Protein AF-A0A6S7I7L1-F1 (afdb_monomer)

Mean predicted aligned error: 8.96 Å

Foldseek 3Di:
DDDDDDDDDDDDPPPPPPPPVPPFPPWWKWAWQALQKGDIWTWDQDPPRWIKIWDDIPDFPDFKFKWWFFAAWQDDFHCVGTVDCVRQLPHAAPPCLCVDPPLLVQQACVRVVSHGLGRVCSNPNTDGNDRDIDTHRRADCAFFSHSERHKMFIHDPHPHGRIMGGTHTPAKWKKKQFDQALPVQKGDMWIWMDHPPDQFGWIKIKDQIAGLAPDPWKDWQKWKFWAQDAAALQPDSKDFDPSLPGDTDGTPDRTDIHGHFFQFGDSPMHITIDGRADCDDPSHQQRIKIFMDHPNHTGMMGGIFIAAKWKWKFADDAPQKGWIWIWIARDSSFFIKIWTKMAQCQLFWKFKWWFFAAQDPVNVVVNPDQQPRPDCQHQNGGAAPPVADQDAACSHGLSNDGLTGVCSNPNIPGRDRIDTDIDTGSSADCAAWSHSARIKMWTATPVRRTGHIGHTHTDQFQAKFWKWFWWDDDFKTDIKIKIKGWRDDNSHTWMKIKIKDAMATPVDLQDKFAFKFKWWADAADDPQQHPDQVSRPVRSPGGAAPSNRHPDDCLLRRPASNHPRSDGPTRVCRHWHGDMHSPGMDMTMGTDDAPWGDSHSFRTKMFIADGPHHDTTRGMGHMDTDDPQKDKDKFKALDDDDQLVLLVVLCVVLVHRSRQKAQRDDFDDPPQQSMIMGMIIGGHTPPDDVVVSVVVCLVPPDPSCPVVNGDDSVVSNPPDDPPPPVPPVPPVPPPPDDDD

Organism: Paramuricea clavata (NCBI:txid317549)

Radius of gyration: 30.56 Å; Cα contacts (8 Å, |Δi|>4): 1861; chains: 1; bounding box: 62×95×130 Å

Sequence (740 aa):
MHFVQECTAIVFLVFTITYVPAVSSAYLRAVFDMSDIRGEIRFTEGANGHTRISPNLEGITSNLSWKIHKYPVVYRGNHMHTCQDFYTGGMFDPTGKSSGENYTTRCNDGMKNMCAIGDLSGKHGHLNSSNVSLLDPNLPLNGSNSIFGRSVVLYLDGSTPWACALIDYDDVITAVTTFRGANSGVTGTVRLRQPRGSTTLDTSVEIDLFYSNDATKGSYNWTLEIADNSLPEDGRPSFEGNHCKIATTRVISNHVNIPLAREGPFSERLHFSVNDLPLTGSMSVVGKTLVLKHNGNPTICGSIYEVVPIEAEALFNVDGVSGSFHFKQDSELAPTVVTADIEGLGSKANTYHVHVYRVLDDAMQRRQNAHGMCSNSHVAGHWKPYGTTSASPGTGTVDKYEVGDLSGKYGIIGAKDTLSLVQKDYNLPLFGGNSILFRSMVLHYNNGSRWVCSNINPKNAEFRFKVKAEFIGPDFNGDIIMEQASFVKTHAASHITTFFLNLNYMNNSNVETLSHKWHVHDQDIVKDQMSPMDERCNSAKGHYNPYKVSLEANYSSTCGPKNLLRCELGDTSSKVGKYNIGGGKNRFTESENYFAGLNTILGRSIVVHAKDSGGHRVGCANMKLISKSFVRKELIFKKTTPAHELSQLLATALKINHWRVNHNTAAITDYKMKCQKTSFLLIDSTSSNLGNDFEELKKDWPDNLEKFKPVSEDECSHGFNLQATSLVLAVGLLLTRLMV

Solvent-accessible surface area (backbone atoms only — not comparable to full-atom values): 38663 Å² total; per-residue (Å²): 135,91,80,89,79,86,82,80,82,82,80,82,80,77,80,76,77,76,79,70,77,73,77,72,68,95,39,39,31,24,59,35,56,28,77,52,27,36,45,36,35,37,43,38,88,36,76,94,80,16,26,28,38,39,48,46,64,45,66,58,87,54,70,25,30,38,30,30,24,41,30,47,43,54,67,46,59,41,33,88,67,26,40,39,48,72,58,19,55,36,71,27,42,97,79,56,33,72,78,40,87,65,33,81,76,48,21,25,68,94,32,47,84,53,32,27,60,17,39,46,25,43,31,72,45,58,49,51,72,69,67,62,74,42,80,35,84,66,48,45,79,58,61,52,75,25,49,58,54,11,17,42,38,32,16,45,89,71,72,44,57,44,28,53,20,40,23,33,56,93,50,64,43,44,30,41,25,41,42,58,31,51,84,80,16,45,26,37,40,39,39,39,36,32,49,55,88,42,54,72,61,51,18,28,41,38,40,42,48,22,36,29,37,83,68,90,65,55,52,70,59,22,34,38,27,34,21,79,60,63,70,81,61,42,56,63,57,36,44,53,55,77,80,32,73,59,75,65,79,44,80,77,40,74,79,40,56,33,40,58,65,43,52,37,67,55,85,70,50,44,64,36,31,38,68,80,54,17,72,34,74,96,77,31,48,54,42,19,20,41,37,36,18,53,80,86,40,58,52,38,23,22,44,25,23,29,45,46,58,50,36,32,35,23,64,44,79,55,94,69,27,36,42,37,40,38,36,39,25,56,44,72,69,46,47,21,39,40,38,34,45,36,38,54,38,75,45,41,34,26,43,39,33,30,24,58,30,34,61,52,70,70,56,65,70,59,72,79,51,62,60,62,49,47,28,61,94,47,17,49,57,68,28,46,96,79,71,51,71,62,55,66,62,50,73,51,24,51,34,40,26,26,53,16,34,46,18,40,49,76,36,60,55,43,80,36,42,53,45,77,52,76,46,78,34,62,42,45,45,72,51,51,57,74,31,53,63,66,10,16,41,35,38,16,28,72,88,68,48,61,42,49,62,26,44,22,40,68,68,66,45,43,32,60,48,35,36,38,26,57,34,85,23,78,59,37,30,42,39,40,37,40,39,32,43,32,28,65,54,92,48,21,46,38,42,41,28,36,40,40,37,39,40,34,32,72,90,45,65,85,49,64,46,49,43,16,34,40,32,33,24,56,25,44,61,75,85,27,39,73,43,61,67,96,55,21,42,60,59,16,62,58,69,26,45,88,46,54,45,37,82,56,94,60,29,85,64,15,28,18,72,59,21,56,81,47,34,42,78,15,46,44,21,56,37,60,49,59,44,39,43,28,68,49,75,49,78,39,36,34,50,63,73,49,84,48,22,82,78,33,57,64,53,16,15,41,38,31,25,28,53,77,60,37,84,54,47,64,34,37,20,48,59,40,82,73,32,85,30,58,37,79,47,77,48,30,26,76,54,91,70,63,64,70,62,52,28,44,53,50,17,56,74,70,74,46,59,28,24,40,39,39,75,47,51,82,64,51,68,45,82,89,34,69,29,29,42,40,48,35,31,39,56,31,42,85,88,58,60,55,68,55,56,49,57,55,44,63,78,60,67,53,76,95,46,52,97,68,59,66,54,58,75,65,74,40,65,65,81,67,74,94,78,73,71,78,68,68,75,68,68,78,79,73,82,88,73,91,75,135

Nearest PDB structures (foldseek):
  3kbf-assembly1_A-2  TM=7.296E-01  e=3.130E-06  Caenorhabditis elegans
  5in2-assembly1_A-2  TM=7.193E-01  e=3.666E-06  Onchocerca volvulus
  3kbe-assembly1_A-2  TM=7.744E-01  e=6.209E-06  Caenorhabditis elegans
  3gtv-assembly6_K  TM=7.166E-01  e=7.273E-06  Homo sapiens
  5k02-assembly10_Q  TM=6.759E-01  e=3.181E-05  Homo sapiens

Structure (mmCIF, N/CA/C/O backbone):
data_AF-A0A6S7I7L1-F1
#
_entry.id   AF-A0A6S7I7L1-F1
#
loop_
_atom_site.group_PDB
_atom_site.id
_atom_site.type_symbol
_atom_site.label_atom_id
_atom_site.label_alt_id
_atom_site.label_comp_id
_atom_site.label_asym_id
_atom_site.label_entity_id
_atom_site.label_seq_id
_atom_site.pdbx_PDB_ins_code
_atom_site.Cartn_x
_atom_site.Cartn_y
_atom_site.Cartn_z
_atom_site.occupancy
_atom_site.B_iso_or_equiv
_atom_site.auth_seq_id
_atom_site.auth_comp_id
_atom_site.auth_asym_id
_atom_site.auth_atom_id
_atom_site.pdbx_PDB_model_num
ATOM 1 N N . MET A 1 1 ? -29.142 -46.949 -48.163 1.00 35.00 1 MET A N 1
ATOM 2 C CA . MET A 1 1 ? -27.707 -46.700 -47.921 1.00 35.00 1 MET A CA 1
ATOM 3 C C . MET A 1 1 ? -27.633 -45.880 -46.643 1.00 35.00 1 MET A C 1
ATOM 5 O O . MET A 1 1 ? -28.068 -44.739 -46.642 1.00 35.00 1 MET A O 1
ATOM 9 N N . HIS A 1 2 ? -27.292 -46.535 -45.534 1.00 26.84 2 HIS A N 1
ATOM 10 C CA . HIS A 1 2 ? -27.272 -45.950 -44.194 1.00 26.84 2 HIS A CA 1
ATOM 11 C C . HIS A 1 2 ? -26.106 -44.969 -44.061 1.00 26.84 2 HIS A C 1
ATOM 13 O O . HIS A 1 2 ? -24.975 -45.343 -44.354 1.00 26.84 2 HIS A O 1
ATOM 19 N N . PHE A 1 3 ? -26.373 -43.764 -43.562 1.00 25.27 3 PHE A N 1
ATOM 20 C CA . PHE A 1 3 ? -25.372 -42.963 -42.868 1.00 25.27 3 PHE A CA 1
ATOM 21 C C . PHE A 1 3 ? -25.959 -42.533 -41.527 1.00 25.27 3 PHE A C 1
ATOM 23 O O . PHE A 1 3 ? -27.030 -41.935 -41.450 1.00 25.27 3 PHE A O 1
ATOM 30 N N . VAL A 1 4 ? -25.265 -42.965 -40.482 1.00 28.16 4 VAL A N 1
ATOM 31 C CA . VAL A 1 4 ? -25.518 -42.717 -39.068 1.00 28.16 4 VAL A CA 1
ATOM 32 C C . VAL A 1 4 ? -24.977 -41.326 -38.743 1.00 28.16 4 VAL A C 1
ATOM 34 O O . VAL A 1 4 ? -23.831 -41.031 -39.074 1.00 28.16 4 VAL A O 1
ATOM 37 N N . GLN A 1 5 ? -25.782 -40.484 -38.099 1.00 26.17 5 GLN A N 1
ATOM 38 C CA . GLN A 1 5 ? -25.319 -39.248 -37.473 1.00 26.17 5 GLN A CA 1
ATOM 39 C C . GLN A 1 5 ? -25.674 -39.335 -35.988 1.00 26.17 5 GLN A C 1
ATOM 41 O O . GLN A 1 5 ? -26.837 -39.229 -35.605 1.00 26.17 5 GLN A O 1
ATOM 46 N N . GLU A 1 6 ? -24.664 -39.621 -35.168 1.00 29.23 6 GLU A N 1
ATOM 47 C CA . GLU A 1 6 ? -24.762 -39.615 -33.712 1.00 29.23 6 GLU A CA 1
ATOM 48 C C . GLU A 1 6 ? -24.910 -38.171 -33.212 1.00 29.23 6 GLU A C 1
ATOM 50 O O . GLU A 1 6 ? -24.068 -37.311 -33.475 1.00 29.23 6 GLU A O 1
ATOM 55 N N . CYS A 1 7 ? -25.991 -37.904 -32.480 1.00 25.31 7 CYS A N 1
ATOM 56 C CA . CYS A 1 7 ? -26.158 -36.691 -31.689 1.00 25.31 7 CYS A CA 1
ATOM 57 C C . CYS A 1 7 ? -25.416 -36.852 -30.356 1.00 25.31 7 CYS A C 1
ATOM 59 O O . CYS A 1 7 ? -25.877 -37.568 -29.469 1.00 25.31 7 CYS A O 1
ATOM 61 N N . THR A 1 8 ? -24.295 -36.155 -30.182 1.00 28.47 8 THR A N 1
ATOM 62 C CA . THR A 1 8 ? -23.660 -35.969 -28.871 1.00 28.47 8 THR A CA 1
ATOM 63 C C . THR A 1 8 ? -24.400 -34.858 -28.119 1.00 28.47 8 THR A C 1
ATOM 65 O O . THR A 1 8 ? -24.368 -33.692 -28.510 1.00 28.47 8 THR A O 1
ATOM 68 N N . ALA A 1 9 ? -25.106 -35.221 -27.049 1.00 24.91 9 ALA A N 1
ATOM 69 C CA . ALA A 1 9 ? -25.750 -34.276 -26.144 1.00 24.91 9 ALA A CA 1
ATOM 70 C C . ALA A 1 9 ? -24.689 -33.552 -25.295 1.00 24.91 9 ALA A C 1
ATOM 72 O O . ALA A 1 9 ? -24.006 -34.168 -24.479 1.00 24.91 9 ALA A O 1
ATOM 73 N N . ILE A 1 10 ? -24.556 -32.238 -25.485 1.00 27.53 10 ILE A N 1
ATOM 74 C CA . ILE A 1 10 ? -23.754 -31.358 -24.628 1.00 27.53 10 ILE A CA 1
ATOM 75 C C . ILE A 1 10 ? -24.592 -31.039 -23.386 1.00 27.53 10 ILE A C 1
ATOM 77 O O . ILE A 1 10 ? -25.554 -30.274 -23.449 1.00 27.53 10 ILE A O 1
ATOM 81 N N . VAL A 1 11 ? -24.237 -31.641 -22.251 1.00 25.17 11 VAL A N 1
ATOM 82 C CA . VAL A 1 11 ? -24.794 -31.289 -20.940 1.00 25.17 11 VAL A CA 1
ATOM 83 C C . VAL A 1 11 ? -24.127 -29.992 -20.478 1.00 25.17 11 VAL A C 1
ATOM 85 O O . VAL A 1 11 ? -22.992 -29.996 -20.009 1.00 25.17 11 VAL A O 1
ATOM 88 N N . PHE A 1 12 ? -24.829 -28.867 -20.620 1.00 25.89 12 PHE A N 1
ATOM 89 C CA . PHE A 1 12 ? -24.476 -27.622 -19.940 1.00 25.89 12 PHE A CA 1
ATOM 90 C C . PHE A 1 12 ? -24.789 -27.772 -18.448 1.00 25.89 12 PHE A C 1
ATOM 92 O O . PHE A 1 12 ? -25.934 -27.630 -18.019 1.00 25.89 12 PHE A O 1
ATOM 99 N N . LEU A 1 13 ? -23.765 -28.065 -17.648 1.00 26.25 13 LEU A N 1
ATOM 100 C CA . LEU A 1 13 ? -23.832 -27.961 -16.193 1.00 26.25 13 LEU A CA 1
ATOM 101 C C . LEU A 1 13 ? -23.783 -26.471 -15.829 1.00 26.25 13 LEU A C 1
ATOM 103 O O . LEU A 1 13 ? -22.723 -25.861 -15.707 1.00 26.25 13 LEU A O 1
ATOM 107 N N . VAL A 1 14 ? -24.964 -25.863 -15.726 1.00 27.06 14 VAL A N 1
ATOM 108 C CA . VAL A 1 14 ? -25.140 -24.526 -15.157 1.00 27.06 14 VAL A CA 1
ATOM 109 C C . VAL A 1 14 ? -24.816 -24.634 -13.668 1.00 27.06 14 VAL A C 1
ATOM 111 O O . VAL A 1 14 ? -25.632 -25.113 -12.884 1.00 27.06 14 VAL A O 1
ATOM 114 N N . PHE A 1 15 ? -23.618 -24.204 -13.272 1.00 30.17 15 PHE A N 1
ATOM 115 C CA . PHE A 1 15 ? -23.320 -23.922 -11.871 1.00 30.17 15 PHE A CA 1
ATOM 116 C C . PHE A 1 15 ? -24.184 -22.735 -11.442 1.00 30.17 15 PHE A C 1
ATOM 118 O O . PHE A 1 15 ? -23.833 -21.572 -11.639 1.00 30.17 15 PHE A O 1
ATOM 125 N N . THR A 1 16 ? -25.347 -23.021 -10.864 1.00 27.31 16 THR A N 1
ATOM 126 C CA . THR A 1 16 ? -26.067 -22.049 -10.051 1.00 27.31 16 THR A CA 1
ATOM 127 C C . THR A 1 16 ? -25.206 -21.768 -8.829 1.00 27.31 16 THR A C 1
ATOM 129 O O . THR A 1 16 ? -25.219 -22.528 -7.862 1.00 27.31 16 THR A O 1
ATOM 132 N N . ILE A 1 17 ? -24.434 -20.682 -8.880 1.00 34.06 17 ILE A N 1
ATOM 133 C CA . ILE A 1 17 ? -23.879 -20.050 -7.687 1.00 34.06 17 ILE A CA 1
ATOM 134 C C . ILE A 1 17 ? -25.092 -19.595 -6.877 1.00 34.06 17 ILE A C 1
ATOM 136 O O . ILE A 1 17 ? -25.661 -18.531 -7.118 1.00 34.06 17 ILE A O 1
ATOM 140 N N . THR A 1 18 ? -25.545 -20.430 -5.946 1.00 28.56 18 THR A N 1
ATOM 141 C CA . THR A 1 18 ? -26.434 -19.982 -4.884 1.00 28.56 18 THR A CA 1
ATOM 142 C C . THR A 1 18 ? -25.625 -19.004 -4.052 1.00 28.56 18 THR A C 1
ATOM 144 O O . THR A 1 18 ? -24.833 -19.401 -3.199 1.00 28.56 18 THR A O 1
ATOM 147 N N . TYR A 1 19 ? -25.784 -17.717 -4.353 1.00 34.56 19 TYR A N 1
ATOM 148 C CA . TYR A 1 19 ? -25.413 -16.636 -3.460 1.00 34.56 19 TYR A CA 1
ATOM 149 C C . TYR A 1 19 ? -26.253 -16.831 -2.201 1.00 34.56 19 TYR A C 1
ATOM 151 O O . TYR A 1 19 ? -27.406 -16.415 -2.136 1.00 34.56 19 TYR A O 1
ATOM 159 N N . VAL A 1 20 ? -25.711 -17.564 -1.232 1.00 28.06 20 VAL A N 1
ATOM 160 C CA . VAL A 1 20 ? -26.200 -17.501 0.136 1.00 28.06 20 VAL A CA 1
ATOM 161 C C . VAL A 1 20 ? -25.724 -16.135 0.612 1.00 28.06 20 VAL A C 1
ATOM 163 O O . VAL A 1 20 ? -24.510 -15.966 0.758 1.00 28.06 20 VAL A O 1
ATOM 166 N N . PRO A 1 21 ? -26.598 -15.132 0.814 1.00 33.28 21 PRO A N 1
ATOM 167 C CA . PRO A 1 21 ? -26.182 -13.994 1.601 1.00 33.28 21 PRO A CA 1
ATOM 168 C C . PRO A 1 21 ? -25.871 -14.582 2.973 1.00 33.28 21 PRO A C 1
ATOM 170 O O . PRO A 1 21 ? -26.774 -14.974 3.714 1.00 33.28 21 PRO A O 1
ATOM 173 N N . ALA A 1 22 ? -24.586 -14.736 3.289 1.00 34.75 22 ALA A N 1
ATOM 174 C CA . ALA A 1 22 ? -24.188 -14.885 4.668 1.00 34.75 22 ALA A CA 1
ATOM 175 C C . ALA A 1 22 ? -24.756 -13.644 5.349 1.00 34.75 22 ALA A C 1
ATOM 177 O O . ALA A 1 22 ? -24.332 -12.524 5.064 1.00 34.75 22 ALA A O 1
ATOM 178 N N . VAL A 1 23 ? -25.801 -13.832 6.152 1.00 35.47 23 VAL A N 1
ATOM 179 C CA . VAL A 1 23 ? -26.278 -12.801 7.058 1.00 35.47 23 VAL A CA 1
ATOM 180 C C . VAL A 1 23 ? -25.076 -12.515 7.944 1.00 35.47 23 VAL A C 1
ATOM 182 O O . VAL A 1 23 ? -24.756 -13.311 8.825 1.00 35.47 23 VAL A O 1
ATOM 185 N N . SER A 1 24 ? -24.340 -11.453 7.608 1.00 44.44 24 SER A N 1
ATOM 186 C CA . SER A 1 24 ? -23.210 -10.967 8.385 1.00 44.44 24 SER A CA 1
ATOM 187 C C . SER A 1 24 ? -23.740 -10.759 9.789 1.00 44.44 24 SER A C 1
ATOM 189 O O . SER A 1 24 ? -24.611 -9.919 10.030 1.00 44.44 24 SER A O 1
ATOM 191 N N . SER A 1 25 ? -23.305 -11.607 10.708 1.00 48.41 25 SER A N 1
ATOM 192 C CA . SER A 1 25 ? -23.608 -11.415 12.106 1.00 48.41 25 SER A CA 1
ATOM 193 C C . SER A 1 25 ? -22.963 -10.092 12.509 1.00 48.41 25 SER A C 1
ATOM 195 O O . SER A 1 25 ? -21.739 -9.984 12.505 1.00 48.41 25 SER A O 1
ATOM 197 N N . ALA A 1 26 ? -23.779 -9.076 12.793 1.00 68.94 26 ALA A N 1
ATOM 198 C CA . ALA A 1 26 ? -23.335 -7.723 13.120 1.00 68.94 26 ALA A CA 1
ATOM 199 C C . ALA A 1 26 ? -22.729 -7.662 14.533 1.00 68.94 26 ALA A C 1
ATOM 201 O O . ALA A 1 26 ? -23.242 -6.986 15.420 1.00 68.94 26 ALA A O 1
ATOM 202 N N . TYR A 1 27 ? -21.652 -8.408 14.764 1.00 86.44 27 TYR A N 1
ATOM 203 C CA . TYR A 1 27 ? -20.860 -8.346 15.981 1.00 86.44 27 TYR A CA 1
ATOM 204 C C . TYR A 1 27 ? -19.395 -8.101 15.649 1.00 86.44 27 TYR A C 1
ATOM 206 O O . TYR A 1 27 ? -18.917 -8.433 14.566 1.00 86.44 27 TYR A O 1
ATOM 214 N N . LEU A 1 28 ? -18.681 -7.528 16.612 1.00 95.19 28 LEU A N 1
ATOM 215 C CA . LEU A 1 28 ? -17.247 -7.319 16.507 1.00 95.19 28 LEU A CA 1
ATOM 216 C C . LEU A 1 28 ? -16.516 -8.593 16.922 1.00 95.19 28 LEU A C 1
ATOM 218 O O . LEU A 1 28 ? -16.884 -9.248 17.901 1.00 95.19 28 LEU A O 1
ATOM 222 N N . ARG A 1 29 ? -15.442 -8.930 16.217 1.00 96.06 29 ARG A N 1
ATOM 223 C CA . ARG A 1 29 ? -14.555 -10.029 16.590 1.00 96.06 29 ARG A CA 1
ATOM 224 C C . ARG A 1 29 ? -13.094 -9.674 16.386 1.00 96.06 29 ARG A C 1
ATOM 226 O O . ARG A 1 29 ? -12.754 -8.894 15.505 1.00 96.06 29 ARG A O 1
ATOM 233 N N . ALA A 1 30 ? -12.243 -10.290 17.192 1.00 97.44 30 ALA A N 1
ATOM 234 C CA . ALA A 1 30 ? -10.799 -10.274 17.031 1.00 97.44 30 ALA A CA 1
ATOM 235 C C . ALA A 1 30 ? -10.318 -11.695 16.744 1.00 97.44 30 ALA A C 1
ATOM 237 O O . ALA A 1 30 ? -10.395 -12.549 17.625 1.00 97.44 30 ALA A O 1
ATOM 238 N N . VAL A 1 31 ? -9.869 -11.949 15.512 1.00 96.50 31 VAL A N 1
ATOM 239 C CA . VAL A 1 31 ? -9.415 -13.273 15.058 1.00 96.50 31 VAL A CA 1
ATOM 240 C C . VAL A 1 31 ? -7.904 -13.380 15.222 1.00 96.50 31 VAL A C 1
ATOM 242 O O . VAL A 1 31 ? -7.161 -12.565 14.678 1.00 96.50 31 VAL A O 1
ATOM 245 N N . PHE A 1 32 ? -7.465 -14.388 15.967 1.00 96.19 32 PHE A N 1
ATOM 246 C CA . PHE A 1 32 ? -6.064 -14.679 16.226 1.00 96.19 32 PHE A CA 1
ATOM 247 C C . PHE A 1 32 ? -5.589 -15.828 15.343 1.00 96.19 32 PHE A C 1
ATOM 249 O O . PHE A 1 32 ? -6.233 -16.871 15.248 1.00 96.19 32 PHE A O 1
ATOM 256 N N . ASP A 1 33 ? -4.433 -15.614 14.730 1.00 94.69 33 ASP A N 1
ATOM 257 C CA . ASP A 1 33 ? -3.627 -16.624 14.053 1.00 94.69 33 ASP A CA 1
ATOM 258 C C . ASP A 1 33 ? -2.172 -16.145 14.125 1.00 94.69 33 ASP A C 1
ATOM 260 O O . ASP A 1 33 ? -1.604 -15.619 13.165 1.00 94.69 33 ASP A O 1
ATOM 264 N N . MET A 1 34 ? -1.624 -16.144 15.341 1.00 94.88 34 MET A N 1
ATOM 265 C CA . MET A 1 34 ? -0.286 -15.623 15.624 1.00 94.88 34 MET A CA 1
ATOM 266 C C . MET A 1 34 ? 0.310 -16.273 16.870 1.00 94.88 34 MET A C 1
ATOM 268 O O . MET A 1 34 ? -0.401 -16.476 17.854 1.00 94.88 34 MET A O 1
ATOM 272 N N . SER A 1 35 ? 1.622 -16.526 16.863 1.00 93.50 35 SER A N 1
ATOM 273 C CA . SER A 1 35 ? 2.365 -17.039 18.022 1.00 93.50 35 SER A CA 1
ATOM 274 C C . SER A 1 35 ? 1.731 -18.287 18.652 1.00 93.50 35 SER A C 1
ATOM 276 O O . SER A 1 35 ? 1.630 -18.390 19.874 1.00 93.50 35 SER A O 1
ATOM 278 N N . ASP A 1 36 ? 1.298 -19.222 17.803 1.00 93.62 36 ASP A N 1
ATOM 279 C CA . ASP A 1 36 ? 0.651 -20.490 18.170 1.00 93.62 36 ASP A CA 1
ATOM 280 C C . ASP A 1 36 ? -0.738 -20.346 18.832 1.00 93.62 36 ASP A C 1
ATOM 282 O O . ASP A 1 36 ? -1.331 -21.342 19.240 1.00 93.62 36 ASP A O 1
ATOM 286 N N . ILE A 1 37 ? -1.299 -19.129 18.872 1.00 94.31 37 ILE A N 1
ATOM 287 C CA . ILE A 1 37 ? -2.663 -18.850 19.337 1.00 94.31 37 ILE A CA 1
ATOM 288 C C . ILE A 1 37 ? -3.607 -18.757 18.138 1.00 94.31 37 ILE A C 1
ATOM 290 O O . ILE A 1 37 ? -3.382 -17.964 17.216 1.00 94.31 37 ILE A O 1
ATOM 294 N N . ARG A 1 38 ? -4.695 -19.533 18.184 1.00 94.81 38 ARG A N 1
ATOM 295 C CA . ARG A 1 38 ? -5.754 -19.544 17.164 1.00 94.81 38 ARG A CA 1
ATOM 296 C C . ARG A 1 38 ? -7.129 -19.324 17.770 1.00 94.81 38 ARG A C 1
ATOM 298 O O . ARG A 1 38 ? -7.348 -19.607 18.942 1.00 94.81 38 ARG A O 1
ATOM 305 N N . GLY A 1 39 ? -8.065 -18.869 16.947 1.00 94.69 39 GLY A N 1
ATOM 306 C CA . GLY A 1 39 ? -9.468 -18.708 17.318 1.00 94.69 39 GLY A CA 1
ATOM 307 C C . GLY A 1 39 ? -9.880 -17.245 17.317 1.00 94.69 39 GLY A C 1
ATOM 308 O O . GLY A 1 39 ? -9.314 -16.429 16.592 1.00 94.69 39 GLY A O 1
ATOM 309 N N . GLU A 1 40 ? -10.888 -16.893 18.105 1.00 95.50 40 GLU A N 1
ATOM 310 C CA . GLU A 1 40 ? -11.389 -15.523 18.130 1.00 95.50 40 GLU A CA 1
ATOM 311 C C . GLU A 1 40 ? -11.935 -15.103 19.491 1.00 95.50 40 GLU A C 1
ATOM 313 O O . GLU A 1 40 ? -12.371 -15.918 20.301 1.00 95.50 40 GLU A O 1
ATOM 318 N N . ILE A 1 41 ? -11.960 -13.794 19.719 1.00 96.38 41 ILE A N 1
ATOM 319 C CA . ILE A 1 41 ? -12.714 -13.176 20.807 1.00 96.38 41 ILE A CA 1
ATOM 320 C C . ILE A 1 41 ? -13.883 -12.423 20.183 1.00 96.38 41 ILE A C 1
ATOM 322 O O . ILE A 1 41 ? -13.670 -11.506 19.389 1.00 96.38 41 ILE A O 1
ATOM 326 N N . ARG A 1 42 ? -15.114 -12.798 20.540 1.00 96.06 42 ARG A N 1
ATOM 327 C CA . ARG A 1 42 ? -16.331 -12.105 20.089 1.00 96.06 42 ARG A CA 1
ATOM 328 C C . ARG A 1 42 ? -16.779 -11.061 21.101 1.00 96.06 42 ARG A C 1
ATOM 330 O O . ARG A 1 42 ? -16.767 -11.323 22.304 1.00 96.06 42 ARG A O 1
ATOM 337 N N . PHE A 1 43 ? -17.252 -9.927 20.599 1.00 96.25 43 PHE A N 1
ATOM 338 C CA . PHE A 1 43 ? -17.829 -8.833 21.370 1.00 96.25 43 PHE A CA 1
ATOM 339 C C . PHE A 1 43 ? -19.249 -8.572 20.869 1.00 96.25 43 PHE A C 1
ATOM 341 O O . PHE A 1 43 ? -19.462 -8.200 19.716 1.00 96.25 43 PHE A O 1
ATOM 348 N N . THR A 1 44 ? -20.226 -8.799 21.740 1.00 94.19 44 THR A N 1
ATOM 349 C CA . THR A 1 44 ? -21.660 -8.719 21.418 1.00 94.19 44 THR A CA 1
ATOM 350 C C . THR A 1 44 ? -22.387 -7.897 22.465 1.00 94.19 44 THR A C 1
ATOM 352 O O . THR A 1 44 ? -21.926 -7.792 23.602 1.00 94.19 44 THR A O 1
ATOM 355 N N . GLU A 1 45 ? -23.534 -7.333 22.101 1.00 90.25 45 GLU A N 1
ATOM 356 C CA . GLU A 1 45 ? -24.415 -6.710 23.082 1.00 90.25 45 GLU A CA 1
ATOM 357 C C . GLU A 1 45 ? -24.975 -7.786 24.029 1.00 90.25 45 GLU A C 1
ATOM 359 O O . GLU A 1 45 ? -25.512 -8.814 23.613 1.00 90.25 45 GLU A O 1
ATOM 364 N N . GLY A 1 46 ? -24.760 -7.585 25.323 1.00 81.38 46 GLY A N 1
ATOM 365 C CA . GLY A 1 46 ? -25.237 -8.424 26.412 1.00 81.38 46 GLY A CA 1
ATOM 366 C C . GLY A 1 46 ? -26.467 -7.831 27.103 1.00 81.38 46 GLY A C 1
ATOM 367 O O . GLY A 1 46 ? -27.036 -6.826 26.684 1.00 81.38 46 GLY A O 1
ATOM 368 N N . ALA A 1 47 ? -26.891 -8.460 28.201 1.00 75.75 47 ALA A N 1
ATOM 369 C CA . ALA A 1 47 ? -28.018 -7.965 28.989 1.00 75.75 47 ALA A CA 1
ATOM 370 C C . ALA A 1 47 ? -27.714 -6.582 29.597 1.00 75.75 47 ALA A C 1
ATOM 372 O O . ALA A 1 47 ? -26.575 -6.293 29.970 1.00 75.75 47 ALA A O 1
ATOM 373 N N . ASN A 1 48 ? -28.745 -5.745 29.744 1.00 80.25 48 ASN A N 1
ATOM 374 C CA . ASN A 1 48 ? -28.656 -4.419 30.370 1.00 80.25 48 ASN A CA 1
ATOM 375 C C . ASN A 1 48 ? -27.597 -3.495 29.729 1.00 80.25 48 ASN A C 1
ATOM 377 O O . ASN A 1 48 ? -26.928 -2.751 30.444 1.00 80.25 48 ASN A O 1
ATOM 381 N N . GLY A 1 49 ? -27.381 -3.593 28.411 1.00 80.31 49 GLY A N 1
ATOM 382 C CA . GLY A 1 49 ? -26.418 -2.762 27.671 1.00 80.31 49 GLY A CA 1
ATOM 383 C C . GLY A 1 49 ? -24.941 -3.046 27.973 1.00 80.31 49 GLY A C 1
ATOM 384 O O . GLY A 1 49 ? -24.077 -2.282 27.552 1.00 80.31 49 GLY A O 1
ATOM 385 N N . HIS A 1 50 ? -24.632 -4.119 28.710 1.00 91.94 50 HIS A N 1
ATOM 386 C CA . HIS A 1 50 ? -23.252 -4.556 28.934 1.00 91.94 50 HIS A CA 1
ATOM 387 C C . HIS A 1 50 ? -22.709 -5.224 27.678 1.00 91.94 50 HIS A C 1
ATOM 389 O O . HIS A 1 50 ? -23.457 -5.858 26.940 1.00 91.94 50 HIS A O 1
ATOM 395 N N . THR A 1 51 ? -21.399 -5.198 27.480 1.00 95.12 51 THR A N 1
ATOM 396 C CA . THR A 1 51 ? -20.772 -5.975 26.412 1.00 95.12 51 THR A CA 1
ATOM 397 C C . THR A 1 51 ? -20.466 -7.378 26.898 1.00 95.12 51 THR A C 1
ATOM 399 O O . THR A 1 51 ? -19.777 -7.576 27.899 1.00 95.12 51 THR A O 1
ATOM 402 N N . ARG A 1 52 ? -20.950 -8.374 26.159 1.00 95.38 52 ARG A N 1
ATOM 403 C CA . ARG A 1 52 ? -20.560 -9.768 26.334 1.00 95.38 52 ARG A CA 1
ATOM 404 C C . ARG A 1 52 ? -19.292 -10.047 25.533 1.00 95.38 52 ARG A C 1
ATOM 406 O O . ARG A 1 52 ? -19.299 -9.945 24.305 1.00 95.38 52 ARG A O 1
ATOM 413 N N . ILE A 1 53 ? -18.240 -10.460 26.233 1.00 95.56 53 ILE A N 1
ATOM 414 C CA . ILE A 1 53 ? -16.960 -10.894 25.668 1.00 95.56 53 ILE A CA 1
ATOM 415 C C . ILE A 1 53 ? -16.930 -12.420 25.702 1.00 95.56 53 ILE A C 1
ATOM 417 O O . ILE A 1 53 ? -17.128 -13.021 26.755 1.00 95.56 53 ILE A O 1
ATOM 421 N N . SER A 1 54 ? -16.705 -13.062 24.561 1.00 94.81 54 SER A N 1
ATOM 422 C CA . SER A 1 54 ? -16.667 -14.526 24.460 1.00 94.81 54 SER A CA 1
ATOM 423 C C . SER A 1 54 ? -15.367 -14.964 23.786 1.00 94.81 54 SER A C 1
ATOM 425 O O . SER A 1 54 ? -15.327 -15.048 22.556 1.00 94.81 54 SER A O 1
ATOM 427 N N . PRO A 1 55 ? -14.293 -15.180 24.567 1.00 94.81 55 PRO A N 1
ATOM 428 C CA . PRO A 1 55 ? -13.058 -15.769 24.070 1.00 94.81 55 PRO A CA 1
ATOM 429 C C . PRO A 1 55 ? -13.287 -17.232 23.685 1.00 94.81 55 PRO A C 1
ATOM 431 O O . PRO A 1 55 ? -13.875 -17.996 24.449 1.00 94.81 55 PRO A O 1
ATOM 434 N N . ASN A 1 56 ? -12.812 -17.610 22.506 1.00 94.25 56 ASN A N 1
ATOM 435 C CA . ASN A 1 56 ? -12.675 -18.989 22.067 1.00 94.25 56 ASN A CA 1
ATOM 436 C C . ASN A 1 56 ? -11.296 -19.129 21.428 1.00 94.25 56 ASN A C 1
ATOM 438 O O . ASN A 1 56 ? -11.151 -18.965 20.214 1.00 94.25 56 ASN A O 1
ATOM 442 N N . LEU A 1 57 ? -10.287 -19.323 22.276 1.00 94.12 57 LEU A N 1
ATOM 443 C CA . LEU A 1 57 ? -8.888 -19.355 21.868 1.00 94.12 57 LEU A CA 1
ATOM 444 C C . LEU A 1 57 ? -8.257 -20.708 22.196 1.00 94.12 57 LEU A C 1
ATOM 446 O O . LEU A 1 57 ? -8.446 -21.259 23.278 1.00 94.12 57 LEU A O 1
ATOM 450 N N . GLU A 1 58 ? -7.463 -21.206 21.261 1.00 93.69 58 GLU A N 1
ATOM 451 C CA . GLU A 1 58 ? -6.619 -22.388 21.398 1.00 93.69 58 GLU A CA 1
ATOM 452 C C . GLU A 1 58 ? -5.146 -21.966 21.490 1.00 93.69 58 GLU A C 1
ATOM 454 O O . GLU A 1 58 ? -4.772 -20.876 21.055 1.00 93.69 58 GLU A O 1
ATOM 459 N N . GLY A 1 59 ? -4.299 -22.828 22.060 1.00 92.06 59 GLY A N 1
ATOM 460 C CA . GLY A 1 59 ? -2.854 -22.579 22.162 1.00 92.06 59 GLY A CA 1
ATOM 461 C C . GLY A 1 59 ? -2.419 -21.704 23.344 1.00 92.06 59 GLY A C 1
ATOM 462 O O . GLY A 1 59 ? -1.241 -21.386 23.473 1.00 92.06 59 GLY A O 1
ATOM 463 N N . ILE A 1 60 ? -3.335 -21.340 24.250 1.00 91.56 60 ILE A N 1
ATOM 464 C CA . ILE A 1 60 ? -2.991 -20.630 25.491 1.00 91.56 60 ILE A CA 1
ATOM 465 C C . ILE A 1 60 ? -2.354 -21.612 26.485 1.00 91.56 60 ILE A C 1
ATOM 467 O O . ILE A 1 60 ? -3.045 -22.413 27.114 1.00 91.56 60 ILE A O 1
ATOM 471 N N . THR A 1 61 ? -1.030 -21.542 26.640 1.00 88.56 61 THR A N 1
ATOM 472 C CA . THR A 1 61 ? -0.250 -22.422 27.533 1.00 88.56 61 THR A CA 1
ATOM 473 C C . THR A 1 61 ? 0.083 -21.802 28.892 1.00 88.56 61 THR A C 1
ATOM 475 O O . THR A 1 61 ? 0.607 -22.484 29.769 1.00 88.56 61 THR A O 1
ATOM 478 N N . SER A 1 62 ? -0.189 -20.513 29.079 1.00 88.75 62 SER A N 1
ATOM 479 C CA . SER A 1 62 ? 0.083 -19.761 30.308 1.00 88.75 62 SER A CA 1
ATOM 480 C C . SER A 1 62 ? -0.970 -18.675 30.514 1.00 88.75 62 SER A C 1
ATOM 482 O O . SER A 1 62 ? -1.740 -18.368 29.607 1.00 88.75 62 SER A O 1
ATOM 484 N N . ASN A 1 63 ? -0.994 -18.060 31.698 1.00 91.19 63 ASN A N 1
ATOM 485 C CA . ASN A 1 63 ? -1.828 -16.883 31.928 1.00 91.19 63 ASN A CA 1
ATOM 486 C C . ASN A 1 63 ? -1.334 -15.724 31.056 1.00 91.19 63 ASN A C 1
ATOM 488 O O . ASN A 1 63 ? -0.180 -15.312 31.170 1.00 91.19 63 ASN A O 1
ATOM 492 N N . LEU A 1 64 ? -2.212 -15.192 30.211 1.00 94.31 64 LEU A N 1
ATOM 493 C CA . LEU A 1 64 ? -1.917 -14.049 29.353 1.00 94.31 64 LEU A CA 1
ATOM 494 C C . LEU A 1 64 ? -2.661 -12.824 29.864 1.00 94.31 64 LEU A C 1
ATOM 496 O O . LEU A 1 64 ? -3.875 -12.857 30.089 1.00 94.31 64 LEU A O 1
ATOM 500 N N . SER A 1 65 ? -1.942 -11.717 30.024 1.00 95.00 65 SER A N 1
ATOM 501 C CA . SER A 1 65 ? -2.614 -10.428 30.144 1.00 95.00 65 SER A CA 1
ATOM 502 C C . SER A 1 65 ? -3.099 -10.021 28.753 1.00 95.00 65 SER A C 1
ATOM 504 O O . SER A 1 65 ? -2.519 -10.370 27.734 1.00 95.00 65 SER A O 1
ATOM 506 N N . TRP A 1 66 ? -4.189 -9.290 28.692 1.00 96.19 66 TRP A N 1
ATOM 507 C CA . TRP A 1 66 ? -4.877 -8.897 27.481 1.00 96.19 66 TRP A CA 1
ATOM 508 C C . TRP A 1 66 ? -5.438 -7.493 27.641 1.00 96.19 66 TRP A C 1
ATOM 510 O O . TRP A 1 66 ? -5.971 -7.128 28.697 1.00 96.19 66 TRP A O 1
ATOM 520 N N . LYS A 1 67 ? -5.245 -6.686 26.598 1.00 97.50 67 LYS A N 1
ATOM 521 C CA . LYS A 1 67 ? -5.621 -5.275 26.562 1.00 97.50 67 LYS A CA 1
ATOM 522 C C . LYS A 1 67 ? -6.173 -4.919 25.191 1.00 97.50 67 LYS A C 1
ATOM 524 O O . LYS A 1 67 ? -5.735 -5.464 24.182 1.00 97.50 67 LYS A O 1
ATOM 529 N N . ILE A 1 68 ? -7.094 -3.965 25.142 1.00 98.44 68 ILE A N 1
ATOM 530 C CA . ILE A 1 68 ? -7.474 -3.304 23.891 1.00 98.44 68 ILE A CA 1
ATOM 531 C C . ILE A 1 68 ? -6.577 -2.097 23.705 1.00 98.44 68 ILE A C 1
ATOM 533 O O . ILE A 1 68 ? -6.381 -1.299 24.622 1.00 98.44 68 ILE A O 1
ATOM 537 N N . HIS A 1 69 ? -6.029 -1.986 22.509 1.00 97.44 69 HIS A N 1
ATOM 538 C CA . HIS A 1 69 ? -5.106 -0.950 22.100 1.00 97.44 69 HIS A CA 1
ATOM 539 C C . HIS A 1 69 ? -5.784 0.105 21.237 1.00 97.44 69 HIS A C 1
ATOM 541 O O . HIS A 1 69 ? -6.905 -0.081 20.774 1.00 97.44 69 HIS A O 1
ATOM 547 N N . LYS A 1 70 ? -5.141 1.258 21.062 1.00 95.69 70 LYS A N 1
ATOM 548 C CA . LYS A 1 70 ? -5.783 2.418 20.430 1.00 95.69 70 LYS A CA 1
ATOM 549 C C . LYS A 1 70 ? -6.029 2.245 18.934 1.00 95.69 70 LYS A C 1
ATOM 551 O O . LYS A 1 70 ? -7.050 2.739 18.464 1.00 95.69 70 LYS A O 1
ATOM 556 N N . TYR A 1 71 ? -5.124 1.596 18.209 1.00 95.00 71 TYR A N 1
ATOM 557 C CA . TYR A 1 71 ? -5.077 1.629 16.747 1.00 95.00 71 TYR A CA 1
ATOM 558 C C . TYR A 1 71 ? -5.348 0.259 16.114 1.00 95.00 71 TYR A C 1
ATOM 560 O O . TYR A 1 71 ? -5.112 -0.767 16.758 1.00 95.00 71 TYR A O 1
ATOM 568 N N . PRO A 1 72 ? -5.820 0.224 14.855 1.00 94.50 72 PRO A N 1
ATOM 569 C CA . PRO A 1 72 ? -5.927 -1.016 14.101 1.00 94.50 72 PRO A CA 1
ATOM 570 C C . PRO A 1 72 ? -4.546 -1.629 13.847 1.00 94.50 72 PRO A C 1
ATOM 572 O O . PRO A 1 72 ? -3.531 -0.929 13.770 1.00 94.50 72 PRO A O 1
ATOM 575 N N . VAL A 1 73 ? -4.517 -2.949 13.665 1.00 91.56 73 VAL A N 1
ATOM 576 C CA . VAL A 1 73 ? -3.297 -3.690 13.344 1.00 91.56 73 VAL A CA 1
ATOM 577 C C . VAL A 1 73 ? -3.255 -4.055 11.860 1.00 91.56 73 VAL A C 1
ATOM 579 O O . VAL A 1 73 ? -4.156 -4.709 11.343 1.00 91.56 73 VAL A O 1
ATOM 582 N N . VAL A 1 74 ? -2.182 -3.646 11.179 1.00 90.25 74 VAL A N 1
ATOM 583 C CA . VAL A 1 74 ? -1.794 -4.183 9.867 1.00 90.25 74 VAL A CA 1
ATOM 584 C C . VAL A 1 74 ? -0.835 -5.335 10.130 1.00 90.25 74 VAL A C 1
ATOM 586 O O . VAL A 1 74 ? 0.216 -5.126 10.737 1.00 90.25 74 VAL A O 1
ATOM 589 N N . TYR A 1 75 ? -1.183 -6.537 9.684 1.00 90.56 75 TYR A N 1
ATOM 590 C CA . TYR A 1 75 ? -0.384 -7.730 9.945 1.00 90.56 75 TYR A CA 1
ATOM 591 C C . TYR A 1 75 ? 0.947 -7.682 9.175 1.00 90.56 75 TYR A C 1
ATOM 593 O O . TYR A 1 75 ? 0.975 -7.425 7.969 1.00 90.56 75 TYR A O 1
ATOM 601 N N . ARG A 1 76 ? 2.073 -7.887 9.870 1.00 87.44 76 ARG A N 1
ATOM 602 C CA . ARG A 1 76 ? 3.428 -7.737 9.316 1.00 87.44 76 ARG A CA 1
ATOM 603 C C . ARG A 1 76 ? 4.338 -8.887 9.746 1.00 87.44 76 ARG A C 1
ATOM 605 O O . ARG A 1 76 ? 5.359 -8.657 10.382 1.00 87.44 76 ARG A O 1
ATOM 612 N N . GLY A 1 77 ? 4.013 -10.124 9.389 1.00 89.75 77 GLY A N 1
ATOM 613 C CA . GLY A 1 77 ? 4.770 -11.279 9.871 1.00 89.75 77 GLY A CA 1
ATOM 614 C C . GLY A 1 77 ? 4.459 -11.557 11.340 1.00 89.75 77 GLY A C 1
ATOM 615 O O . GLY A 1 77 ? 3.300 -11.587 11.728 1.00 89.75 77 GLY A O 1
ATOM 616 N N . ASN A 1 78 ? 5.477 -11.760 12.170 1.00 91.94 78 ASN A N 1
ATOM 617 C CA . ASN A 1 78 ? 5.283 -12.145 13.571 1.00 91.94 78 ASN A CA 1
ATOM 618 C C . ASN A 1 78 ? 4.927 -10.969 14.504 1.00 91.94 78 ASN A C 1
ATOM 620 O O . ASN A 1 78 ? 4.869 -9.797 14.107 1.00 91.94 78 ASN A O 1
ATOM 624 N N . HIS A 1 79 ? 4.713 -11.290 15.781 1.00 92.56 79 HIS A N 1
ATOM 625 C CA . HIS A 1 79 ? 4.339 -10.329 16.821 1.00 92.56 79 HIS A CA 1
ATOM 626 C C . HIS A 1 79 ? 5.350 -9.186 17.012 1.00 92.56 79 HIS A C 1
ATOM 628 O O . HIS A 1 79 ? 4.943 -8.060 17.310 1.00 92.56 79 HIS A O 1
ATOM 634 N N . MET A 1 80 ? 6.649 -9.414 16.774 1.00 90.56 80 MET A N 1
ATOM 635 C CA . MET A 1 80 ? 7.693 -8.384 16.908 1.00 90.56 80 MET A CA 1
ATOM 636 C C . MET A 1 80 ? 7.534 -7.251 15.893 1.00 90.56 80 MET A C 1
ATOM 638 O O . MET A 1 80 ? 7.906 -6.109 16.157 1.00 90.56 80 MET A O 1
ATOM 642 N N . HIS A 1 81 ? 6.947 -7.550 14.740 1.00 88.69 81 HIS A N 1
ATOM 643 C CA . HIS A 1 81 ? 6.726 -6.589 13.665 1.00 88.69 81 HIS A CA 1
ATOM 644 C C . HIS A 1 81 ? 5.286 -6.062 13.606 1.00 88.69 81 HIS A C 1
ATOM 646 O O . HIS A 1 81 ? 5.028 -5.113 12.865 1.00 88.69 81 HIS A O 1
ATOM 652 N N . THR A 1 82 ? 4.378 -6.648 14.393 1.00 92.94 82 THR A N 1
ATOM 653 C CA . THR A 1 82 ? 2.930 -6.425 14.274 1.00 92.94 82 THR A CA 1
ATOM 654 C C . THR A 1 82 ? 2.299 -5.864 15.553 1.00 92.94 82 THR A C 1
ATOM 656 O O . THR A 1 82 ? 1.532 -4.908 15.487 1.00 92.94 82 THR A O 1
ATOM 659 N N . CYS A 1 83 ? 2.633 -6.409 16.728 1.00 95.38 83 CYS A N 1
ATOM 660 C CA . CYS A 1 83 ? 1.866 -6.177 17.962 1.00 95.38 83 CYS A CA 1
ATOM 661 C C . CYS A 1 83 ? 2.439 -5.113 18.895 1.00 95.38 83 CYS A C 1
ATOM 663 O O . CYS A 1 83 ? 1.782 -4.732 19.862 1.00 95.38 83 CYS A O 1
ATOM 665 N N . GLN A 1 84 ? 3.650 -4.633 18.613 1.00 92.38 84 GLN A N 1
ATOM 666 C CA . GLN A 1 84 ? 4.332 -3.645 19.446 1.00 92.38 84 GLN A CA 1
ATOM 667 C C . GLN A 1 84 ? 3.484 -2.382 19.630 1.00 92.38 84 GLN A C 1
ATOM 669 O O . GLN A 1 84 ? 2.817 -1.937 18.694 1.00 92.38 84 GLN A O 1
ATOM 674 N N . ASP A 1 85 ? 3.576 -1.758 20.806 1.00 90.25 85 ASP A N 1
ATOM 675 C CA . ASP A 1 85 ? 2.854 -0.524 21.151 1.00 90.25 85 ASP A CA 1
ATOM 676 C C . ASP A 1 85 ? 3.095 0.601 20.139 1.00 90.25 85 ASP A C 1
ATOM 678 O O . ASP A 1 85 ? 2.208 1.411 19.880 1.00 90.25 85 ASP A O 1
ATOM 682 N N . PHE A 1 86 ? 4.268 0.611 19.506 1.00 86.81 86 PHE A N 1
ATOM 683 C CA . PHE A 1 86 ? 4.582 1.499 18.391 1.00 86.81 86 PHE A CA 1
ATOM 684 C C . PHE A 1 86 ? 3.560 1.408 17.238 1.00 86.81 86 PHE A C 1
ATOM 686 O O . PHE A 1 86 ? 3.190 2.425 16.656 1.00 86.81 86 PHE A O 1
ATOM 693 N N . TYR A 1 87 ? 3.064 0.207 16.928 1.00 89.56 87 TYR A N 1
ATOM 694 C CA . TYR A 1 87 ? 2.080 -0.041 15.870 1.00 89.56 87 TYR A CA 1
ATOM 695 C C . TYR A 1 87 ? 0.633 -0.000 16.365 1.00 89.56 87 TYR A C 1
ATOM 697 O O . TYR A 1 87 ? -0.255 0.355 15.596 1.00 89.56 87 TYR A O 1
ATOM 705 N N . THR A 1 88 ? 0.380 -0.338 17.626 1.00 93.25 88 THR A N 1
ATOM 706 C CA . THR A 1 88 ? -0.983 -0.510 18.162 1.00 93.25 88 THR A CA 1
ATOM 707 C C . THR A 1 88 ? -1.433 0.649 19.065 1.00 93.25 88 THR A C 1
ATOM 709 O O . THR A 1 88 ? -2.620 0.803 19.333 1.00 93.25 88 THR A O 1
ATOM 712 N N . GLY A 1 89 ? -0.526 1.531 19.492 1.00 91.88 89 GLY A N 1
ATOM 713 C CA . GLY A 1 89 ? -0.835 2.756 20.246 1.00 91.88 89 GLY A CA 1
ATOM 714 C C . GLY A 1 89 ? -0.942 2.594 21.760 1.00 91.88 89 GLY A C 1
ATOM 715 O O . GLY A 1 89 ? -1.417 3.513 22.436 1.00 91.88 89 GLY A O 1
ATOM 716 N N . GLY A 1 90 ? -0.516 1.444 22.287 1.00 92.81 90 GLY A N 1
ATOM 717 C CA . GLY A 1 90 ? -0.658 1.089 23.699 1.00 92.81 90 GLY A CA 1
ATOM 718 C C . GLY A 1 90 ? -2.121 0.969 24.136 1.00 92.81 90 GLY A C 1
ATOM 719 O O . GLY A 1 90 ? -3.044 1.049 23.322 1.00 92.81 90 GLY A O 1
ATOM 720 N N . MET A 1 91 ? -2.336 0.802 25.442 1.00 95.69 91 MET A N 1
ATOM 721 C CA . MET A 1 91 ? -3.664 0.584 26.023 1.00 95.69 91 MET A CA 1
ATOM 722 C C . MET A 1 91 ? -4.641 1.732 25.724 1.00 95.69 91 MET A C 1
ATOM 724 O O . MET A 1 91 ? -4.332 2.918 25.874 1.00 95.69 91 MET A O 1
ATOM 728 N N . PHE A 1 92 ? -5.857 1.366 25.330 1.00 97.06 92 PHE A N 1
ATOM 729 C CA . PHE A 1 92 ? -6.941 2.298 25.079 1.00 97.06 92 PHE A CA 1
ATOM 730 C C . PHE A 1 92 ? -7.539 2.814 26.395 1.00 97.06 92 PHE A C 1
ATOM 732 O O . PHE A 1 92 ? -8.256 2.105 27.103 1.00 97.06 92 PHE A O 1
ATOM 739 N N . ASP A 1 93 ? -7.251 4.076 26.708 1.00 95.94 93 ASP A N 1
ATOM 740 C CA . ASP A 1 93 ? -7.746 4.765 27.899 1.00 95.94 93 ASP A CA 1
ATOM 741 C C . ASP A 1 93 ? -8.186 6.200 27.564 1.00 95.94 93 ASP A C 1
ATOM 743 O O . ASP A 1 93 ? -7.470 7.161 27.850 1.00 95.94 93 ASP A O 1
ATOM 747 N N . PRO A 1 94 ? -9.358 6.377 26.931 1.00 94.00 94 PRO A N 1
ATOM 748 C CA . PRO A 1 94 ? -9.846 7.706 26.560 1.00 94.00 94 PRO A CA 1
ATOM 749 C C . PRO A 1 94 ? -10.245 8.555 27.777 1.00 94.00 94 PRO A C 1
ATOM 751 O O . PRO A 1 94 ? -10.434 9.759 27.648 1.00 94.00 94 PRO A O 1
ATOM 754 N N . THR A 1 95 ? -10.387 7.942 28.957 1.00 91.88 95 THR A N 1
ATOM 755 C CA . THR A 1 95 ? -10.790 8.612 30.203 1.00 91.88 95 THR A CA 1
ATOM 756 C C . THR A 1 95 ? -9.623 8.927 31.140 1.00 91.88 95 THR A C 1
ATOM 758 O O . THR A 1 95 ? -9.855 9.480 32.211 1.00 91.88 95 THR A O 1
ATOM 761 N N . GLY A 1 96 ? -8.390 8.548 30.782 1.00 93.12 96 GLY A N 1
ATOM 762 C CA . GLY A 1 96 ? -7.199 8.772 31.609 1.00 93.12 96 GLY A CA 1
ATOM 763 C C . GLY A 1 96 ? -7.252 8.097 32.986 1.00 93.12 96 GLY A C 1
ATOM 764 O O . GLY A 1 96 ? -6.668 8.599 33.948 1.00 93.12 96 GLY A O 1
ATOM 765 N N . LYS A 1 97 ? -7.972 6.978 33.125 1.00 92.25 97 LYS A N 1
ATOM 766 C CA . LYS A 1 97 ? -8.109 6.280 34.415 1.00 92.25 97 LYS A CA 1
ATOM 767 C C . LYS A 1 97 ? -6.810 5.622 34.860 1.00 92.25 97 LYS A C 1
ATOM 769 O O . LYS A 1 97 ? -6.517 5.618 36.052 1.00 92.25 97 LYS A O 1
ATOM 774 N N . SER A 1 98 ? -6.023 5.116 33.913 1.00 91.81 98 SER A N 1
ATOM 775 C CA . SER A 1 98 ? -4.740 4.450 34.169 1.00 91.81 98 SER A CA 1
ATOM 776 C C . SER A 1 98 ? -3.676 5.377 34.763 1.00 91.81 98 SER A C 1
ATOM 778 O O . SER A 1 98 ? -2.766 4.902 35.434 1.00 91.81 98 SER A O 1
ATOM 780 N N . SER A 1 99 ? -3.819 6.694 34.585 1.00 90.69 99 SER A N 1
ATOM 781 C CA . SER A 1 99 ? -2.966 7.709 35.217 1.00 90.69 99 SER A CA 1
ATOM 782 C C . SER A 1 99 ? -3.373 8.083 36.649 1.00 90.69 99 SER A C 1
ATOM 784 O O . SER A 1 99 ? -2.688 8.882 37.283 1.00 90.69 99 SER A O 1
ATOM 786 N N . GLY A 1 100 ? -4.482 7.551 37.170 1.00 86.38 100 GLY A N 1
ATOM 787 C CA . GLY A 1 100 ? -4.939 7.838 38.530 1.00 86.38 100 GLY A CA 1
ATOM 788 C C . GLY A 1 100 ? -4.077 7.176 39.609 1.00 86.38 100 GLY A C 1
ATOM 789 O O . GLY A 1 100 ? -3.577 6.064 39.436 1.00 86.38 100 GLY A O 1
ATOM 790 N N . GLU A 1 101 ? -3.953 7.826 40.770 1.00 85.44 101 GLU A N 1
ATOM 791 C CA . GLU A 1 101 ? -3.303 7.220 41.936 1.00 85.44 101 GLU A CA 1
ATOM 792 C C . GLU A 1 101 ? -3.975 5.898 42.325 1.00 85.44 101 GLU A C 1
ATOM 794 O O . GLU A 1 101 ? -5.206 5.778 42.327 1.00 85.44 101 GLU A O 1
ATOM 799 N N . ASN A 1 102 ? -3.157 4.912 42.707 1.00 87.31 102 ASN A N 1
ATOM 800 C CA . ASN A 1 102 ? -3.612 3.585 43.122 1.00 87.31 102 ASN A CA 1
ATOM 801 C C . ASN A 1 102 ? -4.456 2.858 42.054 1.00 87.31 102 ASN A C 1
ATOM 803 O O . ASN A 1 102 ? -5.316 2.041 42.386 1.00 87.31 102 ASN A O 1
ATOM 807 N N . TYR A 1 103 ? -4.223 3.134 40.764 1.00 91.69 103 TYR A N 1
ATOM 808 C CA . TYR A 1 103 ? -4.944 2.488 39.664 1.00 91.69 103 TYR A CA 1
ATOM 809 C C . TYR A 1 103 ? -4.949 0.958 39.778 1.00 91.69 103 TYR A C 1
ATOM 811 O O . TYR A 1 103 ? -6.004 0.343 39.672 1.00 91.69 103 TYR A O 1
ATOM 819 N N . THR A 1 104 ? -3.802 0.346 40.079 1.00 85.19 104 THR A N 1
ATOM 820 C CA . THR A 1 104 ? -3.656 -1.116 40.176 1.00 85.19 104 THR A CA 1
ATOM 821 C C . THR A 1 104 ? -4.455 -1.751 41.314 1.00 85.19 104 THR A C 1
ATOM 823 O O . THR A 1 104 ? -4.728 -2.945 41.258 1.00 85.19 104 THR A O 1
ATOM 826 N N . THR A 1 105 ? -4.852 -0.989 42.338 1.00 87.44 105 THR A N 1
ATOM 827 C CA . THR A 1 105 ? -5.719 -1.497 43.416 1.00 87.44 105 THR A CA 1
ATOM 828 C C . THR A 1 105 ? -7.191 -1.185 43.162 1.00 87.44 105 THR A C 1
ATOM 830 O O . THR A 1 105 ? -8.065 -1.948 43.574 1.00 87.44 105 THR A O 1
ATOM 833 N N . ARG A 1 106 ? -7.487 -0.088 42.453 1.00 90.00 106 ARG A N 1
ATOM 834 C CA . ARG A 1 106 ? -8.856 0.330 42.112 1.00 90.00 106 ARG A CA 1
ATOM 835 C C . ARG A 1 106 ? -9.418 -0.380 40.888 1.00 90.00 106 ARG A C 1
ATOM 837 O O . ARG A 1 106 ? -10.616 -0.628 40.844 1.00 90.00 106 ARG A O 1
ATOM 844 N N . CYS A 1 107 ? -8.584 -0.683 39.903 1.00 93.12 107 CYS A N 1
ATOM 845 C CA . CYS A 1 107 ? -8.977 -1.469 38.749 1.00 93.12 107 CYS A CA 1
ATOM 846 C C . CYS A 1 107 ? -8.903 -2.959 39.098 1.00 93.12 107 CYS A C 1
ATOM 848 O O . CYS A 1 107 ? -7.823 -3.539 39.172 1.00 93.12 107 CYS A O 1
ATOM 850 N N . ASN A 1 108 ? -10.065 -3.555 39.359 1.00 91.56 108 ASN A N 1
ATOM 851 C CA . ASN A 1 108 ? -10.229 -4.978 39.646 1.00 91.56 108 ASN A CA 1
ATOM 852 C C . ASN A 1 108 ? -11.641 -5.453 39.247 1.00 91.56 108 ASN A C 1
ATOM 854 O O . ASN A 1 108 ? -12.502 -4.636 38.907 1.00 91.56 108 ASN A O 1
ATOM 858 N N . ASP A 1 109 ? -11.899 -6.760 39.344 1.00 87.75 109 ASP A N 1
ATOM 859 C CA . ASP A 1 109 ? -13.174 -7.396 38.961 1.00 87.75 109 ASP A CA 1
ATOM 860 C C . ASP A 1 109 ? -14.400 -6.865 39.726 1.00 87.75 109 ASP A C 1
ATOM 862 O O . ASP A 1 109 ? -15.478 -6.725 39.149 1.00 87.75 109 ASP A O 1
ATOM 866 N N . GLY A 1 110 ? -14.237 -6.446 40.984 1.00 89.94 110 GLY A N 1
ATOM 867 C CA . GLY A 1 110 ? -15.310 -5.806 41.754 1.00 89.94 110 GLY A CA 1
ATOM 868 C C . GLY A 1 110 ? -15.567 -4.342 41.370 1.00 89.94 110 GLY A C 1
ATOM 869 O O . GLY A 1 110 ? -16.626 -3.798 41.676 1.00 89.94 110 GLY A O 1
ATOM 870 N N . MET A 1 111 ? -14.615 -3.690 40.695 1.00 90.69 111 MET A N 1
ATOM 871 C CA . MET A 1 111 ? -14.625 -2.255 40.385 1.00 90.69 111 MET A CA 1
ATOM 872 C C . MET A 1 111 ? -14.270 -1.970 38.916 1.00 90.69 111 MET A C 1
ATOM 874 O O . MET A 1 111 ? -13.540 -1.029 38.609 1.00 90.69 111 MET A O 1
ATOM 878 N N . LYS A 1 112 ? -14.840 -2.732 37.973 1.00 92.31 112 LYS A N 1
ATOM 879 C CA . LYS A 1 112 ? -14.582 -2.609 36.516 1.00 92.31 112 LYS A CA 1
ATOM 880 C C . LYS A 1 112 ? -14.735 -1.188 35.970 1.00 92.31 112 LYS A C 1
ATOM 882 O O . LYS A 1 112 ? -13.987 -0.766 35.088 1.00 92.31 112 LYS A O 1
ATOM 887 N N . ASN A 1 113 ? -15.656 -0.409 36.537 1.00 89.81 113 ASN A N 1
ATOM 888 C CA . ASN A 1 113 ? -15.880 0.989 36.167 1.00 89.81 113 ASN A CA 1
ATOM 889 C C . ASN A 1 113 ? -14.696 1.913 36.492 1.00 89.81 113 ASN A C 1
ATOM 891 O O . ASN A 1 113 ? -14.609 2.987 35.903 1.00 89.81 113 ASN A O 1
ATOM 895 N N . MET A 1 114 ? -13.776 1.511 37.369 1.00 91.00 114 MET A N 1
ATOM 896 C CA . MET A 1 114 ? -12.550 2.251 37.694 1.00 91.00 114 MET A CA 1
ATOM 897 C C . MET A 1 114 ? -11.385 1.924 36.752 1.00 91.00 114 MET A C 1
ATOM 899 O O . MET A 1 114 ? -10.399 2.657 36.728 1.00 91.00 114 MET A O 1
ATOM 903 N N . CYS A 1 115 ? -11.501 0.866 35.951 1.00 94.69 115 CYS A N 1
ATOM 904 C CA . CYS A 1 115 ? -10.499 0.486 34.964 1.00 94.69 115 CYS A CA 1
ATOM 905 C C . CYS A 1 115 ? -10.552 1.371 33.716 1.00 94.69 115 CYS A C 1
ATOM 907 O O . CYS A 1 115 ? -11.622 1.853 33.318 1.00 94.69 115 CYS A O 1
ATOM 909 N N . ALA A 1 116 ? -9.401 1.528 33.058 1.00 95.75 116 ALA A N 1
ATOM 910 C CA . ALA A 1 116 ? -9.352 2.007 31.683 1.00 95.75 116 ALA A CA 1
ATOM 911 C C . ALA A 1 116 ? -10.190 1.088 30.779 1.00 95.75 116 ALA A C 1
ATOM 913 O O . ALA A 1 116 ? -10.284 -0.117 31.024 1.00 95.75 116 ALA A O 1
ATOM 914 N N . ILE A 1 117 ? -10.796 1.640 29.720 1.00 96.50 117 ILE A N 1
ATOM 915 C CA . ILE A 1 117 ? -11.694 0.872 28.839 1.00 96.50 117 ILE A CA 1
ATOM 916 C C . ILE A 1 117 ? -10.992 -0.375 28.291 1.00 96.50 117 ILE A C 1
ATOM 918 O O . ILE A 1 117 ? -11.572 -1.460 28.317 1.00 96.50 117 ILE A O 1
ATOM 922 N N . GLY A 1 118 ? -9.744 -0.223 27.847 1.00 97.19 118 GLY A N 1
ATOM 923 C CA . GLY A 1 118 ? -8.956 -1.301 27.271 1.00 97.19 118 GLY A CA 1
ATOM 924 C C . GLY A 1 118 ? -8.264 -2.230 28.266 1.00 97.19 118 GLY A C 1
ATOM 925 O O . GLY A 1 118 ? -7.623 -3.171 27.812 1.00 97.19 118 GLY A O 1
ATOM 926 N N . ASP A 1 119 ? -8.369 -2.025 29.581 1.00 96.62 119 ASP A N 1
ATOM 927 C CA . ASP A 1 119 ? -7.712 -2.895 30.570 1.00 96.62 119 ASP A CA 1
ATOM 928 C C . ASP A 1 119 ? -8.554 -4.138 30.891 1.00 96.62 119 ASP A C 1
ATOM 930 O O . ASP A 1 119 ? -9.180 -4.248 31.946 1.00 96.62 119 ASP A O 1
ATOM 934 N N . LEU A 1 120 ? -8.609 -5.082 29.950 1.00 95.75 120 LEU A N 1
ATOM 935 C CA . LEU A 1 120 ? -9.403 -6.302 30.122 1.00 95.75 120 LEU A CA 1
ATOM 936 C C . LEU A 1 120 ? -8.842 -7.210 31.223 1.00 95.75 120 LEU A C 1
ATOM 938 O O . LEU A 1 120 ? -9.615 -7.894 31.888 1.00 95.75 120 LEU A O 1
ATOM 942 N N . SER A 1 121 ? -7.528 -7.174 31.463 1.00 94.38 121 SER A N 1
ATOM 943 C CA . SER A 1 121 ? -6.890 -7.969 32.522 1.00 94.38 121 SER A CA 1
ATOM 944 C C . SER A 1 121 ? -7.225 -7.463 33.911 1.00 94.38 121 SER A C 1
ATOM 946 O O . SER A 1 121 ? -7.552 -8.256 34.788 1.00 94.38 121 SER A O 1
ATOM 948 N N . GLY A 1 122 ? -7.160 -6.147 34.117 1.00 93.38 122 GLY A N 1
ATOM 949 C CA . GLY A 1 122 ? -7.561 -5.548 35.382 1.00 93.38 122 GLY A CA 1
ATOM 950 C C . GLY A 1 122 ? -9.044 -5.783 35.666 1.00 93.38 122 GLY A C 1
ATOM 951 O O . GLY A 1 122 ? -9.418 -6.075 36.797 1.00 93.38 122 GLY A O 1
ATOM 952 N N . LYS A 1 123 ? -9.892 -5.747 34.631 1.00 94.06 123 LYS A N 1
ATOM 953 C CA . LYS A 1 123 ? -11.331 -5.993 34.777 1.00 94.06 123 LYS A CA 1
ATOM 954 C C . LYS A 1 123 ? -11.689 -7.457 35.001 1.00 94.06 123 LYS A C 1
ATOM 956 O O . LYS A 1 123 ? -12.514 -7.730 35.854 1.00 94.06 123 LYS A O 1
ATOM 961 N N . HIS A 1 124 ? -11.148 -8.387 34.219 1.00 93.06 124 HIS A N 1
ATOM 962 C CA . HIS A 1 124 ? -11.657 -9.768 34.158 1.00 93.06 124 HIS A CA 1
ATOM 963 C C . HIS A 1 124 ? -10.609 -10.824 34.516 1.00 93.06 124 HIS A C 1
ATOM 965 O O . HIS A 1 124 ? -10.868 -12.018 34.395 1.00 93.06 124 HIS A O 1
ATOM 971 N N . GLY A 1 125 ? -9.423 -10.401 34.952 1.00 91.88 125 GLY A N 1
ATOM 972 C CA . GLY A 1 125 ? -8.292 -11.288 35.178 1.00 91.88 125 GLY A CA 1
ATOM 973 C C . GLY A 1 125 ? -7.596 -11.709 33.881 1.00 91.88 125 GLY A C 1
ATOM 974 O O . GLY A 1 125 ? -7.878 -11.218 32.786 1.00 91.88 125 GLY A O 1
ATOM 975 N N . HIS A 1 126 ? -6.637 -12.618 34.020 1.00 92.12 126 HIS A N 1
ATOM 976 C CA . HIS A 1 126 ? -5.843 -13.122 32.901 1.00 92.12 126 HIS A CA 1
ATOM 977 C C . HIS A 1 126 ? -6.653 -14.093 32.043 1.00 92.12 126 HIS A C 1
ATOM 979 O O . HIS A 1 126 ? -7.433 -14.892 32.568 1.00 92.12 126 HIS A O 1
ATOM 985 N N . LEU A 1 127 ? -6.400 -14.082 30.733 1.00 90.44 127 LEU A N 1
ATOM 986 C CA . LEU A 1 127 ? -6.850 -15.160 29.863 1.00 90.44 127 LEU A CA 1
ATOM 987 C C . LEU A 1 127 ? -6.079 -16.434 30.203 1.00 90.44 127 LEU A C 1
ATOM 989 O O . LEU A 1 127 ? -4.853 -16.428 30.312 1.00 90.44 127 LEU A O 1
ATOM 993 N N . ASN A 1 128 ? -6.821 -17.521 30.355 1.00 84.44 128 ASN A N 1
ATOM 994 C CA . ASN A 1 128 ? -6.313 -18.875 30.528 1.00 84.44 128 ASN A CA 1
ATOM 995 C C . ASN A 1 128 ? -7.058 -19.806 29.552 1.00 84.44 128 ASN A C 1
ATOM 997 O O . ASN A 1 128 ? -7.843 -19.335 28.733 1.00 84.44 128 ASN A O 1
ATOM 1001 N N . SER A 1 129 ? -6.829 -21.117 29.625 1.00 75.06 129 SER A N 1
ATOM 1002 C CA . SER A 1 129 ? -7.462 -22.100 28.730 1.00 75.06 129 SER A CA 1
ATOM 1003 C C . SER A 1 129 ? -8.987 -22.239 28.893 1.00 75.06 129 SER A C 1
ATOM 1005 O O . SER A 1 129 ? -9.620 -22.966 28.129 1.00 75.06 129 SER A O 1
ATOM 1007 N N . SER A 1 130 ? -9.601 -21.562 29.868 1.00 72.75 130 SER A N 1
ATOM 1008 C CA . SER A 1 130 ? -11.048 -21.581 30.086 1.00 72.75 130 SER A CA 1
ATOM 1009 C C . SER A 1 130 ? -11.748 -20.536 29.214 1.00 72.75 130 SER A C 1
ATOM 1011 O O . SER A 1 130 ? -11.635 -19.333 29.448 1.00 72.75 130 SER A O 1
ATOM 1013 N N . ASN A 1 131 ? -12.554 -20.997 28.257 1.00 67.88 131 ASN A N 1
ATOM 1014 C CA . ASN A 1 131 ? -13.397 -20.153 27.404 1.00 67.88 131 ASN A CA 1
ATOM 1015 C C . ASN A 1 131 ? -14.672 -19.704 28.145 1.00 67.88 131 ASN A C 1
ATOM 1017 O O . ASN A 1 131 ? -15.781 -20.152 27.850 1.00 67.88 131 ASN A O 1
ATOM 1021 N N . VAL A 1 132 ? -14.518 -18.848 29.159 1.00 81.94 132 VAL A N 1
ATOM 1022 C CA . VAL A 1 132 ? -15.646 -18.317 29.940 1.00 81.94 132 VAL A CA 1
ATOM 1023 C C . VAL A 1 132 ? -16.153 -17.021 29.310 1.00 81.94 132 VAL A C 1
ATOM 1025 O O . VAL A 1 132 ? -15.384 -16.098 29.053 1.00 81.94 132 VAL A O 1
ATOM 1028 N N . SER A 1 133 ? -17.466 -16.937 29.078 1.00 86.75 133 SER A N 1
ATOM 1029 C CA . SER A 1 133 ? -18.113 -15.699 28.631 1.00 86.75 133 SER A CA 1
ATOM 1030 C C . SER A 1 133 ? -18.143 -14.678 29.771 1.00 86.75 133 SER A C 1
ATOM 1032 O O . SER A 1 133 ? -18.600 -14.982 30.872 1.00 86.75 133 SER A O 1
ATOM 1034 N N . LEU A 1 134 ? -17.681 -13.462 29.495 1.00 92.25 134 LEU A N 1
ATOM 1035 C CA . LEU A 1 134 ? -17.551 -12.368 30.454 1.00 92.25 134 LEU A CA 1
ATOM 1036 C C . LEU A 1 134 ? -18.550 -11.258 30.121 1.00 92.25 134 LEU A C 1
ATOM 1038 O O . LEU A 1 134 ? -18.886 -11.042 28.955 1.00 92.25 134 LEU A O 1
ATOM 1042 N N . LEU A 1 135 ? -19.004 -10.530 31.142 1.00 92.88 135 LEU A N 1
ATOM 1043 C CA . LEU A 1 135 ? -19.829 -9.330 30.983 1.00 92.88 135 LEU A CA 1
ATOM 1044 C C . LEU A 1 135 ? -19.047 -8.103 31.449 1.00 92.88 135 LEU A C 1
ATOM 1046 O O . LEU A 1 135 ? -18.568 -8.054 32.585 1.00 92.88 135 LEU A O 1
ATOM 1050 N N . ASP A 1 136 ? -18.930 -7.115 30.567 1.00 94.19 136 ASP A N 1
ATOM 1051 C CA . ASP A 1 136 ? -18.210 -5.868 30.800 1.00 94.19 136 ASP A CA 1
ATOM 1052 C C . ASP A 1 136 ? -19.177 -4.666 30.765 1.00 94.19 136 ASP A C 1
ATOM 1054 O O . ASP A 1 136 ? -19.818 -4.428 29.737 1.00 94.19 136 ASP A O 1
ATOM 1058 N N . PRO A 1 137 ? -19.311 -3.907 31.871 1.00 92.25 137 PRO A N 1
ATOM 1059 C CA . PRO A 1 137 ? -20.223 -2.763 31.960 1.00 92.25 137 PRO A CA 1
ATOM 1060 C C . PRO A 1 137 ? -19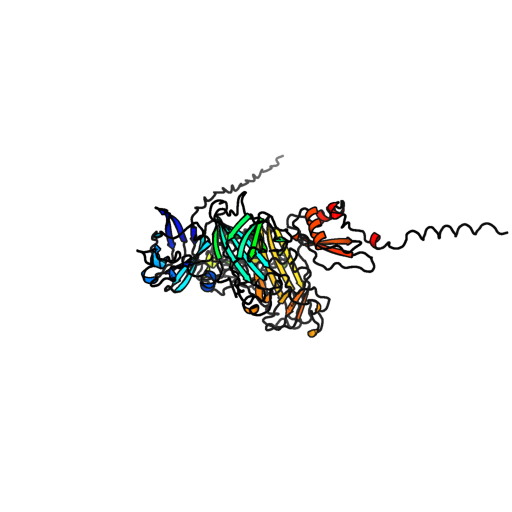.740 -1.508 31.223 1.00 92.25 137 PRO A C 1
ATOM 1062 O O . PRO A 1 137 ? -20.528 -0.591 31.012 1.00 92.25 137 PRO A O 1
ATOM 1065 N N . ASN A 1 138 ? -18.454 -1.411 30.880 1.00 92.06 138 ASN A N 1
ATOM 1066 C CA . ASN A 1 138 ? -17.835 -0.185 30.377 1.00 92.06 138 ASN A CA 1
ATOM 1067 C C . ASN A 1 138 ? -16.939 -0.430 29.156 1.00 92.06 138 ASN A C 1
ATOM 1069 O O . ASN A 1 138 ? -15.920 0.246 28.976 1.00 92.06 138 ASN A O 1
ATOM 1073 N N . LEU A 1 139 ? -17.332 -1.384 28.311 1.00 95.38 139 LEU A N 1
ATOM 1074 C CA . LEU A 1 139 ? -16.684 -1.689 27.043 1.00 95.38 139 LEU A CA 1
ATOM 1075 C C . LEU A 1 139 ? -17.625 -1.355 25.875 1.00 95.38 139 LEU A C 1
ATOM 1077 O O . LEU A 1 139 ? -18.463 -2.176 25.522 1.00 95.38 139 LEU A O 1
ATOM 1081 N N . PRO A 1 140 ? -17.537 -0.160 25.278 1.00 94.81 140 PRO A N 1
ATOM 1082 C CA . PRO A 1 140 ? -18.494 0.289 24.268 1.00 94.81 140 PRO A CA 1
ATOM 1083 C C . PRO A 1 140 ? -18.258 -0.360 22.893 1.00 94.81 140 PRO A C 1
ATOM 1085 O O . PRO A 1 140 ? -17.133 -0.381 22.391 1.00 94.81 140 PRO A O 1
ATOM 1088 N N . LEU A 1 141 ? -19.333 -0.831 22.250 1.00 94.19 141 LEU A N 1
ATOM 1089 C CA . LEU A 1 141 ? -19.321 -1.312 20.854 1.00 94.19 141 LEU A CA 1
ATOM 1090 C C . LEU A 1 141 ? -19.686 -0.212 19.841 1.00 94.19 141 LEU A C 1
ATOM 1092 O O . LEU A 1 141 ? -19.454 -0.366 18.644 1.00 94.19 141 LEU A O 1
ATOM 1096 N N . ASN A 1 142 ? -20.219 0.910 20.322 1.00 91.81 142 ASN A N 1
ATOM 1097 C CA . ASN A 1 142 ? -20.640 2.076 19.548 1.00 91.81 142 ASN A CA 1
ATOM 1098 C C . ASN A 1 142 ? -20.246 3.381 20.273 1.00 91.81 142 ASN A C 1
ATOM 1100 O O . ASN A 1 142 ? -19.682 3.361 21.371 1.00 91.81 142 ASN A O 1
ATOM 1104 N N . GLY A 1 143 ? -20.491 4.518 19.632 1.00 92.81 143 GLY A N 1
ATOM 1105 C CA . GLY A 1 143 ? -20.091 5.843 20.081 1.00 92.81 143 GLY A CA 1
ATOM 1106 C C . GLY A 1 143 ? -18.604 6.136 19.863 1.00 92.81 143 GLY A C 1
ATOM 1107 O O . GLY A 1 143 ? -17.815 5.290 19.445 1.00 92.81 143 GLY A O 1
ATOM 1108 N N . SER A 1 144 ? -18.188 7.360 20.194 1.00 92.56 144 SER A N 1
ATOM 1109 C CA . SER A 1 144 ? -16.825 7.859 19.936 1.00 92.56 144 SER A CA 1
ATOM 1110 C C . SER A 1 144 ? -15.708 7.013 20.550 1.00 92.56 144 SER A C 1
ATOM 1112 O O . SER A 1 144 ? -14.613 6.933 19.989 1.00 92.56 144 SER A O 1
ATOM 1114 N N . ASN A 1 145 ? -16.004 6.336 21.660 1.00 94.75 145 ASN A N 1
ATOM 1115 C CA . ASN A 1 145 ? -15.083 5.455 22.368 1.00 94.75 145 ASN A CA 1
ATOM 1116 C C . ASN A 1 145 ? -15.201 3.978 21.967 1.00 94.75 145 ASN A C 1
ATOM 1118 O O . ASN A 1 145 ? -14.573 3.151 22.623 1.00 94.75 145 ASN A O 1
ATOM 1122 N N . SER A 1 146 ? -15.966 3.645 20.921 1.00 95.50 146 SER A N 1
ATOM 1123 C CA . SER A 1 146 ? -16.122 2.271 20.431 1.00 95.50 146 SER A CA 1
ATOM 1124 C C . SER A 1 146 ? -14.777 1.562 20.239 1.00 95.50 146 SER A C 1
ATOM 1126 O O . SER A 1 146 ? -13.760 2.173 19.881 1.00 95.50 146 SER A O 1
ATOM 1128 N N . ILE A 1 147 ? -14.785 0.249 20.472 1.00 97.19 147 ILE A N 1
ATOM 1129 C CA . ILE A 1 147 ? -13.655 -0.646 20.202 1.00 97.19 147 ILE A CA 1
ATOM 1130 C C . ILE A 1 147 ? -13.558 -1.093 18.736 1.00 97.19 147 ILE A C 1
ATOM 1132 O O . ILE A 1 147 ? -12.591 -1.756 18.371 1.00 97.19 147 ILE A O 1
ATOM 1136 N N . PHE A 1 148 ? -14.520 -0.728 17.886 1.00 96.38 148 PHE A N 1
ATOM 1137 C CA . PHE A 1 148 ? -14.463 -0.983 16.447 1.00 96.38 148 PHE A CA 1
ATOM 1138 C C . PHE A 1 148 ? -13.215 -0.344 15.813 1.00 96.38 148 PHE A C 1
ATOM 1140 O O . PHE A 1 148 ? -12.894 0.826 16.046 1.00 96.38 148 PHE A O 1
ATOM 1147 N N . GLY A 1 149 ? -12.484 -1.131 15.018 1.00 95.69 149 GLY A N 1
ATOM 1148 C CA . GLY A 1 149 ? -11.264 -0.696 14.342 1.00 95.69 149 GLY A CA 1
ATOM 1149 C C . GLY A 1 149 ? -10.053 -0.555 15.268 1.00 95.69 149 GLY A C 1
ATOM 1150 O O . GLY A 1 149 ? -9.049 0.017 14.861 1.00 95.69 149 GLY A O 1
ATOM 1151 N N . ARG A 1 150 ? -10.130 -1.054 16.505 1.00 97.38 150 ARG A N 1
ATOM 1152 C CA . ARG A 1 150 ? -9.002 -1.146 17.447 1.00 97.38 150 ARG A CA 1
ATOM 1153 C C . ARG A 1 150 ? -8.382 -2.541 17.409 1.00 97.38 150 ARG A C 1
ATOM 1155 O O . ARG A 1 150 ? -8.818 -3.378 16.629 1.00 97.38 150 ARG A O 1
ATOM 1162 N N . SER A 1 151 ? -7.395 -2.835 18.249 1.00 97.88 151 SER A N 1
ATOM 1163 C CA . SER A 1 151 ? -6.810 -4.182 18.337 1.00 97.88 151 SER A CA 1
ATOM 1164 C C . SER A 1 151 ? -6.847 -4.747 19.752 1.00 97.88 151 SER A C 1
ATOM 1166 O O . SER A 1 151 ? -6.657 -4.006 20.712 1.00 97.88 151 SER A O 1
ATOM 1168 N N . VAL A 1 152 ? -7.008 -6.061 19.895 1.00 98.38 152 VAL A N 1
ATOM 1169 C CA . VAL A 1 152 ? -6.668 -6.770 21.138 1.00 98.38 152 VAL A CA 1
ATOM 1170 C C . VAL A 1 152 ? -5.197 -7.162 21.070 1.00 98.38 152 VAL A C 1
ATOM 1172 O O . VAL A 1 152 ? -4.756 -7.688 20.051 1.00 98.38 152 VAL A O 1
ATOM 1175 N N . VAL A 1 153 ? -4.449 -6.928 22.146 1.00 98.19 153 VAL A N 1
ATOM 1176 C CA . VAL A 1 153 ? -3.067 -7.386 22.317 1.00 98.19 153 VAL A CA 1
ATOM 1177 C C . VAL A 1 153 ? -2.997 -8.294 23.538 1.00 98.19 153 VAL A C 1
ATOM 1179 O O . VAL A 1 153 ? -3.452 -7.930 24.624 1.00 98.19 153 VAL A O 1
ATOM 1182 N N . LEU A 1 154 ? -2.441 -9.483 23.336 1.00 97.25 154 LEU A N 1
ATOM 1183 C CA . LEU A 1 154 ? -2.133 -10.472 24.359 1.00 97.25 154 LEU A CA 1
ATOM 1184 C C . LEU A 1 154 ? -0.667 -10.327 24.756 1.00 97.25 154 LEU A C 1
ATOM 1186 O O . LEU A 1 154 ? 0.196 -10.159 23.897 1.00 97.25 154 LEU A O 1
ATOM 1190 N N . TYR A 1 155 ? -0.393 -10.413 26.048 1.00 96.44 155 TYR A N 1
ATOM 1191 C CA . TYR A 1 155 ? 0.901 -10.171 26.656 1.00 96.44 155 TYR A CA 1
ATOM 1192 C C . TYR A 1 155 ? 1.361 -11.384 27.454 1.00 96.44 155 TYR A C 1
ATOM 1194 O O . TYR A 1 155 ? 0.648 -11.858 28.344 1.00 96.44 155 TYR A O 1
ATOM 1202 N N . LEU A 1 156 ? 2.588 -11.820 27.177 1.00 92.00 156 LEU A N 1
ATOM 1203 C CA . LEU A 1 156 ? 3.326 -12.749 28.021 1.00 92.00 156 LEU A CA 1
ATOM 1204 C C . LEU A 1 156 ? 3.958 -11.976 29.187 1.00 92.00 156 LEU A C 1
ATOM 1206 O O . LEU A 1 156 ? 4.443 -10.852 29.004 1.00 92.00 156 LEU A O 1
ATOM 1210 N N . ASP A 1 157 ? 3.895 -12.550 30.390 1.00 86.75 157 ASP A N 1
ATOM 1211 C CA . ASP A 1 157 ? 4.431 -11.970 31.633 1.00 86.75 157 ASP A CA 1
ATOM 1212 C C . ASP A 1 157 ? 3.960 -10.523 31.903 1.00 86.75 157 ASP A C 1
ATOM 1214 O O . ASP A 1 157 ? 4.651 -9.715 32.525 1.00 86.75 157 ASP A O 1
ATOM 1218 N N . GLY A 1 158 ? 2.789 -10.157 31.368 1.00 83.62 158 GLY A N 1
ATOM 1219 C CA . GLY A 1 158 ? 2.173 -8.834 31.500 1.00 83.62 158 GLY A CA 1
ATOM 1220 C C . GLY A 1 158 ? 2.838 -7.686 30.728 1.00 83.62 158 GLY A C 1
ATOM 1221 O O . GLY A 1 158 ? 2.313 -6.569 30.758 1.00 83.62 158 GLY A O 1
ATOM 1222 N N . SER A 1 159 ? 3.950 -7.927 30.025 1.00 88.00 159 SER A N 1
ATOM 1223 C CA . SER A 1 159 ? 4.776 -6.863 29.426 1.00 88.00 159 SER A CA 1
ATOM 1224 C C . SER A 1 159 ? 5.210 -7.106 27.981 1.00 88.00 159 SER A C 1
ATOM 1226 O O . SER A 1 159 ? 5.375 -6.138 27.243 1.00 88.00 159 SER A O 1
ATOM 1228 N N . THR A 1 160 ? 5.327 -8.360 27.536 1.00 92.56 160 THR A N 1
ATOM 1229 C CA . THR A 1 160 ? 5.788 -8.682 26.176 1.00 92.56 160 THR A CA 1
ATOM 1230 C C . THR A 1 160 ? 4.598 -8.927 25.247 1.00 92.56 160 THR A C 1
ATOM 1232 O O . THR A 1 160 ? 3.898 -9.919 25.458 1.00 92.56 160 THR A O 1
ATOM 1235 N N . PRO A 1 161 ? 4.343 -8.087 24.219 1.00 95.25 161 PRO A N 1
ATOM 1236 C CA . PRO A 1 161 ? 3.289 -8.347 23.239 1.00 95.25 161 PRO A CA 1
ATOM 1237 C C . PRO A 1 161 ? 3.542 -9.678 22.527 1.00 95.25 161 PRO A C 1
ATOM 1239 O O . PRO A 1 161 ? 4.541 -9.829 21.828 1.00 95.25 161 PRO A O 1
ATOM 1242 N N . TRP A 1 162 ? 2.640 -10.637 22.709 1.00 95.19 162 TRP A N 1
ATOM 1243 C CA . TRP A 1 162 ? 2.791 -12.010 22.237 1.00 95.19 162 TRP A CA 1
ATOM 1244 C C . TRP A 1 162 ? 1.942 -12.308 21.005 1.00 95.19 162 TRP A C 1
ATOM 1246 O O . TRP A 1 162 ? 2.415 -12.940 20.068 1.00 95.19 162 TRP A O 1
ATOM 1256 N N . ALA A 1 163 ? 0.703 -11.825 20.976 1.00 96.38 163 ALA A N 1
ATOM 1257 C CA . ALA A 1 163 ? -0.191 -11.949 19.831 1.00 96.38 163 ALA A CA 1
ATOM 1258 C C . ALA A 1 163 ? -1.154 -10.765 19.796 1.00 96.38 163 ALA A C 1
ATOM 1260 O O . ALA A 1 163 ? -1.442 -10.155 20.826 1.00 96.38 163 ALA A O 1
ATOM 1261 N N . CYS A 1 164 ? -1.673 -10.430 18.623 1.00 97.62 164 CYS A N 1
ATOM 1262 C CA . CYS A 1 164 ? -2.639 -9.355 18.484 1.00 97.62 164 CYS A CA 1
ATOM 1263 C C . CYS A 1 164 ? -3.576 -9.593 17.308 1.00 97.62 164 CYS A C 1
ATOM 1265 O O . CYS A 1 164 ? -3.240 -10.302 16.362 1.00 97.62 164 CYS A O 1
ATOM 1267 N N . ALA A 1 165 ? -4.752 -8.981 17.383 1.00 97.69 165 ALA A N 1
ATOM 1268 C CA . ALA A 1 165 ? -5.800 -9.126 16.389 1.00 97.69 165 ALA A CA 1
ATOM 1269 C C . ALA A 1 165 ? -6.616 -7.837 16.264 1.00 97.69 165 ALA A C 1
ATOM 1271 O O . ALA A 1 165 ? -6.859 -7.146 17.257 1.00 97.69 165 ALA A O 1
ATOM 1272 N N . LEU A 1 166 ? -7.047 -7.522 15.043 1.00 97.50 166 LEU A N 1
ATOM 1273 C CA . LEU A 1 166 ? -7.937 -6.400 14.749 1.00 97.50 166 LEU A CA 1
ATOM 1274 C C . LEU A 1 166 ? -9.352 -6.719 15.247 1.00 97.50 166 LEU A C 1
ATOM 1276 O O . LEU A 1 166 ? -9.863 -7.796 14.964 1.00 97.50 166 LEU A O 1
ATOM 1280 N N . ILE A 1 167 ? -9.972 -5.787 15.967 1.00 97.81 167 ILE A N 1
ATOM 1281 C CA . ILE A 1 167 ? -11.372 -5.843 16.392 1.00 97.81 167 ILE A CA 1
ATOM 1282 C C . ILE A 1 167 ? -12.218 -5.261 15.269 1.00 97.81 167 ILE A C 1
ATOM 1284 O O . ILE A 1 167 ? -12.212 -4.048 15.034 1.00 97.81 167 ILE A O 1
ATOM 1288 N N . ASP A 1 168 ? -12.946 -6.130 14.581 1.00 94.75 168 ASP A N 1
ATOM 1289 C CA . ASP A 1 168 ? -13.640 -5.750 13.364 1.00 94.75 168 ASP A CA 1
ATOM 1290 C C . ASP A 1 168 ? -14.932 -6.516 13.113 1.00 94.75 168 ASP A C 1
ATOM 1292 O O . ASP A 1 168 ? -15.200 -7.535 13.751 1.00 94.75 168 ASP A O 1
ATOM 1296 N N . TYR A 1 169 ? -15.707 -6.024 12.151 1.00 94.06 169 TYR A N 1
ATOM 1297 C CA . TYR A 1 169 ? -16.791 -6.784 11.537 1.00 94.06 169 TYR A CA 1
ATOM 1298 C C . TYR A 1 169 ? -16.262 -7.662 10.394 1.00 94.06 169 TYR A C 1
ATOM 1300 O O . TYR A 1 169 ? -15.161 -7.465 9.881 1.00 94.06 169 TYR A O 1
ATOM 1308 N N . ASP A 1 170 ? -17.069 -8.636 9.978 1.00 88.44 170 ASP A N 1
ATOM 1309 C CA . ASP A 1 170 ? -16.700 -9.616 8.951 1.00 88.44 170 ASP A CA 1
ATOM 1310 C C . ASP A 1 170 ? -16.491 -9.012 7.563 1.00 88.44 170 ASP A C 1
ATOM 1312 O O . ASP A 1 170 ? -15.607 -9.456 6.832 1.00 88.44 170 ASP A O 1
ATOM 1316 N N . ASP A 1 171 ? -17.315 -8.025 7.213 1.00 91.31 171 ASP A N 1
ATOM 1317 C CA . ASP A 1 171 ? -17.286 -7.329 5.932 1.00 91.31 171 ASP A CA 1
ATOM 1318 C C . ASP A 1 171 ? -17.321 -5.823 6.175 1.00 91.31 171 ASP A C 1
ATOM 1320 O O . ASP A 1 171 ? -18.261 -5.278 6.762 1.00 91.31 171 ASP A O 1
ATOM 1324 N N . VAL A 1 172 ? -16.254 -5.154 5.751 1.00 94.81 172 VAL A N 1
ATOM 1325 C CA . VAL A 1 172 ? -15.970 -3.761 6.075 1.00 94.81 172 VAL A CA 1
ATOM 1326 C C . VAL A 1 172 ? -15.568 -3.045 4.802 1.00 94.81 172 VAL A C 1
ATOM 1328 O O . VAL A 1 172 ? -14.642 -3.451 4.096 1.00 94.81 172 VAL A O 1
ATOM 1331 N N . ILE A 1 173 ? -16.244 -1.938 4.523 1.00 95.81 173 ILE A N 1
ATOM 1332 C CA . ILE A 1 173 ? -15.798 -0.980 3.521 1.00 95.81 173 ILE A CA 1
ATOM 1333 C C . ILE A 1 173 ? -14.755 -0.058 4.158 1.00 95.81 173 ILE A C 1
ATOM 1335 O O . ILE A 1 173 ? -14.920 0.406 5.287 1.00 95.81 173 ILE A O 1
ATOM 1339 N N . THR A 1 174 ? -13.662 0.189 3.439 1.00 98.12 174 THR A N 1
ATOM 1340 C CA . THR A 1 174 ? -12.605 1.119 3.848 1.00 98.12 174 THR A CA 1
ATOM 1341 C C . THR A 1 174 ? -12.521 2.237 2.823 1.00 98.12 174 THR A C 1
ATOM 1343 O O . THR A 1 174 ? -12.451 1.967 1.628 1.00 98.12 174 THR A O 1
ATOM 1346 N N . ALA A 1 175 ? -12.503 3.483 3.280 1.00 98.12 175 ALA A N 1
ATOM 1347 C CA . ALA A 1 175 ? -12.237 4.650 2.455 1.00 98.12 175 ALA A CA 1
ATOM 1348 C C . ALA A 1 175 ? -11.046 5.434 3.013 1.00 98.12 175 ALA A C 1
ATOM 1350 O O . ALA A 1 175 ? -10.818 5.450 4.221 1.00 98.12 175 ALA A O 1
ATOM 1351 N N . VAL A 1 176 ? -10.264 6.063 2.143 1.00 97.75 176 VAL A N 1
ATOM 1352 C CA . VAL A 1 176 ? -9.053 6.798 2.505 1.00 97.75 176 VAL A CA 1
ATOM 1353 C C . VAL A 1 176 ? -9.019 8.136 1.776 1.00 97.75 176 VAL A C 1
ATOM 1355 O O . VAL A 1 176 ? -9.308 8.227 0.584 1.00 97.75 176 VAL A O 1
ATOM 1358 N N . THR A 1 177 ? -8.605 9.171 2.497 1.00 97.75 177 THR A N 1
ATOM 1359 C CA . THR A 1 177 ? -8.129 10.430 1.922 1.00 97.75 177 THR A CA 1
ATOM 1360 C C . THR A 1 177 ? -6.645 10.567 2.214 1.00 97.75 177 THR A C 1
ATOM 1362 O O . THR A 1 177 ? -6.216 10.428 3.360 1.00 97.75 177 THR A O 1
ATOM 1365 N N . THR A 1 178 ? -5.854 10.856 1.183 1.00 95.94 178 THR A N 1
ATOM 1366 C CA . THR A 1 178 ? -4.413 11.093 1.308 1.00 95.94 178 THR A CA 1
ATOM 1367 C C . THR A 1 178 ? -4.118 12.580 1.192 1.00 95.94 178 THR A C 1
ATOM 1369 O O . THR A 1 178 ? -4.485 13.219 0.214 1.00 95.94 178 THR A O 1
ATOM 1372 N N . PHE A 1 179 ? -3.401 13.122 2.168 1.00 96.19 179 PHE A N 1
ATOM 1373 C CA . PHE A 1 179 ? -2.924 14.498 2.170 1.00 96.19 179 PHE A CA 1
ATOM 1374 C C . PHE A 1 179 ? -1.441 14.534 1.796 1.00 96.19 179 PHE A C 1
ATOM 1376 O O . PHE A 1 179 ? -0.647 13.759 2.332 1.00 96.19 179 PHE A O 1
ATOM 1383 N N . ARG A 1 180 ? -1.071 15.423 0.868 1.00 93.88 180 ARG A N 1
ATOM 1384 C CA . ARG A 1 180 ? 0.312 15.765 0.501 1.00 93.88 180 ARG A CA 1
ATOM 1385 C C . ARG A 1 180 ? 0.426 17.262 0.211 1.00 93.88 180 ARG A C 1
ATOM 1387 O O . ARG A 1 180 ? 0.319 17.700 -0.937 1.00 93.88 180 ARG A O 1
ATOM 1394 N N . GLY A 1 181 ? 0.596 18.047 1.268 1.00 93.44 181 GLY A N 1
ATOM 1395 C CA . GLY A 1 181 ? 0.674 19.503 1.205 1.00 93.44 181 GLY A CA 1
ATOM 1396 C C . GLY A 1 181 ? 2.073 19.996 0.864 1.00 93.44 181 GLY A C 1
ATOM 1397 O O . GLY A 1 181 ? 2.981 19.881 1.682 1.00 93.44 181 GLY A O 1
ATOM 1398 N N . ALA A 1 182 ? 2.242 20.599 -0.314 1.00 91.44 182 ALA A N 1
ATOM 1399 C CA . ALA A 1 182 ? 3.524 21.174 -0.719 1.00 91.44 182 ALA A CA 1
ATOM 1400 C C . ALA A 1 182 ? 3.813 22.524 -0.046 1.00 91.44 182 ALA A C 1
ATOM 1402 O O . ALA A 1 182 ? 4.976 22.892 0.102 1.00 91.44 182 ALA A O 1
ATOM 1403 N N . ASN A 1 183 ? 2.773 23.275 0.336 1.00 91.69 183 ASN A N 1
ATOM 1404 C CA . ASN A 1 183 ? 2.923 24.567 1.008 1.00 91.69 183 ASN A CA 1
ATOM 1405 C C . ASN A 1 183 ? 2.684 24.453 2.519 1.00 91.69 183 ASN A C 1
ATOM 1407 O O . ASN A 1 183 ? 3.437 25.016 3.305 1.00 91.69 183 ASN A O 1
ATOM 1411 N N . SER A 1 184 ? 1.653 23.715 2.937 1.00 91.94 184 SER A N 1
ATOM 1412 C CA . SER A 1 184 ? 1.355 23.488 4.357 1.00 91.94 184 SER A CA 1
ATOM 1413 C C . SER A 1 184 ? 2.306 22.494 5.018 1.00 91.94 184 SER A C 1
ATOM 1415 O O . SER A 1 184 ? 2.442 22.507 6.239 1.00 91.94 184 SER A O 1
ATOM 1417 N N . GLY A 1 185 ? 2.933 21.611 4.234 1.00 92.31 185 GLY A N 1
ATOM 1418 C CA . GLY A 1 185 ? 3.725 20.492 4.738 1.00 92.31 185 GLY A CA 1
ATOM 1419 C C . GLY A 1 185 ? 2.896 19.388 5.398 1.00 92.31 185 GLY A C 1
ATOM 1420 O O . GLY A 1 185 ? 3.486 18.436 5.899 1.00 92.31 185 GLY A O 1
ATOM 1421 N N . VAL A 1 186 ? 1.562 19.493 5.434 1.00 94.31 186 VAL A N 1
ATOM 1422 C CA . VAL A 1 186 ? 0.695 18.478 6.043 1.00 94.31 186 VAL A CA 1
ATOM 1423 C C . VAL A 1 186 ? 0.588 17.276 5.116 1.00 94.31 186 VAL A C 1
ATOM 1425 O O . VAL A 1 186 ? 0.102 17.383 3.988 1.00 94.31 186 VAL A O 1
ATOM 1428 N N . THR A 1 187 ? 1.001 16.122 5.622 1.00 94.50 187 THR A N 1
ATOM 1429 C CA . THR A 1 187 ? 1.059 14.873 4.872 1.00 94.50 187 THR A CA 1
ATOM 1430 C C . THR A 1 187 ? 0.502 13.728 5.710 1.00 94.50 187 THR A C 1
ATOM 1432 O O . THR A 1 187 ? 0.560 13.768 6.935 1.00 94.50 187 THR A O 1
ATOM 1435 N N . GLY A 1 188 ? -0.070 12.712 5.067 1.00 94.75 188 GLY A N 1
ATOM 1436 C CA . GLY A 1 188 ? -0.569 11.522 5.751 1.00 94.75 188 GLY A CA 1
ATOM 1437 C C . GLY A 1 188 ? -1.899 11.030 5.200 1.00 94.75 188 GLY A C 1
ATOM 1438 O O . GLY A 1 188 ? -2.263 11.332 4.062 1.00 94.75 188 GLY A O 1
ATOM 1439 N N . THR A 1 189 ? -2.633 10.270 6.007 1.00 95.50 189 THR A N 1
ATOM 1440 C CA . THR A 1 189 ? -3.931 9.712 5.611 1.00 95.50 189 THR A CA 1
ATOM 1441 C C . THR A 1 189 ? -5.000 9.878 6.678 1.00 95.50 189 THR A C 1
ATOM 1443 O O . THR A 1 189 ? -4.715 9.835 7.872 1.00 95.50 189 THR A O 1
ATOM 1446 N N . VAL A 1 190 ? -6.246 10.005 6.228 1.00 97.62 190 VAL A N 1
ATOM 1447 C CA . VAL A 1 190 ? -7.440 9.772 7.043 1.00 97.62 190 VAL A CA 1
ATOM 1448 C C . VAL A 1 190 ? -8.139 8.538 6.493 1.00 97.62 190 VAL A C 1
ATOM 1450 O O . VAL A 1 190 ? -8.474 8.508 5.309 1.00 97.62 190 VAL A O 1
ATOM 1453 N N . ARG A 1 191 ? -8.345 7.526 7.335 1.00 97.62 191 ARG A N 1
ATOM 1454 C CA . ARG A 1 191 ? -8.994 6.259 6.988 1.00 97.62 191 ARG A CA 1
ATOM 1455 C C . ARG A 1 191 ? -10.345 6.173 7.683 1.00 97.62 191 ARG A C 1
ATOM 1457 O O . ARG A 1 191 ? -10.441 6.334 8.895 1.00 97.62 191 ARG A O 1
ATOM 1464 N N . LEU A 1 192 ? -11.379 5.908 6.901 1.00 98.25 192 LEU A N 1
ATOM 1465 C CA . LEU A 1 192 ? -12.750 5.700 7.344 1.00 98.25 192 LEU A CA 1
ATOM 1466 C C . LEU A 1 192 ? -13.107 4.233 7.134 1.00 98.25 192 LEU A C 1
ATOM 1468 O O . LEU A 1 192 ? -12.803 3.676 6.078 1.00 98.25 192 LEU A O 1
ATOM 1472 N N . ARG A 1 193 ? -13.750 3.596 8.111 1.00 97.62 193 ARG A N 1
ATOM 1473 C CA . ARG A 1 193 ? -14.201 2.203 7.980 1.00 97.62 193 ARG A CA 1
ATOM 1474 C C . ARG A 1 193 ? -15.584 2.029 8.570 1.00 97.62 193 ARG A C 1
ATOM 1476 O O . ARG A 1 193 ? -15.871 2.595 9.618 1.00 97.62 193 ARG A O 1
ATOM 1483 N N . GLN A 1 194 ? -16.419 1.242 7.908 1.00 95.88 194 GLN A N 1
ATOM 1484 C CA . GLN A 1 194 ? -17.788 0.955 8.331 1.00 95.88 194 GLN A CA 1
ATOM 1485 C C . GLN A 1 194 ? -18.169 -0.452 7.852 1.00 95.88 194 GLN A C 1
ATOM 1487 O O . GLN A 1 194 ? -17.668 -0.880 6.808 1.00 95.88 194 GLN A O 1
ATOM 1492 N N . PRO A 1 195 ? -19.045 -1.187 8.556 1.00 93.38 195 PRO A N 1
ATOM 1493 C CA . PRO A 1 195 ? -19.597 -2.436 8.037 1.00 93.38 195 PRO A CA 1
ATOM 1494 C C . PRO A 1 195 ? -20.212 -2.237 6.656 1.00 93.38 195 PRO A C 1
ATOM 1496 O O . PRO A 1 195 ? -21.015 -1.322 6.452 1.00 93.38 195 PRO A O 1
ATOM 1499 N N . ARG A 1 196 ? -19.821 -3.073 5.692 1.00 91.56 196 ARG A N 1
ATOM 1500 C CA . ARG A 1 196 ? -20.275 -2.923 4.309 1.00 91.56 196 ARG A CA 1
ATOM 1501 C C . ARG A 1 196 ? -21.798 -3.044 4.241 1.00 91.56 196 ARG A C 1
ATOM 1503 O O . ARG A 1 196 ? -22.395 -3.930 4.845 1.00 91.56 196 ARG A O 1
ATOM 1510 N N . GLY A 1 197 ? -22.427 -2.125 3.511 1.00 87.75 197 GLY A N 1
ATOM 1511 C CA . GLY A 1 197 ? -23.882 -2.077 3.345 1.00 87.75 197 GLY A CA 1
ATOM 1512 C C . GLY A 1 197 ? -24.651 -1.506 4.540 1.00 87.75 197 GLY A C 1
ATOM 1513 O O . GLY A 1 197 ? -25.863 -1.332 4.435 1.00 87.75 197 GLY A O 1
ATOM 1514 N N . SER A 1 198 ? -23.984 -1.177 5.651 1.00 88.94 198 SER A N 1
ATOM 1515 C CA . SER A 1 198 ? -24.609 -0.435 6.745 1.00 88.94 198 SER A CA 1
ATOM 1516 C C . SER A 1 198 ? -24.539 1.067 6.489 1.00 88.94 198 SER A C 1
ATOM 1518 O O . SER A 1 198 ? -23.508 1.588 6.069 1.00 88.94 198 SER A O 1
ATOM 1520 N N . THR A 1 199 ? -25.632 1.772 6.777 1.00 89.75 199 THR A N 1
ATOM 1521 C CA . THR A 1 199 ? -25.687 3.242 6.745 1.00 89.75 199 THR A CA 1
ATOM 1522 C C . THR A 1 199 ? -25.891 3.860 8.127 1.00 89.75 199 THR A C 1
ATOM 1524 O O . THR A 1 199 ? -25.854 5.080 8.249 1.00 89.75 199 THR A O 1
ATOM 1527 N N . THR A 1 200 ? -26.138 3.040 9.153 1.00 87.88 200 THR A N 1
ATOM 1528 C CA . THR A 1 200 ? -26.527 3.486 10.502 1.00 87.88 200 THR A CA 1
ATOM 1529 C C . THR A 1 200 ? -25.493 3.159 11.571 1.00 87.88 200 THR A C 1
ATOM 1531 O O . THR A 1 200 ? -25.474 3.818 12.605 1.00 87.88 200 THR A O 1
ATOM 1534 N N . LEU A 1 201 ? -24.648 2.146 11.348 1.00 90.81 201 LEU A N 1
ATOM 1535 C CA . LEU A 1 201 ? -23.566 1.825 12.275 1.00 90.81 201 LEU A CA 1
ATOM 1536 C C . LEU A 1 201 ? -22.488 2.903 12.217 1.00 90.81 201 LEU A C 1
ATOM 1538 O O . LEU A 1 201 ? -22.285 3.534 11.180 1.00 90.81 201 LEU A O 1
ATOM 1542 N N . ASP A 1 202 ? -21.781 3.090 13.325 1.00 93.62 202 ASP A N 1
ATOM 1543 C CA . ASP A 1 202 ? -20.729 4.095 13.383 1.00 93.62 202 ASP A CA 1
ATOM 1544 C C . ASP A 1 202 ? -19.609 3.801 12.381 1.00 93.62 202 ASP A C 1
ATOM 1546 O O . ASP A 1 202 ? -19.235 2.652 12.129 1.00 93.62 202 ASP A O 1
ATOM 1550 N N . THR A 1 203 ? -19.030 4.874 11.859 1.00 96.69 203 THR A N 1
ATOM 1551 C CA . THR A 1 203 ? -17.837 4.828 11.022 1.00 96.69 203 THR A CA 1
ATOM 1552 C C . THR A 1 203 ? -16.625 5.104 11.896 1.00 96.69 203 THR A C 1
ATOM 1554 O O . THR A 1 203 ? -16.534 6.164 12.519 1.00 96.69 203 THR A O 1
ATOM 1557 N N . SER A 1 204 ? -15.675 4.171 11.946 1.00 97.19 204 SER A N 1
ATOM 1558 C CA . SER A 1 204 ? -14.388 4.412 12.598 1.00 97.19 204 SER A CA 1
ATOM 1559 C C . SER A 1 204 ? -13.559 5.368 11.744 1.00 97.19 204 SER A C 1
ATOM 1561 O O . SER A 1 204 ? -13.476 5.185 10.528 1.00 97.19 204 SER A O 1
ATOM 1563 N N . VAL A 1 205 ? -12.932 6.348 12.383 1.00 97.69 205 VAL A N 1
ATOM 1564 C CA . VAL A 1 205 ? -12.071 7.366 11.786 1.00 97.69 205 VAL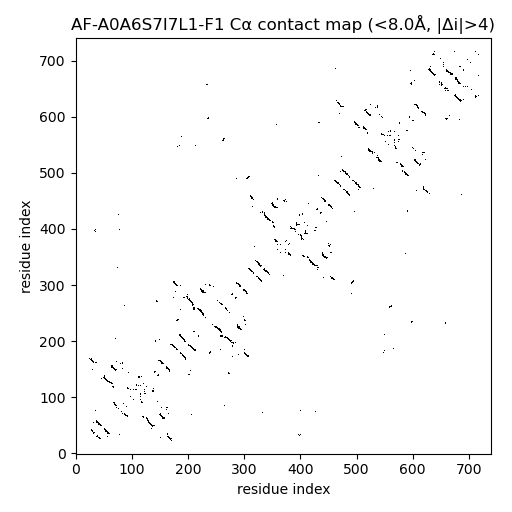 A CA 1
ATOM 1565 C C . VAL A 1 205 ? -10.685 7.242 12.406 1.00 97.69 205 VAL A C 1
ATOM 1567 O O . VAL A 1 205 ? -10.521 7.451 13.608 1.00 97.69 205 VAL A O 1
ATOM 1570 N N . GLU A 1 206 ? -9.689 6.940 11.579 1.00 95.94 206 GLU A N 1
ATOM 1571 C CA . GLU A 1 206 ? -8.273 6.952 11.940 1.00 95.94 206 GLU A CA 1
ATOM 1572 C C . GLU A 1 206 ? -7.573 8.100 11.205 1.00 95.94 206 GLU A C 1
ATOM 1574 O O . GLU A 1 206 ? -7.637 8.197 9.979 1.00 95.94 206 GLU A O 1
ATOM 1579 N N . ILE A 1 207 ? -6.896 8.972 11.947 1.00 95.31 207 ILE A N 1
ATOM 1580 C CA . ILE A 1 207 ? -6.136 10.107 11.419 1.00 95.31 207 ILE A CA 1
ATOM 1581 C C . ILE A 1 207 ? -4.654 9.862 11.699 1.00 95.31 207 ILE A C 1
ATOM 1583 O O . ILE A 1 207 ? -4.241 9.812 12.857 1.00 95.31 207 ILE A O 1
ATOM 1587 N N . ASP A 1 208 ? -3.868 9.739 10.631 1.00 93.69 208 ASP A N 1
ATOM 1588 C CA . ASP A 1 208 ? -2.421 9.510 10.636 1.00 93.69 208 ASP A CA 1
ATOM 1589 C C . ASP A 1 208 ? -1.757 10.613 9.802 1.00 93.69 208 ASP A C 1
ATOM 1591 O O . ASP A 1 208 ? -1.424 10.421 8.632 1.00 93.69 208 ASP A O 1
ATOM 1595 N N . LEU A 1 209 ? -1.670 11.814 10.385 1.00 94.50 209 LEU A N 1
ATOM 1596 C CA . LEU A 1 209 ? -1.129 13.023 9.753 1.00 94.50 209 LEU A CA 1
ATOM 1597 C C . LEU A 1 209 ? 0.152 13.482 10.448 1.00 94.50 209 LEU A C 1
ATOM 1599 O O . LEU A 1 209 ? 0.341 13.243 11.636 1.00 94.50 209 LEU A O 1
ATOM 1603 N N . PHE A 1 210 ? 1.015 14.167 9.704 1.00 93.31 210 PHE A N 1
ATOM 1604 C CA . PHE A 1 210 ? 2.300 14.674 10.172 1.00 93.31 210 PHE A CA 1
ATOM 1605 C C . PHE A 1 210 ? 2.830 15.790 9.263 1.00 93.31 210 PHE A C 1
ATOM 1607 O O . PHE A 1 210 ? 2.383 15.957 8.127 1.00 93.31 210 PHE A O 1
ATOM 1614 N N . TYR A 1 211 ? 3.828 16.526 9.745 1.00 92.62 211 TYR A N 1
ATOM 1615 C CA . TYR A 1 211 ? 4.577 17.479 8.929 1.00 92.62 211 TYR A CA 1
ATOM 1616 C C . TYR A 1 211 ? 5.719 16.811 8.156 1.00 92.62 211 TYR A C 1
ATOM 1618 O O . TYR A 1 211 ? 6.586 16.163 8.744 1.00 92.62 211 TYR A O 1
ATOM 1626 N N . SER A 1 212 ? 5.741 17.011 6.837 1.00 91.56 212 SER A N 1
ATOM 1627 C CA . SER A 1 212 ? 6.813 16.589 5.923 1.00 91.56 212 SER A CA 1
ATOM 1628 C C . SER A 1 212 ? 7.743 17.731 5.492 1.00 91.56 212 SER A C 1
ATOM 1630 O O . SER A 1 212 ? 8.608 17.521 4.642 1.00 91.56 212 SER A O 1
ATOM 1632 N N . ASN A 1 213 ? 7.556 18.938 6.027 1.00 85.75 213 ASN A N 1
ATOM 1633 C CA . ASN A 1 213 ? 8.431 20.097 5.827 1.00 85.75 213 ASN A CA 1
ATOM 1634 C C . ASN A 1 213 ? 9.467 20.216 6.966 1.00 85.75 213 ASN A C 1
ATOM 1636 O O . ASN A 1 213 ? 9.670 19.284 7.740 1.00 85.75 213 ASN A O 1
ATOM 1640 N N . ASP A 1 214 ? 10.149 21.354 7.045 1.00 80.44 214 ASP A N 1
ATOM 1641 C CA . ASP A 1 214 ? 11.141 21.718 8.064 1.00 80.44 214 ASP A CA 1
ATOM 1642 C C . ASP A 1 214 ? 10.514 22.153 9.404 1.00 80.44 214 ASP A C 1
ATOM 1644 O O . ASP A 1 214 ? 11.177 22.784 10.231 1.00 80.44 214 ASP A O 1
ATOM 1648 N N . ALA A 1 215 ? 9.242 21.811 9.655 1.00 82.06 215 ALA A N 1
ATOM 1649 C CA . ALA A 1 215 ? 8.604 22.078 10.935 1.00 82.06 215 ALA A CA 1
ATOM 1650 C C . ALA A 1 215 ? 9.437 21.497 12.088 1.00 82.06 215 ALA A C 1
ATOM 1652 O O . ALA A 1 215 ? 9.819 20.328 12.097 1.00 82.06 215 ALA A O 1
ATOM 1653 N N . THR A 1 216 ? 9.686 22.328 13.098 1.00 77.00 216 THR A N 1
ATOM 1654 C CA . THR A 1 216 ? 10.480 21.966 14.283 1.00 77.00 216 THR A CA 1
ATOM 1655 C C . THR A 1 216 ? 9.619 21.587 15.485 1.00 77.00 216 THR A C 1
ATOM 1657 O O . THR A 1 216 ? 10.134 21.102 16.491 1.00 77.00 216 THR A O 1
ATOM 1660 N N . LYS A 1 217 ? 8.297 21.781 15.391 1.00 79.38 217 LYS A N 1
ATOM 1661 C CA . LYS A 1 217 ? 7.306 21.367 16.391 1.00 79.38 217 LYS A CA 1
ATOM 1662 C C . LYS A 1 217 ? 5.969 21.024 15.733 1.00 79.38 217 LYS A C 1
ATOM 1664 O O . LYS A 1 217 ? 5.623 21.605 14.707 1.00 79.38 217 LYS A O 1
ATOM 1669 N N . GLY A 1 218 ? 5.223 20.110 16.352 1.00 79.00 218 GLY A N 1
ATOM 1670 C CA . GLY A 1 218 ? 3.844 19.813 15.960 1.00 79.00 218 GLY A CA 1
ATOM 1671 C C . GLY A 1 218 ? 2.893 20.987 16.213 1.00 79.00 218 GLY A C 1
ATOM 1672 O O . GLY A 1 218 ? 3.225 21.924 16.949 1.00 79.00 218 GLY A O 1
ATOM 1673 N N . SER A 1 219 ? 1.708 20.926 15.604 1.00 82.50 219 SER A N 1
ATOM 1674 C CA . SER A 1 219 ? 0.648 21.926 15.771 1.00 82.50 219 SER A CA 1
ATOM 1675 C C . SER A 1 219 ? -0.665 21.282 16.213 1.00 82.50 219 SER A C 1
ATOM 1677 O O . SER A 1 219 ? -1.035 20.199 15.756 1.00 82.50 219 SER A O 1
ATOM 1679 N N . TYR A 1 220 ? -1.385 22.001 17.070 1.00 79.81 220 TYR A N 1
ATOM 1680 C CA . TYR A 1 220 ? -2.674 21.619 17.642 1.00 79.81 220 TYR A CA 1
ATOM 1681 C C . TYR A 1 220 ? -3.782 22.539 17.097 1.00 79.81 220 TYR A C 1
ATOM 1683 O O . TYR A 1 220 ? -3.497 23.509 16.399 1.00 79.81 220 TYR A O 1
ATOM 1691 N N . ASN A 1 221 ? -5.043 22.267 17.444 1.00 83.50 221 ASN A N 1
ATOM 1692 C CA . ASN A 1 221 ? -6.225 23.045 17.028 1.00 83.50 221 ASN A CA 1
ATOM 1693 C C . ASN A 1 221 ? -6.553 22.956 15.530 1.00 83.50 221 ASN A C 1
ATOM 1695 O O . ASN A 1 221 ? -6.908 23.946 14.881 1.00 83.50 221 ASN A O 1
ATOM 1699 N N . TRP A 1 222 ? -6.460 21.746 14.988 1.00 94.00 222 TRP A N 1
ATOM 1700 C CA . TRP A 1 222 ? -6.965 21.448 13.658 1.00 94.00 222 TRP A CA 1
ATOM 1701 C C . TRP A 1 222 ? -8.385 20.898 13.729 1.00 94.00 222 TRP A C 1
ATOM 1703 O O . TRP A 1 222 ? -8.697 20.062 14.584 1.00 94.00 222 TRP A O 1
ATOM 1713 N N . THR A 1 223 ? -9.230 21.340 12.799 1.00 95.88 223 THR A N 1
ATOM 1714 C CA . THR A 1 223 ? -10.553 20.755 12.576 1.00 95.88 223 THR A CA 1
ATOM 1715 C C . THR A 1 223 ? -10.541 19.935 11.292 1.00 95.88 223 THR A C 1
ATOM 1717 O O . THR A 1 223 ? -9.970 20.344 10.277 1.00 95.88 223 THR A O 1
ATOM 1720 N N . LEU A 1 224 ? -11.154 18.753 11.346 1.00 97.31 224 LEU A N 1
ATOM 1721 C CA . LEU A 1 224 ? -11.433 17.924 10.180 1.00 97.31 224 LEU A CA 1
ATOM 1722 C C . LEU A 1 224 ? -12.918 18.034 9.865 1.00 97.31 224 LEU A C 1
ATOM 1724 O O . LEU A 1 224 ? -13.764 17.740 10.711 1.00 97.31 224 LEU A O 1
ATOM 1728 N N . GLU A 1 225 ? -13.227 18.444 8.645 1.00 97.44 225 GLU A N 1
ATOM 1729 C CA . GLU A 1 225 ? -14.584 18.734 8.201 1.00 97.44 225 GLU A CA 1
ATOM 1730 C C . GLU A 1 225 ? -14.859 18.093 6.839 1.00 97.44 225 GLU A C 1
ATOM 1732 O O . GLU A 1 225 ? -13.933 17.785 6.092 1.00 97.44 225 GLU A O 1
ATOM 1737 N N . ILE A 1 226 ? -16.135 17.905 6.509 1.00 96.75 226 ILE A N 1
ATOM 1738 C CA . ILE A 1 226 ? -16.588 17.421 5.202 1.00 96.75 226 ILE A CA 1
ATOM 1739 C C . ILE A 1 226 ? -17.251 18.551 4.433 1.00 96.75 226 ILE A C 1
ATOM 1741 O O . ILE A 1 226 ? -17.982 19.358 5.005 1.00 96.75 226 ILE A O 1
ATOM 1745 N N . ALA A 1 227 ? -17.011 18.574 3.128 1.00 95.62 227 ALA A N 1
ATOM 1746 C CA . ALA A 1 227 ? -17.742 19.363 2.152 1.00 95.62 227 ALA A CA 1
ATOM 1747 C C . ALA A 1 227 ? -18.358 18.439 1.093 1.00 95.62 227 ALA A C 1
ATOM 1749 O O . ALA A 1 227 ? -17.724 17.476 0.659 1.00 95.62 227 ALA A O 1
ATOM 1750 N N . ASP A 1 228 ? -19.579 18.755 0.662 1.00 90.56 228 ASP A N 1
ATOM 1751 C CA . ASP A 1 228 ? -20.318 17.949 -0.321 1.00 90.56 228 ASP A CA 1
ATOM 1752 C C . ASP A 1 228 ? -19.801 18.126 -1.756 1.00 90.56 228 ASP A C 1
ATOM 1754 O O . ASP A 1 228 ? -20.043 17.278 -2.611 1.00 90.56 228 ASP A O 1
ATOM 1758 N N . ASN A 1 229 ? -19.067 19.207 -2.027 1.00 89.88 229 ASN A N 1
ATOM 1759 C CA . ASN A 1 229 ? -18.440 19.441 -3.322 1.00 89.88 229 ASN A CA 1
ATOM 1760 C C . ASN A 1 229 ? -17.309 18.437 -3.575 1.00 89.88 229 ASN A C 1
ATOM 1762 O O . ASN A 1 229 ? -16.455 18.221 -2.711 1.00 89.88 229 ASN A O 1
ATOM 1766 N N . SER A 1 230 ? -17.261 17.889 -4.786 1.00 87.19 230 SER A N 1
ATOM 1767 C CA . SER A 1 230 ? -16.135 17.092 -5.266 1.00 87.19 230 SER A CA 1
ATOM 1768 C C . SER A 1 230 ? -14.961 17.989 -5.668 1.00 87.19 230 SER A C 1
ATOM 1770 O O . SER A 1 230 ? -15.137 19.110 -6.156 1.00 87.19 230 SER A O 1
ATOM 1772 N N . LEU A 1 231 ? -13.746 17.480 -5.482 1.00 90.56 231 LEU A N 1
ATOM 1773 C CA . LEU A 1 231 ? -12.533 18.113 -5.992 1.00 90.56 231 LEU A CA 1
ATOM 1774 C C . LEU A 1 231 ? -12.302 17.768 -7.473 1.00 90.56 231 LEU A C 1
ATOM 1776 O O . LEU A 1 231 ? -12.868 16.795 -7.974 1.00 90.56 231 LEU A O 1
ATOM 1780 N N . PRO A 1 232 ? -11.456 18.536 -8.184 1.00 86.31 232 PRO A N 1
ATOM 1781 C CA . PRO A 1 232 ? -11.062 18.199 -9.549 1.00 86.31 232 PRO A CA 1
ATOM 1782 C C . PRO A 1 232 ? -10.414 16.807 -9.650 1.00 86.31 232 PRO A C 1
ATOM 1784 O O . PRO A 1 232 ? -9.519 16.473 -8.877 1.00 86.31 232 PRO A O 1
ATOM 1787 N N . GLU A 1 233 ? -10.783 16.015 -10.659 1.00 81.94 233 GLU A N 1
ATOM 1788 C CA . GLU A 1 233 ? -10.219 14.674 -10.889 1.00 81.94 233 GLU A CA 1
ATOM 1789 C C . GLU A 1 233 ? -8.922 14.691 -11.728 1.00 81.94 233 GLU A C 1
ATOM 1791 O O . GLU A 1 233 ? -8.765 13.951 -12.701 1.00 81.94 233 GLU A O 1
ATOM 1796 N N . ASP A 1 234 ? -7.962 15.547 -11.370 1.00 78.06 234 ASP A N 1
ATOM 1797 C CA . ASP A 1 234 ? -6.673 15.675 -12.080 1.00 78.06 234 ASP A CA 1
ATOM 1798 C C . ASP A 1 234 ? -5.564 14.733 -11.570 1.00 78.06 234 ASP A C 1
ATOM 1800 O O . ASP A 1 234 ? -4.412 14.794 -12.014 1.00 78.06 234 ASP A O 1
ATOM 1804 N N . GLY A 1 235 ? -5.928 13.817 -10.669 1.00 79.62 235 GLY A N 1
ATOM 1805 C CA . GLY A 1 235 ? -5.057 12.762 -10.151 1.00 79.62 235 GLY A CA 1
ATOM 1806 C C . GLY A 1 235 ? -4.165 13.197 -8.991 1.00 79.62 235 GLY A C 1
ATOM 1807 O O . GLY A 1 235 ? -3.379 12.387 -8.502 1.00 79.62 235 GLY A O 1
ATOM 1808 N N . ARG A 1 236 ? -4.269 14.447 -8.520 1.00 86.50 236 ARG A N 1
ATOM 1809 C CA . ARG A 1 236 ? -3.617 14.856 -7.272 1.00 86.50 236 ARG A CA 1
ATOM 1810 C C . ARG A 1 236 ? -4.330 14.238 -6.061 1.00 86.50 236 ARG A C 1
ATOM 1812 O O . ARG A 1 236 ? -5.558 14.220 -6.033 1.00 86.50 236 ARG A O 1
ATOM 1819 N N . PRO A 1 237 ? -3.585 13.781 -5.037 1.00 89.31 237 PRO A N 1
ATOM 1820 C CA . PRO A 1 237 ? -4.192 13.221 -3.827 1.00 89.31 237 PRO A CA 1
ATOM 1821 C C . PRO A 1 237 ? -4.885 14.295 -2.971 1.00 89.31 237 PRO A C 1
ATOM 1823 O O . PRO A 1 237 ? -5.877 14.015 -2.305 1.00 89.31 237 PRO A O 1
ATOM 1826 N N . SER A 1 238 ? -4.384 15.533 -3.016 1.00 93.81 238 SER A N 1
ATOM 1827 C CA . SER A 1 238 ? -4.898 16.661 -2.241 1.00 93.81 238 SER A CA 1
ATOM 1828 C C . SER A 1 238 ? -4.626 18.003 -2.917 1.00 93.81 238 SER A C 1
ATOM 1830 O O . SER A 1 238 ? -3.748 18.123 -3.775 1.00 93.81 238 SER A O 1
ATOM 1832 N N . PHE A 1 239 ? -5.340 19.029 -2.466 1.00 94.69 239 PHE A N 1
ATOM 1833 C CA . PHE A 1 239 ? -5.268 20.402 -2.947 1.00 94.69 239 PHE A CA 1
ATOM 1834 C C . PHE A 1 239 ? -5.043 21.363 -1.778 1.00 94.69 239 PHE A C 1
ATOM 1836 O O . PHE A 1 239 ? -5.319 21.034 -0.628 1.00 94.69 239 PHE A O 1
ATOM 1843 N N . GLU A 1 240 ? -4.563 22.566 -2.085 1.00 93.88 240 GLU A N 1
ATOM 1844 C CA . GLU A 1 240 ? -4.352 23.656 -1.129 1.00 93.88 240 GLU A CA 1
ATOM 1845 C C . GLU A 1 240 ? -4.906 24.971 -1.700 1.00 93.88 240 GLU A C 1
ATOM 1847 O O . GLU A 1 240 ? -5.188 25.091 -2.901 1.00 93.88 240 GLU A O 1
ATOM 1852 N N . GLY A 1 241 ? -5.046 25.984 -0.844 1.00 90.00 241 GLY A N 1
ATOM 1853 C CA . GLY A 1 241 ? -5.459 27.325 -1.254 1.00 90.00 241 GLY A CA 1
ATOM 1854 C C . GLY A 1 241 ? -6.921 27.387 -1.705 1.00 90.00 241 GLY A C 1
ATOM 1855 O O . GLY A 1 241 ? -7.814 26.885 -1.026 1.00 90.00 241 GLY A O 1
ATOM 1856 N N . ASN A 1 242 ? -7.185 28.042 -2.841 1.00 88.06 242 ASN A N 1
ATOM 1857 C CA . ASN A 1 242 ? -8.553 28.344 -3.284 1.00 88.06 242 ASN A CA 1
ATOM 1858 C C . ASN A 1 242 ? -9.410 27.098 -3.552 1.00 88.06 242 ASN A C 1
ATOM 1860 O O . ASN A 1 242 ? -10.614 27.160 -3.335 1.00 88.06 242 ASN A O 1
ATOM 1864 N N . HIS A 1 243 ? -8.811 25.967 -3.939 1.00 87.81 243 HIS A N 1
ATOM 1865 C CA . HIS A 1 243 ? -9.550 24.711 -4.121 1.00 87.81 243 HIS A CA 1
ATOM 1866 C C . HIS A 1 243 ? -10.177 24.190 -2.821 1.00 87.81 243 HIS A C 1
ATOM 1868 O O . HIS A 1 243 ? -11.161 23.465 -2.871 1.00 87.81 243 HIS A O 1
ATOM 1874 N N . CYS A 1 244 ? -9.634 24.578 -1.664 1.00 92.81 244 CYS A N 1
ATOM 1875 C CA . CYS A 1 244 ? -10.141 24.160 -0.359 1.00 92.81 244 CYS A CA 1
ATOM 1876 C C . CYS A 1 244 ? -11.065 25.187 0.292 1.00 92.81 244 CYS A C 1
ATOM 1878 O O . CYS A 1 244 ? -11.604 24.923 1.365 1.00 92.81 244 CYS A O 1
ATOM 1880 N N . LYS A 1 245 ? -11.286 26.347 -0.341 1.00 90.50 245 LYS A N 1
ATOM 1881 C CA . LYS A 1 245 ? -12.263 27.353 0.107 1.00 90.50 245 LYS A CA 1
ATOM 1882 C C . LYS A 1 245 ? -13.681 26.950 -0.307 1.00 90.50 245 LYS A C 1
ATOM 1884 O O . LYS A 1 245 ? -14.384 27.698 -0.978 1.00 90.50 245 LYS A O 1
ATOM 1889 N N . ILE A 1 246 ? -14.069 25.743 0.082 1.00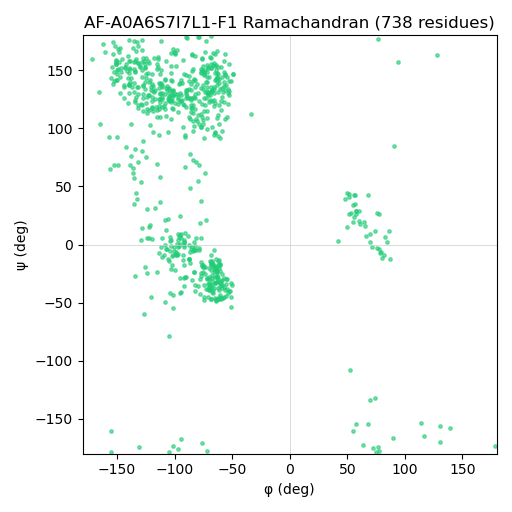 88.38 246 ILE A N 1
ATOM 1890 C CA . ILE A 1 246 ? -15.386 25.158 -0.153 1.00 88.38 246 ILE A CA 1
ATOM 1891 C C . ILE A 1 246 ? -16.203 25.210 1.137 1.00 88.38 246 ILE A C 1
ATOM 1893 O O . ILE A 1 246 ? -15.650 25.142 2.239 1.00 88.38 246 ILE A O 1
ATOM 1897 N N . ALA A 1 247 ? -17.519 25.362 1.002 1.00 90.81 247 ALA A N 1
ATOM 1898 C CA . ALA A 1 247 ? -18.417 25.344 2.146 1.00 90.81 247 ALA A CA 1
ATOM 1899 C C . ALA A 1 247 ? -18.435 23.935 2.751 1.00 90.81 247 ALA A C 1
ATOM 1901 O O . ALA A 1 247 ? -18.720 22.956 2.063 1.00 90.81 247 ALA A O 1
ATOM 1902 N N . THR A 1 248 ? -18.108 23.837 4.036 1.00 93.19 248 THR A N 1
ATOM 1903 C CA . THR A 1 248 ? -18.178 22.580 4.775 1.00 93.19 248 THR A CA 1
ATOM 1904 C C . THR A 1 248 ? -19.571 22.401 5.361 1.00 93.19 248 THR A C 1
ATOM 1906 O O . THR A 1 248 ? -20.201 23.354 5.817 1.00 93.19 248 THR A O 1
ATOM 1909 N N . THR A 1 249 ? -20.065 21.171 5.325 1.00 92.62 249 THR A N 1
ATOM 1910 C CA . THR A 1 249 ? -21.413 20.802 5.767 1.00 92.62 249 THR A CA 1
ATOM 1911 C C . THR A 1 249 ? -21.404 20.125 7.129 1.00 92.62 249 THR A C 1
ATOM 1913 O O . THR A 1 249 ? -22.420 20.129 7.823 1.00 92.62 249 THR A O 1
ATOM 1916 N N . ARG A 1 250 ? -20.260 19.566 7.547 1.00 93.75 250 ARG A N 1
ATOM 1917 C CA . ARG A 1 250 ? -20.146 18.836 8.810 1.00 93.75 250 ARG A CA 1
ATOM 1918 C C . ARG A 1 250 ? -18.741 18.874 9.397 1.00 93.75 250 ARG A C 1
ATOM 1920 O O . ARG A 1 250 ? -17.762 18.674 8.684 1.00 93.75 250 ARG A O 1
ATOM 1927 N N . VAL A 1 251 ? -18.656 19.015 10.718 1.00 95.31 251 VAL A N 1
ATOM 1928 C CA . VAL A 1 251 ? -17.425 18.794 11.488 1.00 95.31 251 VAL A CA 1
ATOM 1929 C C . VAL A 1 251 ? -17.331 17.327 11.909 1.00 95.31 251 VAL A C 1
ATOM 1931 O O . VAL A 1 251 ? -18.271 16.785 12.488 1.00 95.31 251 VAL A O 1
ATOM 1934 N N . ILE A 1 252 ? -16.196 16.691 11.621 1.00 95.69 252 ILE A N 1
ATOM 1935 C CA . ILE A 1 252 ? -15.882 15.307 12.007 1.00 95.69 252 ILE A CA 1
ATOM 1936 C C . ILE A 1 252 ? -15.078 15.279 13.305 1.00 95.69 252 ILE A C 1
ATOM 1938 O O . ILE A 1 252 ? -15.343 14.460 14.179 1.00 95.69 252 ILE A O 1
ATOM 1942 N N . SER A 1 253 ? -14.111 16.188 13.452 1.00 94.94 253 SER A N 1
ATOM 1943 C CA . SER A 1 253 ? -13.340 16.345 14.687 1.00 94.94 253 SER A CA 1
ATOM 1944 C C . SER A 1 253 ? -12.863 17.782 14.861 1.00 94.94 253 SER A C 1
ATOM 1946 O O . SER A 1 253 ? -12.432 18.412 13.898 1.00 94.94 253 SER A O 1
ATOM 1948 N N . ASN A 1 254 ? -12.894 18.269 16.104 1.00 92.69 254 ASN A N 1
ATOM 1949 C CA . ASN A 1 254 ? -12.306 19.550 16.517 1.00 92.69 254 ASN A CA 1
ATOM 1950 C C . ASN A 1 254 ? -10.912 19.400 17.149 1.00 92.69 254 ASN A C 1
ATOM 1952 O O . ASN A 1 254 ? -10.322 20.379 17.602 1.00 92.69 254 ASN A O 1
ATOM 1956 N N . HIS A 1 255 ? -10.410 18.168 17.242 1.00 87.06 255 HIS A N 1
ATOM 1957 C CA . HIS A 1 255 ? -9.231 17.827 18.032 1.00 87.06 255 HIS A CA 1
ATOM 1958 C C . HIS A 1 255 ? -8.232 17.033 17.199 1.00 87.06 255 HIS A C 1
ATOM 1960 O O . HIS A 1 255 ? -7.831 15.935 17.575 1.00 87.06 255 HIS A O 1
ATOM 1966 N N . VAL A 1 256 ? -7.843 17.576 16.047 1.00 92.44 256 VAL A N 1
ATOM 1967 C CA . VAL A 1 256 ? -6.777 16.982 15.242 1.00 92.44 256 VAL A CA 1
ATOM 1968 C C . VAL A 1 256 ? -5.429 17.576 15.654 1.00 92.44 256 VAL A C 1
ATOM 1970 O O . VAL A 1 256 ? -5.279 18.790 15.819 1.00 92.44 256 VAL A O 1
ATOM 1973 N N . ASN A 1 257 ? -4.453 16.693 15.849 1.00 88.62 257 ASN A N 1
ATOM 1974 C CA . ASN A 1 257 ? -3.062 17.026 16.128 1.00 88.62 257 ASN A CA 1
ATOM 1975 C C . ASN A 1 257 ? -2.204 16.590 14.937 1.00 88.62 257 ASN A C 1
ATOM 1977 O O . ASN A 1 257 ? -2.422 15.510 14.385 1.00 88.62 257 ASN A O 1
ATOM 1981 N N . ILE A 1 258 ? -1.247 17.431 14.549 1.00 92.31 258 ILE A N 1
ATOM 1982 C CA . ILE A 1 258 ? -0.294 17.142 13.479 1.00 92.31 258 ILE A CA 1
ATOM 1983 C C . ILE A 1 258 ? 1.123 17.165 14.071 1.00 92.31 258 ILE A C 1
ATOM 1985 O O . ILE A 1 258 ? 1.709 18.245 14.223 1.00 92.31 258 ILE A O 1
ATOM 1989 N N . PRO A 1 259 ? 1.683 15.994 14.428 1.00 91.44 259 PRO A N 1
ATOM 1990 C CA . PRO A 1 259 ? 3.051 15.869 14.919 1.00 91.44 259 PRO A CA 1
ATOM 1991 C C . PRO A 1 259 ? 4.107 16.057 13.821 1.00 91.44 259 PRO A C 1
ATOM 1993 O O . PRO A 1 259 ? 3.820 16.150 12.627 1.00 91.44 259 PRO A O 1
ATOM 1996 N N . LEU A 1 260 ? 5.375 16.047 14.235 1.00 89.25 260 LEU A N 1
ATOM 1997 C CA . LEU A 1 260 ? 6.502 15.855 13.321 1.00 89.25 260 LEU A CA 1
ATOM 1998 C C . LEU A 1 260 ? 6.557 14.412 12.805 1.00 89.25 260 LEU A C 1
ATOM 2000 O O . LEU A 1 260 ? 6.155 13.477 13.503 1.00 89.25 260 LEU A O 1
ATOM 2004 N N . ALA A 1 261 ? 7.129 14.231 11.614 1.00 88.50 261 ALA A N 1
ATOM 2005 C CA . ALA A 1 261 ? 7.395 12.909 11.058 1.00 88.50 261 ALA A CA 1
ATOM 2006 C C . ALA A 1 261 ? 8.251 12.031 11.991 1.00 88.50 261 ALA A C 1
ATOM 2008 O O . ALA A 1 261 ? 9.157 12.517 12.673 1.00 88.50 261 ALA A O 1
ATOM 2009 N N . ARG A 1 262 ? 7.999 10.718 11.966 1.00 84.56 262 ARG A N 1
ATOM 2010 C CA . ARG A 1 262 ? 8.761 9.676 12.675 1.00 84.56 262 ARG A CA 1
ATOM 2011 C C . ARG A 1 262 ? 9.000 8.481 11.736 1.00 84.56 262 ARG A C 1
ATOM 2013 O O . ARG A 1 262 ? 8.406 8.423 10.661 1.00 84.56 262 ARG A O 1
ATOM 2020 N N . GLU A 1 263 ? 9.863 7.540 12.131 1.00 74.25 263 GLU A N 1
ATOM 2021 C CA . GLU A 1 263 ? 10.264 6.364 11.323 1.00 74.25 263 GLU A CA 1
ATOM 2022 C C . GLU A 1 263 ? 9.097 5.416 10.965 1.00 74.25 263 GLU A C 1
ATOM 2024 O O . GLU A 1 263 ? 9.241 4.562 10.102 1.00 74.25 263 GLU A O 1
ATOM 2029 N N . GLY A 1 264 ? 7.922 5.532 11.586 1.00 68.81 264 GLY A N 1
ATOM 2030 C CA . GLY A 1 264 ? 6.762 4.682 11.286 1.00 68.81 264 GLY A CA 1
ATOM 2031 C C . GLY A 1 264 ? 5.437 5.352 11.649 1.00 68.81 264 GLY A C 1
ATOM 2032 O O . GLY A 1 264 ? 5.429 6.580 11.756 1.00 68.81 264 GLY A O 1
ATOM 2033 N N . PRO A 1 265 ? 4.335 4.586 11.814 1.00 62.72 265 PRO A N 1
ATOM 2034 C CA . PRO A 1 265 ? 3.018 5.170 12.064 1.00 62.72 265 PRO A CA 1
ATOM 2035 C C . PRO A 1 265 ? 3.068 6.090 13.284 1.00 62.72 265 PRO A C 1
ATOM 2037 O O . PRO A 1 265 ? 3.724 5.774 14.282 1.00 62.72 265 PRO A O 1
ATOM 2040 N N . PHE A 1 266 ? 2.430 7.258 13.192 1.00 62.28 266 PHE A N 1
ATOM 2041 C CA . PHE A 1 266 ? 2.673 8.318 14.165 1.00 62.28 266 PHE A CA 1
ATOM 2042 C C . PHE A 1 266 ? 2.127 7.894 15.532 1.00 62.28 266 PHE A C 1
ATOM 2044 O O . PHE A 1 266 ? 0.995 7.424 15.664 1.00 62.28 266 PHE A O 1
ATOM 2051 N N . SER A 1 267 ? 2.927 8.063 16.589 1.00 56.59 267 SER A N 1
ATOM 2052 C CA . SER A 1 267 ? 2.507 7.723 17.959 1.00 56.59 267 SER A CA 1
ATOM 2053 C C . SER A 1 267 ? 1.291 8.535 18.426 1.00 56.59 267 SER A C 1
ATOM 2055 O O . SER A 1 267 ? 0.633 8.163 19.393 1.00 56.59 267 SER A O 1
ATOM 2057 N N . GLU A 1 268 ? 0.993 9.630 17.727 1.00 75.44 268 GLU A N 1
ATOM 2058 C CA . GLU A 1 268 ? -0.089 10.577 18.004 1.00 75.44 268 GLU A CA 1
ATOM 2059 C C . GLU A 1 268 ? -1.260 10.441 17.016 1.00 75.44 268 GLU A C 1
ATOM 2061 O O . GLU A 1 268 ? -2.040 11.380 16.859 1.00 75.44 268 GLU A O 1
ATOM 2066 N N . ARG A 1 269 ? -1.400 9.279 16.358 1.00 89.62 269 ARG A N 1
ATOM 2067 C CA . ARG A 1 269 ? -2.616 8.937 15.610 1.00 89.62 269 ARG A CA 1
ATOM 2068 C C . ARG A 1 269 ? -3.868 9.174 16.454 1.00 89.62 269 ARG A C 1
ATOM 2070 O O . ARG A 1 269 ? -3.886 8.962 17.665 1.00 89.62 269 ARG A O 1
ATOM 2077 N N . LEU A 1 270 ? -4.952 9.563 15.798 1.00 91.88 270 LEU A N 1
ATOM 2078 C CA . LEU A 1 270 ? -6.253 9.698 16.446 1.00 91.88 270 LEU A CA 1
ATOM 2079 C C . LEU A 1 270 ? -7.202 8.635 15.899 1.00 91.88 270 LEU A C 1
ATOM 2081 O O . LEU A 1 270 ? -7.396 8.570 14.692 1.00 91.88 270 LEU A O 1
ATOM 2085 N N . HIS A 1 271 ? -7.803 7.828 16.779 1.00 94.75 271 HIS A N 1
ATOM 2086 C CA . HIS A 1 271 ? -8.803 6.817 16.410 1.00 94.75 271 HIS A CA 1
ATOM 2087 C C . HIS A 1 271 ? -10.059 6.932 17.270 1.00 94.75 271 HIS A C 1
ATOM 2089 O O . HIS A 1 271 ? -10.000 6.787 18.499 1.00 94.75 271 HIS A O 1
ATOM 2095 N N . PHE A 1 272 ? -11.194 7.152 16.620 1.00 95.62 272 PHE A N 1
ATOM 2096 C CA . PHE A 1 272 ? -12.512 7.335 17.230 1.00 95.62 272 PHE A CA 1
ATOM 2097 C C . PHE A 1 272 ? -13.599 6.872 16.261 1.00 95.62 272 PHE A C 1
ATOM 2099 O O . PHE A 1 272 ? -13.308 6.580 15.107 1.00 95.62 272 PHE A O 1
ATOM 2106 N N . SER A 1 273 ? -14.847 6.789 16.715 1.00 95.56 273 SER A N 1
ATOM 2107 C CA . SER A 1 273 ? -15.981 6.497 15.827 1.00 95.56 273 SER A CA 1
ATOM 2108 C C . SER A 1 273 ? -16.953 7.668 15.747 1.00 95.56 273 SER A C 1
ATOM 2110 O O . SER A 1 273 ? -17.070 8.466 16.679 1.00 95.56 273 SER A O 1
ATOM 2112 N N . VAL A 1 274 ? -17.625 7.790 14.608 1.00 94.75 274 VAL A N 1
ATOM 2113 C CA . VAL A 1 274 ? -18.566 8.869 14.308 1.00 94.75 274 VAL A CA 1
ATOM 2114 C C . VAL A 1 274 ? -19.848 8.258 13.760 1.00 94.75 274 VAL A C 1
ATOM 2116 O O . VAL A 1 274 ? -19.807 7.457 12.827 1.00 94.75 274 VAL A O 1
ATOM 2119 N N . ASN A 1 275 ? -20.981 8.652 14.331 1.00 91.38 275 ASN A N 1
ATOM 2120 C CA . ASN A 1 275 ? -22.304 8.276 13.840 1.00 91.38 275 ASN A CA 1
ATOM 2121 C C . ASN A 1 275 ? -22.654 9.032 12.548 1.00 91.38 275 ASN A C 1
ATOM 2123 O O . ASN A 1 275 ? -22.018 10.026 12.204 1.00 91.38 275 ASN A O 1
ATOM 2127 N N . ASP A 1 276 ? -23.677 8.599 11.815 1.00 89.44 276 ASP A N 1
ATOM 2128 C CA . ASP A 1 276 ? -24.215 9.312 10.642 1.00 89.44 276 ASP A CA 1
ATOM 2129 C C . ASP A 1 276 ? -23.187 9.627 9.541 1.00 89.44 276 ASP A C 1
ATOM 2131 O O . ASP A 1 276 ? -23.357 10.581 8.782 1.00 89.44 276 ASP A O 1
ATOM 2135 N N . LEU A 1 277 ? -22.081 8.884 9.461 1.00 94.69 277 LEU A N 1
ATOM 2136 C CA . LEU A 1 277 ? -21.021 9.089 8.471 1.00 94.69 277 LEU A CA 1
ATOM 2137 C C . LEU A 1 277 ? -20.950 7.909 7.490 1.00 94.69 277 LEU A C 1
ATOM 2139 O O . LEU A 1 277 ? -19.920 7.234 7.427 1.00 94.69 277 LEU A O 1
ATOM 2143 N N . PRO A 1 278 ? -22.037 7.595 6.763 1.00 95.81 278 PRO A N 1
ATOM 2144 C CA . PRO A 1 278 ? -22.102 6.377 5.975 1.00 95.81 278 PRO A CA 1
ATOM 2145 C C . PRO A 1 278 ? -21.075 6.382 4.839 1.00 95.81 278 PRO A C 1
ATOM 2147 O O . PRO A 1 278 ? -20.842 7.401 4.193 1.00 95.81 278 PRO A O 1
ATOM 2150 N N . LEU A 1 279 ? -20.477 5.222 4.577 1.00 96.62 279 LEU A N 1
ATOM 2151 C CA . LEU A 1 279 ? -19.582 4.977 3.442 1.00 96.62 279 LEU A CA 1
ATOM 2152 C C . LEU A 1 279 ? -20.313 4.326 2.260 1.00 96.62 279 LEU A C 1
ATOM 2154 O O . LEU A 1 279 ? -19.768 4.228 1.163 1.00 96.62 279 LEU A O 1
ATOM 2158 N N . THR A 1 280 ? -21.569 3.921 2.453 1.00 93.81 280 THR A N 1
ATOM 2159 C CA . THR A 1 280 ? -22.434 3.342 1.416 1.00 93.81 280 THR A CA 1
ATOM 2160 C C . THR A 1 280 ? -23.815 4.004 1.409 1.00 93.81 280 THR A C 1
ATOM 2162 O O . THR A 1 280 ? -24.140 4.801 2.287 1.00 93.81 280 THR A O 1
ATOM 2165 N N . GLY A 1 281 ? -24.632 3.703 0.397 1.00 92.88 281 GLY A N 1
ATOM 2166 C CA . GLY A 1 281 ? -25.975 4.272 0.254 1.00 92.88 281 GLY A CA 1
ATOM 2167 C C . GLY A 1 281 ? -25.992 5.707 -0.287 1.00 92.88 281 GLY A C 1
ATOM 2168 O O . GLY A 1 281 ? -24.961 6.286 -0.621 1.00 92.88 281 GLY A O 1
ATOM 2169 N N . SER A 1 282 ? -27.189 6.288 -0.388 1.00 91.62 282 SER A N 1
ATOM 2170 C CA . SER A 1 282 ? -27.421 7.606 -1.008 1.00 91.62 282 SER A CA 1
ATOM 2171 C C . SER A 1 282 ? -26.783 8.778 -0.257 1.00 91.62 282 SER A C 1
ATOM 2173 O O . SER A 1 282 ? -26.507 9.810 -0.860 1.00 91.62 282 SER A O 1
ATOM 2175 N N . MET A 1 283 ? -26.537 8.617 1.045 1.00 92.12 283 MET A N 1
ATOM 2176 C CA . MET A 1 283 ? -25.905 9.625 1.903 1.00 92.12 283 MET A CA 1
ATOM 2177 C C . MET A 1 283 ? -24.393 9.418 2.054 1.00 92.12 283 MET A C 1
ATOM 2179 O O . MET A 1 283 ? -23.780 10.090 2.884 1.00 92.12 283 MET A O 1
ATOM 2183 N N . SER A 1 284 ? -23.801 8.492 1.286 1.00 95.31 284 SER A N 1
ATOM 2184 C CA . SER A 1 284 ? -22.385 8.145 1.400 1.00 95.31 284 SER A CA 1
ATOM 2185 C C . SER A 1 284 ? -21.479 9.373 1.316 1.00 95.31 284 SER A C 1
ATOM 2187 O O . SER A 1 284 ? -21.703 10.284 0.515 1.00 95.31 284 SER A O 1
ATOM 2189 N N . VAL A 1 285 ? -20.430 9.387 2.139 1.00 96.06 285 VAL A N 1
ATOM 2190 C CA . VAL A 1 285 ? -19.368 10.395 2.055 1.00 96.06 285 VAL A CA 1
ATOM 2191 C C . VAL A 1 285 ? -18.261 10.032 1.067 1.00 96.06 285 VAL A C 1
ATOM 2193 O O . VAL A 1 285 ? -17.400 10.863 0.795 1.00 96.06 285 VAL A O 1
ATOM 2196 N N . VAL A 1 286 ? -18.276 8.831 0.485 1.00 96.38 286 VAL A N 1
ATOM 2197 C CA . VAL A 1 286 ? -17.352 8.466 -0.599 1.00 96.38 286 VAL A CA 1
ATOM 2198 C C . VAL A 1 286 ? -17.599 9.374 -1.811 1.00 96.38 286 VAL A C 1
ATOM 2200 O O . VAL A 1 286 ? -18.736 9.584 -2.224 1.00 96.38 286 VAL A O 1
ATOM 2203 N N . GLY A 1 287 ? -16.526 9.946 -2.360 1.00 94.06 287 GLY A N 1
ATOM 2204 C CA . GLY A 1 287 ? -16.564 10.954 -3.425 1.00 94.06 287 GLY A CA 1
ATOM 2205 C C . GLY A 1 287 ? -16.704 12.401 -2.948 1.00 94.06 287 GLY A C 1
ATOM 2206 O O . GLY A 1 287 ? -16.458 13.324 -3.725 1.00 94.06 287 GLY A O 1
ATOM 2207 N N . LYS A 1 288 ? -17.033 12.620 -1.669 1.00 95.75 288 LYS A N 1
ATOM 2208 C CA . LYS A 1 288 ? -17.016 13.952 -1.050 1.00 95.75 288 LYS A CA 1
ATOM 2209 C C . LYS A 1 288 ? -15.593 14.366 -0.671 1.00 95.75 288 LYS A C 1
ATOM 2211 O O . LYS A 1 288 ? -14.634 13.608 -0.841 1.00 95.75 288 LYS A O 1
ATOM 2216 N N . THR A 1 289 ? -15.457 15.571 -0.126 1.00 97.19 289 THR A N 1
ATOM 2217 C CA . THR A 1 289 ? -14.159 16.161 0.211 1.00 97.19 289 THR A CA 1
ATOM 2218 C C . THR A 1 289 ? -13.966 16.273 1.717 1.00 97.19 289 THR A C 1
ATOM 2220 O O . THR A 1 289 ? -14.807 16.848 2.407 1.00 97.19 289 THR A O 1
ATOM 2223 N N . LEU A 1 290 ? -12.825 15.797 2.223 1.00 97.69 290 LEU A N 1
ATOM 2224 C CA . LEU A 1 290 ? -12.328 16.167 3.546 1.00 97.69 290 LEU A CA 1
ATOM 2225 C C . LEU A 1 290 ? -11.529 17.464 3.460 1.00 97.69 290 LEU A C 1
ATOM 2227 O O . LEU A 1 290 ? -10.653 17.614 2.610 1.00 97.69 290 LEU A O 1
ATOM 2231 N N . VAL A 1 291 ? -11.810 18.384 4.376 1.00 97.81 291 VAL A N 1
ATOM 2232 C CA . VAL A 1 291 ? -11.137 19.672 4.518 1.00 97.81 291 VAL A CA 1
ATOM 2233 C C . VAL A 1 291 ? -10.509 19.736 5.898 1.00 97.81 291 VAL A C 1
ATOM 2235 O O . VAL A 1 291 ? -11.193 19.604 6.913 1.00 97.81 291 VAL A O 1
ATOM 2238 N N . LEU A 1 292 ? -9.204 19.973 5.932 1.00 97.12 292 LEU A N 1
ATOM 2239 C CA . LEU A 1 292 ? -8.464 20.204 7.156 1.00 97.12 292 LEU A CA 1
ATOM 2240 C C . LEU A 1 292 ? -8.253 21.711 7.331 1.00 97.12 292 LEU A C 1
ATOM 2242 O O . LEU A 1 292 ? -7.675 22.381 6.461 1.00 97.12 292 LEU A O 1
ATOM 2246 N N . LYS A 1 293 ? -8.742 22.254 8.449 1.00 95.31 293 LYS A N 1
ATOM 2247 C CA . LYS A 1 293 ? -8.635 23.681 8.763 1.00 95.31 293 LYS A CA 1
ATOM 2248 C C . LYS A 1 293 ? -7.738 23.913 9.968 1.00 95.31 293 LYS A C 1
ATOM 2250 O O . LYS A 1 293 ? -7.838 23.212 10.970 1.00 95.31 293 LYS A O 1
ATOM 2255 N N . HIS A 1 294 ? -6.910 24.945 9.881 1.00 92.62 294 HIS A N 1
ATOM 2256 C CA . HIS A 1 294 ? -6.099 25.433 10.989 1.00 92.62 294 HIS A CA 1
ATOM 2257 C C . HIS A 1 294 ? -6.675 26.761 11.467 1.00 92.62 294 HIS A C 1
ATOM 2259 O O . HIS A 1 294 ? -6.794 27.701 10.676 1.00 92.62 294 HIS A O 1
ATOM 2265 N N . ASN A 1 295 ? -7.061 26.843 12.743 1.00 89.38 295 ASN A N 1
ATOM 2266 C CA . ASN A 1 295 ? -7.688 28.040 13.320 1.00 89.38 295 ASN A CA 1
ATOM 2267 C C . ASN A 1 295 ? -8.864 28.563 12.464 1.00 89.38 295 ASN A C 1
ATOM 2269 O O . ASN A 1 295 ? -8.950 29.752 12.161 1.00 89.38 295 ASN A O 1
ATOM 2273 N N . GLY A 1 296 ? -9.723 27.650 11.993 1.00 88.81 296 GLY A N 1
ATOM 2274 C CA . GLY A 1 296 ? -10.892 27.956 11.157 1.00 88.81 296 GLY A CA 1
ATOM 2275 C C . GLY A 1 296 ? -10.609 28.208 9.669 1.00 88.81 296 GLY A C 1
ATOM 2276 O O . GLY A 1 296 ? -11.553 28.294 8.886 1.00 88.81 296 GLY A O 1
ATOM 2277 N N . ASN A 1 297 ? -9.344 28.273 9.242 1.00 91.88 297 ASN A N 1
ATOM 2278 C CA . ASN A 1 297 ? -8.978 28.532 7.847 1.00 91.88 297 ASN A CA 1
ATOM 2279 C C . ASN A 1 297 ? -8.673 27.230 7.087 1.00 91.88 297 ASN A C 1
ATOM 2281 O O . ASN A 1 297 ? -7.787 26.481 7.517 1.00 91.88 297 ASN A O 1
ATOM 2285 N N . PRO A 1 298 ? -9.337 26.956 5.945 1.00 94.81 298 PRO A N 1
ATOM 2286 C CA . PRO A 1 298 ? -9.008 25.811 5.100 1.00 94.81 298 PRO A CA 1
ATOM 2287 C C . PRO A 1 298 ? -7.547 25.842 4.666 1.00 94.81 298 PRO A C 1
ATOM 2289 O O . PRO A 1 298 ? -7.093 26.811 4.059 1.00 94.81 298 PRO A O 1
ATOM 2292 N N . THR A 1 299 ? -6.815 24.779 4.987 1.00 94.44 299 THR A N 1
ATOM 2293 C CA . THR A 1 299 ? -5.383 24.675 4.686 1.00 94.44 299 THR A CA 1
ATOM 2294 C C . THR A 1 299 ? -5.132 23.669 3.572 1.00 94.44 299 THR A C 1
ATOM 2296 O O . THR A 1 299 ? -4.463 23.992 2.592 1.00 94.44 299 THR A O 1
ATOM 2299 N N . ILE A 1 300 ? -5.711 22.474 3.695 1.00 96.75 300 ILE A N 1
ATOM 2300 C CA . ILE A 1 300 ? -5.562 21.389 2.726 1.00 96.75 300 ILE A CA 1
ATOM 2301 C C . ILE A 1 300 ? -6.857 20.574 2.654 1.00 96.75 300 ILE A C 1
ATOM 2303 O O . ILE A 1 300 ? -7.594 20.474 3.636 1.00 96.75 300 ILE A O 1
ATOM 2307 N N . CYS A 1 301 ? -7.159 20.016 1.489 1.00 97.62 301 CYS A N 1
ATOM 2308 C CA . CYS A 1 301 ? -8.360 19.223 1.251 1.00 97.62 301 CYS A CA 1
ATOM 2309 C C . CYS A 1 301 ? -8.072 18.056 0.301 1.00 97.62 301 CYS A C 1
ATOM 2311 O O . CYS A 1 301 ? -7.169 18.142 -0.531 1.00 97.62 301 CYS A O 1
ATOM 2313 N N . GLY A 1 302 ? -8.822 16.965 0.422 1.00 96.81 302 GLY A N 1
ATOM 2314 C CA . GLY A 1 302 ? -8.656 15.769 -0.404 1.00 96.81 302 GLY A CA 1
ATOM 2315 C C . GLY A 1 302 ? -9.951 14.970 -0.510 1.00 96.81 302 GLY A C 1
ATOM 2316 O O . GLY A 1 302 ? -10.803 15.039 0.377 1.00 96.81 302 GLY A O 1
ATOM 2317 N N . SER A 1 303 ? -10.116 14.230 -1.604 1.00 95.69 303 SER A N 1
ATOM 2318 C CA . SER A 1 303 ? -11.323 13.430 -1.829 1.00 95.69 303 SER A CA 1
ATOM 2319 C C . SER A 1 303 ? -11.313 12.158 -0.980 1.00 95.69 303 SER A C 1
ATOM 2321 O O . SER A 1 303 ? -10.256 11.594 -0.682 1.00 95.69 303 SER A O 1
ATOM 2323 N N . ILE A 1 304 ? -12.497 11.689 -0.602 1.00 97.19 304 ILE A N 1
ATOM 2324 C CA . ILE A 1 304 ? -12.697 10.414 0.089 1.00 97.19 304 ILE A CA 1
ATOM 2325 C C . ILE A 1 304 ? -12.844 9.317 -0.968 1.00 97.19 304 ILE A C 1
ATOM 2327 O O . ILE A 1 304 ? -13.858 9.270 -1.662 1.00 97.19 304 ILE A O 1
ATOM 2331 N N . TYR A 1 305 ? -11.849 8.436 -1.089 1.00 95.75 305 TYR A N 1
ATOM 2332 C CA . TYR A 1 305 ? -11.867 7.320 -2.039 1.00 95.75 305 TYR A CA 1
ATOM 2333 C C . TYR A 1 305 ? -12.089 5.989 -1.326 1.00 95.75 305 TYR A C 1
ATOM 2335 O O . TYR A 1 305 ? -11.396 5.700 -0.355 1.00 95.75 305 TYR A O 1
ATOM 2343 N N . GLU A 1 306 ? -12.997 5.142 -1.815 1.00 97.31 306 GLU A N 1
ATOM 2344 C CA . GLU A 1 306 ? -13.045 3.738 -1.390 1.00 97.31 306 GLU A CA 1
ATOM 2345 C C . GLU A 1 306 ? -11.740 3.024 -1.793 1.00 97.31 306 GLU A C 1
ATOM 2347 O O . GLU A 1 306 ? -11.218 3.199 -2.898 1.00 97.31 306 GLU A O 1
ATOM 2352 N N . VAL A 1 307 ? -11.206 2.203 -0.891 1.00 97.88 307 VAL A N 1
ATOM 2353 C CA . VAL A 1 307 ? -10.114 1.274 -1.192 1.00 97.88 307 VAL A CA 1
ATOM 2354 C C . VAL A 1 307 ? -10.696 0.125 -2.007 1.00 97.88 307 VAL A C 1
ATOM 2356 O O . VAL A 1 307 ? -11.535 -0.628 -1.516 1.00 97.88 307 VAL A O 1
ATOM 2359 N N . VAL A 1 308 ? -10.265 -0.006 -3.261 1.00 97.56 308 VAL A N 1
ATOM 2360 C CA . VAL A 1 308 ? -10.725 -1.085 -4.143 1.00 97.56 308 VAL A CA 1
ATOM 2361 C C . VAL A 1 308 ? -10.091 -2.409 -3.695 1.00 97.56 308 VAL A C 1
ATOM 2363 O O . VAL A 1 308 ? -8.861 -2.487 -3.646 1.00 97.56 308 VAL A O 1
ATOM 2366 N N . PRO A 1 309 ? -10.883 -3.467 -3.431 1.00 97.50 309 PRO A N 1
ATOM 2367 C CA . PRO A 1 309 ? -10.349 -4.801 -3.172 1.00 97.50 309 PRO A CA 1
ATOM 2368 C C . PRO A 1 309 ? -9.419 -5.261 -4.293 1.00 97.50 309 PRO A C 1
ATOM 2370 O O . PRO A 1 309 ? -9.762 -5.150 -5.473 1.00 97.50 309 PRO A O 1
ATOM 2373 N N . ILE A 1 310 ? -8.258 -5.808 -3.943 1.00 98.19 310 ILE A N 1
ATOM 2374 C CA . ILE A 1 310 ? -7.332 -6.370 -4.927 1.00 98.19 310 ILE A CA 1
ATOM 2375 C C . ILE A 1 310 ? -7.676 -7.840 -5.129 1.00 98.19 310 ILE A C 1
ATOM 2377 O O . ILE A 1 310 ? -7.690 -8.616 -4.173 1.00 98.19 310 ILE A O 1
ATOM 2381 N N . GLU A 1 311 ? -7.897 -8.220 -6.385 1.00 98.31 311 GLU A N 1
ATOM 2382 C CA . GLU A 1 311 ? -8.006 -9.612 -6.808 1.00 98.31 311 GLU A CA 1
ATOM 2383 C C . GLU A 1 311 ? -6.810 -9.994 -7.677 1.00 98.31 311 GLU A C 1
ATOM 2385 O O . GLU A 1 311 ? -6.377 -9.233 -8.548 1.00 98.31 311 GLU A O 1
ATOM 2390 N N . ALA A 1 312 ? -6.281 -11.195 -7.472 1.00 98.38 312 ALA A N 1
ATOM 2391 C CA . ALA A 1 312 ? -5.171 -11.736 -8.239 1.00 98.38 312 ALA A CA 1
ATOM 2392 C C . ALA A 1 312 ? -5.386 -13.209 -8.577 1.00 98.38 312 ALA A C 1
ATOM 2394 O O . ALA A 1 312 ? -6.135 -13.915 -7.905 1.00 98.38 312 ALA A O 1
ATOM 2395 N N . GLU A 1 313 ? -4.711 -13.674 -9.622 1.00 98.00 313 GLU A N 1
ATOM 2396 C CA . GLU A 1 313 ? -4.834 -15.043 -10.103 1.00 98.00 313 GLU A CA 1
ATOM 2397 C C . GLU A 1 313 ? -3.494 -15.570 -10.622 1.00 98.00 313 GLU A C 1
ATOM 2399 O O . GLU A 1 313 ? -2.763 -14.868 -11.329 1.00 98.00 313 GLU A O 1
ATOM 2404 N N . ALA A 1 314 ? -3.181 -16.817 -10.276 1.00 97.56 314 ALA A N 1
ATOM 2405 C CA . ALA A 1 314 ? -2.152 -17.614 -10.928 1.00 97.56 314 ALA A CA 1
ATOM 2406 C C . ALA A 1 314 ? -2.824 -18.782 -11.655 1.00 97.56 314 ALA A C 1
ATOM 2408 O O . ALA A 1 314 ? -3.330 -19.701 -11.012 1.00 97.56 314 ALA A O 1
ATOM 2409 N N . LEU A 1 315 ? -2.825 -18.725 -12.987 1.00 95.81 315 LEU A N 1
ATOM 2410 C CA . LEU A 1 315 ? -3.473 -19.702 -13.858 1.00 95.81 315 LEU A CA 1
ATOM 2411 C C . LEU A 1 315 ? -2.472 -20.760 -14.331 1.00 95.81 315 LEU A C 1
ATOM 2413 O O . LEU A 1 315 ? -1.470 -20.441 -14.971 1.00 95.81 315 LEU A O 1
ATOM 2417 N N . PHE A 1 316 ? -2.777 -22.025 -14.074 1.00 93.19 316 PHE A N 1
ATOM 2418 C CA . PHE A 1 316 ? -2.002 -23.163 -14.543 1.00 93.19 316 PHE A CA 1
ATOM 2419 C C . PHE A 1 316 ? -2.672 -23.771 -15.776 1.00 93.19 316 PHE A C 1
ATOM 2421 O O . PHE A 1 316 ? -3.871 -24.036 -15.793 1.00 93.19 316 PHE A O 1
ATOM 2428 N N . ASN A 1 317 ? -1.881 -23.959 -16.828 1.00 90.69 317 ASN A N 1
ATOM 2429 C CA . ASN A 1 317 ? -2.243 -24.722 -18.021 1.00 90.69 317 ASN A CA 1
ATOM 2430 C C . ASN A 1 317 ? -0.948 -25.201 -18.690 1.00 90.69 317 ASN A C 1
ATOM 2432 O O . ASN A 1 317 ? -0.527 -24.696 -19.736 1.00 90.69 317 ASN A O 1
ATOM 2436 N N . VAL A 1 318 ? -0.227 -26.070 -17.986 1.00 87.69 318 VAL A N 1
ATOM 2437 C CA . VAL A 1 318 ? 1.120 -26.501 -18.364 1.00 87.69 318 VAL A CA 1
ATOM 2438 C C . VAL A 1 318 ? 1.403 -27.888 -17.799 1.00 87.69 318 VAL A C 1
ATOM 2440 O O . VAL A 1 318 ? 1.062 -28.177 -16.659 1.00 87.69 318 VAL A O 1
ATOM 2443 N N . ASP A 1 319 ? 2.037 -28.737 -18.607 1.00 88.12 319 ASP A N 1
ATOM 2444 C CA . ASP A 1 319 ? 2.499 -30.078 -18.215 1.00 88.12 319 ASP A CA 1
ATOM 2445 C C . ASP A 1 319 ? 1.417 -30.963 -17.556 1.00 88.12 319 ASP A C 1
ATOM 2447 O O . ASP A 1 319 ? 1.657 -31.653 -16.569 1.00 88.12 319 ASP A O 1
ATOM 2451 N N . GLY A 1 320 ? 0.191 -30.904 -18.093 1.00 89.25 320 GLY A N 1
ATOM 2452 C CA . GLY A 1 320 ? -0.968 -31.651 -17.590 1.00 89.25 320 GLY A CA 1
ATOM 2453 C C . GLY A 1 320 ? -1.660 -31.030 -16.373 1.00 89.25 320 GLY A C 1
ATOM 2454 O O . GLY A 1 320 ? -2.785 -31.418 -16.075 1.00 89.25 320 GLY A O 1
ATOM 2455 N N . VAL A 1 321 ? -1.047 -30.035 -15.723 1.00 93.31 321 VAL A N 1
ATOM 2456 C CA . VAL A 1 321 ? -1.652 -29.294 -14.611 1.00 93.31 321 VAL A CA 1
ATOM 2457 C C . VAL A 1 321 ? -2.565 -28.202 -15.148 1.00 93.31 321 VAL A C 1
ATOM 2459 O O . VAL A 1 321 ? -2.152 -27.376 -15.974 1.00 93.31 321 VAL A O 1
ATOM 2462 N N . SER A 1 322 ? -3.791 -28.164 -14.633 1.00 95.69 322 SER A N 1
ATOM 2463 C CA . SER A 1 322 ? -4.775 -27.134 -14.960 1.00 95.69 322 SER A CA 1
ATOM 2464 C C . SER A 1 322 ? -5.469 -26.596 -13.712 1.00 95.69 322 SER A C 1
ATOM 2466 O O . SER A 1 322 ? -5.462 -27.246 -12.669 1.00 95.69 322 SER A O 1
ATOM 2468 N N . GLY A 1 323 ? -6.030 -25.392 -13.807 1.00 97.25 323 GLY A N 1
ATOM 2469 C CA . GLY A 1 323 ? -6.739 -24.740 -12.705 1.00 97.25 323 GLY A CA 1
ATOM 2470 C C . GLY A 1 323 ? -6.068 -23.445 -12.259 1.00 97.25 323 GLY A C 1
ATOM 2471 O O . GLY A 1 323 ? -5.240 -22.882 -12.979 1.00 97.25 323 GLY A O 1
ATOM 2472 N N . SER A 1 324 ? -6.427 -22.930 -11.084 1.00 97.75 324 SER A N 1
ATOM 2473 C CA . SER A 1 324 ? -5.887 -21.653 -10.616 1.00 97.75 324 SER A CA 1
ATOM 2474 C C . SER A 1 324 ? -5.794 -21.522 -9.102 1.00 97.75 324 SER A C 1
ATOM 2476 O O . SER A 1 324 ? -6.517 -22.172 -8.352 1.00 97.75 324 SER A O 1
ATOM 2478 N N . PHE A 1 325 ? -4.913 -20.620 -8.676 1.00 98.62 325 PHE A N 1
ATOM 2479 C CA . PHE A 1 325 ? -5.000 -19.978 -7.370 1.00 98.62 325 PHE A CA 1
ATOM 2480 C C . PHE A 1 325 ? -5.587 -18.582 -7.557 1.00 98.62 325 PHE A C 1
ATOM 2482 O O . PHE A 1 325 ? -5.059 -17.796 -8.345 1.00 98.62 325 PHE A O 1
ATOM 2489 N N . HIS A 1 326 ? -6.625 -18.263 -6.799 1.00 98.69 326 HIS A N 1
ATOM 2490 C CA . HIS A 1 326 ? -7.240 -16.951 -6.700 1.00 98.69 326 HIS A CA 1
ATOM 2491 C C . HIS A 1 326 ? -6.967 -16.338 -5.323 1.00 98.69 326 HIS A C 1
ATOM 2493 O O . HIS A 1 326 ? -7.061 -17.008 -4.294 1.00 98.69 326 HIS A O 1
ATOM 2499 N N . PHE A 1 327 ? -6.646 -15.049 -5.311 1.00 98.75 327 PHE A N 1
ATOM 2500 C CA . PHE A 1 327 ? -6.365 -14.276 -4.106 1.00 98.75 327 PHE A CA 1
ATOM 2501 C C . PHE A 1 327 ? -7.256 -13.047 -4.090 1.00 98.75 327 PHE A C 1
ATOM 2503 O O . PHE A 1 327 ? -7.307 -12.326 -5.086 1.00 98.75 327 PHE A O 1
ATOM 2510 N N . LYS A 1 328 ? -7.886 -12.766 -2.952 1.00 98.56 328 LYS A N 1
ATOM 2511 C CA . LYS A 1 328 ? -8.664 -11.546 -2.748 1.00 98.56 328 LYS A CA 1
ATOM 2512 C C . LYS A 1 328 ? -8.347 -10.928 -1.395 1.00 98.56 328 LYS A C 1
ATOM 2514 O O . LYS A 1 328 ? -8.401 -11.616 -0.382 1.00 98.56 328 LYS A O 1
ATOM 2519 N N . GLN A 1 329 ? -8.070 -9.630 -1.369 1.00 98.00 329 GLN A N 1
ATOM 2520 C CA . GLN A 1 329 ? -7.891 -8.867 -0.135 1.00 98.00 329 GLN A CA 1
ATOM 2521 C C . GLN A 1 329 ? -8.676 -7.555 -0.240 1.00 98.00 329 GLN A C 1
ATOM 2523 O O . GLN A 1 329 ? -8.473 -6.791 -1.182 1.00 98.00 329 GLN A O 1
ATOM 2528 N N . ASP A 1 330 ? -9.572 -7.290 0.715 1.00 96.75 330 ASP A N 1
ATOM 2529 C CA . ASP A 1 330 ? -10.476 -6.129 0.647 1.00 96.75 330 ASP A CA 1
ATOM 2530 C C . ASP A 1 330 ? -9.795 -4.802 1.022 1.00 96.75 330 ASP A C 1
ATOM 2532 O O . ASP A 1 330 ? -10.170 -3.745 0.524 1.00 96.75 330 ASP A O 1
ATOM 2536 N N . SER A 1 331 ? -8.788 -4.844 1.895 1.00 96.56 331 SER A N 1
ATOM 2537 C CA . SER A 1 331 ? -7.931 -3.708 2.260 1.00 96.56 331 SER A CA 1
ATOM 2538 C C . SER A 1 331 ? -6.652 -4.216 2.930 1.00 96.56 331 SER A C 1
ATOM 2540 O O . SER A 1 331 ? -6.562 -5.391 3.276 1.00 96.56 331 SER A O 1
ATOM 2542 N N . GLU A 1 332 ? -5.685 -3.339 3.200 1.00 94.56 332 GLU A N 1
ATOM 2543 C CA . GLU A 1 332 ? -4.455 -3.697 3.930 1.00 94.56 332 GLU A CA 1
ATOM 2544 C C . GLU A 1 332 ? -4.683 -4.235 5.360 1.00 94.56 332 GLU A C 1
ATOM 2546 O O . GLU A 1 332 ? -3.787 -4.855 5.927 1.00 94.56 332 GLU A O 1
ATOM 2551 N N . LEU A 1 333 ? -5.866 -3.998 5.941 1.00 95.06 333 LEU A N 1
ATOM 2552 C CA . LEU A 1 333 ? -6.265 -4.484 7.267 1.00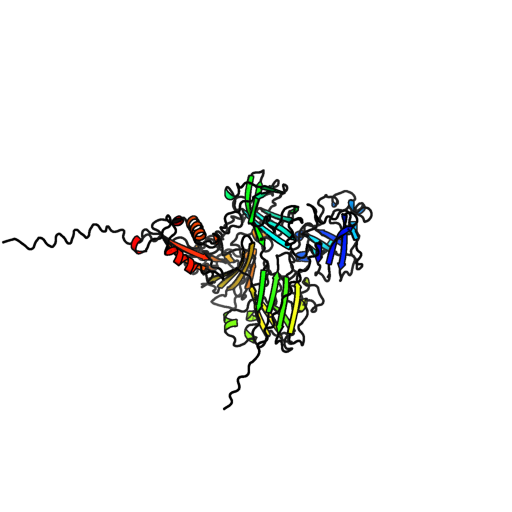 95.06 333 LEU A CA 1
ATOM 2553 C C . LEU A 1 333 ? -7.002 -5.831 7.215 1.00 95.06 333 LEU A C 1
ATOM 2555 O O . LEU A 1 333 ? -7.135 -6.501 8.237 1.00 95.06 333 LEU A O 1
ATOM 2559 N N . ALA A 1 334 ? -7.504 -6.220 6.042 1.00 96.12 334 ALA A N 1
ATOM 2560 C CA . ALA A 1 334 ? -8.233 -7.468 5.859 1.00 96.12 334 ALA A CA 1
ATOM 2561 C C . ALA A 1 334 ? -7.260 -8.636 5.612 1.00 96.12 334 ALA A C 1
ATOM 2563 O O . ALA A 1 334 ? -6.208 -8.428 5.001 1.00 96.12 334 ALA A O 1
ATOM 2564 N N . PRO A 1 335 ? -7.596 -9.873 6.018 1.00 96.25 335 PRO A N 1
ATOM 2565 C CA . PRO A 1 335 ? -6.855 -11.048 5.577 1.00 96.25 335 PRO A CA 1
ATOM 2566 C C . PRO A 1 335 ? -7.025 -11.262 4.070 1.00 96.25 335 PRO A C 1
ATOM 2568 O O . PRO A 1 335 ? -8.036 -10.875 3.479 1.00 96.25 335 PRO A O 1
ATOM 2571 N N . THR A 1 336 ? -6.066 -11.948 3.459 1.00 98.25 336 THR A N 1
ATOM 2572 C CA . THR A 1 336 ? -6.208 -12.431 2.086 1.00 98.25 336 THR A CA 1
ATOM 2573 C C . THR A 1 336 ? -6.988 -13.737 2.092 1.00 98.25 336 THR A C 1
ATOM 2575 O O . THR A 1 336 ? -6.615 -14.690 2.772 1.00 98.25 336 THR A O 1
ATOM 2578 N N . VAL A 1 337 ? -8.066 -13.797 1.317 1.00 98.38 337 VAL A N 1
ATOM 2579 C CA . VAL A 1 337 ? -8.772 -15.038 1.006 1.00 98.38 337 VAL A CA 1
ATOM 2580 C C . VAL A 1 337 ? -8.057 -15.709 -0.161 1.00 98.38 337 VAL A C 1
ATOM 2582 O O . VAL A 1 337 ? -7.945 -15.128 -1.241 1.00 98.38 337 VAL A O 1
ATOM 2585 N N . VAL A 1 338 ? -7.574 -16.925 0.062 1.00 98.62 338 VAL A N 1
ATOM 2586 C CA . VAL A 1 338 ? -6.942 -17.785 -0.938 1.00 98.62 338 VAL A CA 1
ATOM 2587 C C . VAL A 1 338 ? -7.932 -18.868 -1.322 1.00 98.62 338 VAL A C 1
ATOM 2589 O O . VAL A 1 338 ? -8.419 -19.587 -0.457 1.00 98.62 338 VAL A O 1
ATOM 2592 N N . THR A 1 339 ? -8.234 -18.994 -2.607 1.00 98.56 339 THR A N 1
ATOM 2593 C CA . THR A 1 339 ? -8.982 -20.125 -3.168 1.00 98.56 339 THR A CA 1
ATOM 2594 C C . THR A 1 339 ? -8.085 -20.819 -4.174 1.00 98.56 339 THR A C 1
ATOM 2596 O O . THR A 1 339 ? -7.457 -20.145 -4.986 1.00 98.56 339 THR A O 1
ATOM 2599 N N . ALA A 1 340 ? -7.977 -22.137 -4.122 1.00 98.06 340 ALA A N 1
ATOM 2600 C CA . ALA A 1 340 ? -7.235 -22.887 -5.124 1.00 98.06 340 ALA A CA 1
ATOM 2601 C C . ALA A 1 340 ? -8.078 -24.057 -5.589 1.00 98.06 340 ALA A C 1
ATOM 2603 O O . ALA A 1 340 ? -8.629 -24.747 -4.742 1.00 98.06 340 ALA A O 1
ATOM 2604 N N . ASP A 1 341 ? -8.116 -24.270 -6.898 1.00 97.62 341 ASP A N 1
ATOM 2605 C CA . ASP A 1 341 ? -8.692 -25.445 -7.541 1.00 97.62 341 ASP A CA 1
ATOM 2606 C C . ASP A 1 341 ? -7.728 -25.849 -8.655 1.00 97.62 341 ASP A C 1
ATOM 2608 O O . ASP A 1 341 ? -7.617 -25.165 -9.676 1.00 97.62 341 ASP A O 1
ATOM 2612 N N . ILE A 1 342 ? -6.955 -26.905 -8.405 1.00 97.69 342 ILE A N 1
ATOM 2613 C CA . ILE A 1 342 ? -5.912 -27.420 -9.295 1.00 97.69 342 ILE A CA 1
ATOM 2614 C C . ILE A 1 342 ? -6.145 -28.910 -9.524 1.00 97.69 342 ILE A C 1
ATOM 2616 O O . ILE A 1 342 ? -6.386 -29.654 -8.572 1.00 97.69 342 ILE A O 1
ATOM 2620 N N . GLU A 1 343 ? -6.000 -29.346 -10.769 1.00 97.00 343 GLU A N 1
ATOM 2621 C CA . GLU A 1 343 ? -6.157 -30.731 -11.212 1.00 97.00 343 GLU A CA 1
ATOM 2622 C C . GLU A 1 343 ? -4.946 -31.198 -12.030 1.00 97.00 343 GLU A C 1
ATOM 2624 O O . GLU A 1 343 ? -4.119 -30.390 -12.469 1.00 97.00 343 GLU A O 1
ATOM 2629 N N . GLY A 1 344 ? -4.851 -32.511 -12.259 1.00 95.00 344 GLY A N 1
ATOM 2630 C CA . GLY A 1 344 ? -3.789 -33.116 -13.063 1.00 95.00 344 GLY A CA 1
ATOM 2631 C C . GLY A 1 344 ? -2.446 -33.196 -12.336 1.00 95.00 344 GLY A C 1
ATOM 2632 O O . GLY A 1 344 ? -1.391 -33.178 -12.973 1.00 95.00 344 GLY A O 1
ATOM 2633 N N . LEU A 1 345 ? -2.457 -33.265 -10.999 1.00 94.31 345 LEU A N 1
ATOM 2634 C CA . LEU A 1 345 ? -1.241 -33.321 -10.182 1.00 94.31 345 LEU A CA 1
ATOM 2635 C C . LEU A 1 345 ? -0.557 -34.696 -10.233 1.00 94.31 345 LEU A C 1
ATOM 2637 O O . LEU A 1 345 ? 0.629 -34.809 -9.916 1.00 94.31 345 LEU A O 1
ATOM 2641 N N . GLY A 1 346 ? -1.280 -35.744 -10.630 1.00 88.38 346 GLY A N 1
ATOM 2642 C CA . GLY A 1 346 ? -0.791 -37.095 -10.898 1.00 88.38 346 GLY A CA 1
ATOM 2643 C C . GLY A 1 346 ? -0.079 -37.758 -9.721 1.00 88.38 346 GLY A C 1
ATOM 2644 O O . GLY A 1 346 ? 0.833 -38.553 -9.945 1.00 88.38 346 GLY A O 1
ATOM 2645 N N . SER A 1 347 ? -0.401 -37.359 -8.483 1.00 87.94 347 SER A N 1
ATOM 2646 C CA . SER A 1 347 ? 0.338 -37.718 -7.259 1.00 87.94 347 SER A CA 1
ATOM 2647 C C . SER A 1 347 ? 1.835 -37.364 -7.309 1.00 87.94 347 SER A C 1
ATOM 2649 O O . SER A 1 347 ? 2.638 -37.925 -6.560 1.00 87.94 347 SER A O 1
ATOM 2651 N N . LYS A 1 348 ? 2.235 -36.451 -8.204 1.00 90.31 348 LYS A N 1
ATOM 2652 C CA . LYS A 1 348 ? 3.617 -35.986 -8.378 1.00 90.31 348 LYS A CA 1
ATOM 2653 C C . LYS A 1 348 ? 3.918 -34.764 -7.521 1.00 90.31 348 LYS A C 1
ATOM 2655 O O . LYS A 1 348 ? 5.087 -34.560 -7.197 1.00 90.31 348 LYS A O 1
ATOM 2660 N N . ALA A 1 349 ? 2.901 -33.956 -7.212 1.00 92.25 349 ALA A N 1
ATOM 2661 C CA . ALA A 1 349 ? 3.038 -32.707 -6.475 1.00 92.25 349 ALA A CA 1
ATOM 2662 C C . ALA A 1 349 ? 2.965 -32.902 -4.957 1.00 92.25 349 ALA A C 1
ATOM 2664 O O . ALA A 1 349 ? 2.169 -33.695 -4.467 1.00 92.25 349 ALA A O 1
ATOM 2665 N N . ASN A 1 350 ? 3.738 -32.109 -4.216 1.00 91.62 350 ASN A N 1
ATOM 2666 C CA . ASN A 1 350 ? 3.753 -32.147 -2.754 1.00 91.62 350 ASN A CA 1
ATOM 2667 C C . ASN A 1 350 ? 3.506 -30.771 -2.131 1.00 91.62 350 ASN A C 1
ATOM 2669 O O . ASN A 1 350 ? 2.537 -30.582 -1.397 1.00 91.62 350 ASN A O 1
ATOM 2673 N N . THR A 1 351 ? 4.365 -29.802 -2.440 1.00 94.38 351 THR A N 1
ATOM 2674 C CA . THR A 1 351 ? 4.351 -28.467 -1.828 1.00 94.38 351 THR A CA 1
ATOM 2675 C C . THR A 1 351 ? 4.091 -27.375 -2.857 1.00 94.38 351 THR A C 1
ATOM 2677 O O . THR A 1 351 ? 4.230 -27.587 -4.066 1.00 94.38 351 THR A O 1
ATOM 2680 N N . TYR A 1 352 ? 3.665 -26.208 -2.381 1.00 96.69 352 TYR A N 1
ATOM 2681 C CA . TYR A 1 352 ? 3.297 -25.080 -3.225 1.00 96.69 352 TYR A CA 1
ATOM 2682 C C . TYR A 1 352 ? 3.620 -23.764 -2.526 1.00 96.69 352 TYR A C 1
ATOM 2684 O O . TYR A 1 352 ? 3.273 -23.559 -1.360 1.00 96.69 352 TYR A O 1
ATOM 2692 N N . HIS A 1 353 ? 4.310 -22.877 -3.245 1.00 97.00 353 HIS A N 1
ATOM 2693 C CA . HIS A 1 353 ? 4.883 -21.670 -2.661 1.00 97.00 353 HIS A CA 1
ATOM 2694 C C . HIS A 1 353 ? 4.801 -20.469 -3.601 1.00 97.00 353 HIS A C 1
ATOM 2696 O O . HIS A 1 353 ? 4.868 -20.593 -4.826 1.00 97.00 353 HIS A O 1
ATOM 2702 N N . VAL A 1 354 ? 4.760 -19.278 -3.012 1.00 97.94 354 VAL A N 1
ATOM 2703 C CA . VAL A 1 354 ? 5.034 -18.022 -3.706 1.00 97.94 354 VAL A CA 1
ATOM 2704 C C . VAL A 1 354 ? 6.538 -17.758 -3.692 1.00 97.94 354 VAL A C 1
ATOM 2706 O O . VAL A 1 354 ? 7.167 -17.686 -2.635 1.00 97.94 354 VAL A O 1
ATOM 2709 N N . HIS A 1 355 ? 7.116 -17.567 -4.872 1.00 96.00 355 HIS A N 1
ATOM 2710 C CA . HIS A 1 355 ? 8.538 -17.292 -5.064 1.00 96.00 355 HIS A CA 1
ATOM 2711 C C . HIS A 1 355 ? 8.826 -15.803 -5.279 1.00 96.00 355 HIS A C 1
ATOM 2713 O O . HIS A 1 355 ? 7.930 -15.003 -5.537 1.00 96.00 355 HIS A O 1
ATOM 2719 N N . VAL A 1 356 ? 10.091 -15.396 -5.153 1.00 93.81 356 VAL A N 1
ATOM 2720 C CA . VAL A 1 356 ? 10.467 -13.973 -5.174 1.00 93.81 356 VAL A CA 1
ATOM 2721 C C . VAL A 1 356 ? 10.170 -13.311 -6.523 1.00 93.81 356 VAL A C 1
ATOM 2723 O O . VAL A 1 356 ? 9.572 -12.231 -6.538 1.00 93.81 356 VAL A O 1
ATOM 2726 N N . TYR A 1 357 ? 10.573 -13.926 -7.640 1.00 91.81 357 TYR A N 1
ATOM 2727 C CA . TYR A 1 357 ? 10.416 -13.339 -8.974 1.00 91.81 357 TYR A CA 1
ATOM 2728 C C . TYR A 1 357 ? 9.256 -13.955 -9.752 1.00 91.81 357 TYR A C 1
ATOM 2730 O O . TYR A 1 357 ? 8.884 -15.113 -9.562 1.00 91.81 357 TYR A O 1
ATOM 2738 N N . ARG A 1 358 ? 8.709 -13.167 -10.678 1.00 89.69 358 ARG A N 1
ATOM 2739 C CA . ARG A 1 358 ? 7.835 -13.665 -11.740 1.00 89.69 358 ARG A CA 1
ATOM 2740 C C . ARG A 1 358 ? 8.604 -14.526 -12.746 1.00 89.69 358 ARG A C 1
ATOM 2742 O O . ARG A 1 358 ? 9.796 -14.322 -12.972 1.00 89.69 358 ARG A O 1
ATOM 2749 N N . VAL A 1 359 ? 7.885 -15.411 -13.418 1.00 85.50 359 VAL A N 1
ATOM 2750 C CA . VAL A 1 359 ? 8.293 -16.040 -14.673 1.00 85.50 359 VAL A CA 1
ATOM 2751 C C . VAL A 1 359 ? 8.298 -14.971 -15.771 1.00 85.50 359 VAL A C 1
ATOM 2753 O O . VAL A 1 359 ? 7.345 -14.201 -15.896 1.00 85.50 359 VAL A O 1
ATOM 2756 N N . LEU A 1 360 ? 9.377 -14.877 -16.549 1.00 77.81 360 LEU A N 1
ATOM 2757 C CA . LEU A 1 360 ? 9.464 -13.911 -17.648 1.00 77.81 360 LEU A CA 1
ATOM 2758 C C . LEU A 1 360 ? 8.599 -14.353 -18.841 1.00 77.81 360 LEU A C 1
ATOM 2760 O O . LEU A 1 360 ? 8.462 -15.547 -19.108 1.00 77.81 360 LEU A O 1
ATOM 2764 N N . ASP A 1 361 ? 8.023 -13.387 -19.561 1.00 67.19 361 ASP A N 1
ATOM 2765 C CA . ASP A 1 361 ? 7.090 -13.647 -20.668 1.00 67.19 361 ASP A CA 1
ATOM 2766 C C . ASP A 1 361 ? 7.736 -14.462 -21.804 1.00 67.19 361 ASP A C 1
ATOM 2768 O O . ASP A 1 361 ? 7.094 -15.329 -22.393 1.00 67.19 361 ASP A O 1
ATOM 2772 N N . ASP A 1 362 ? 9.020 -14.234 -22.084 1.00 63.09 362 ASP A N 1
ATOM 2773 C CA . ASP A 1 362 ? 9.798 -14.978 -23.079 1.00 63.09 362 ASP A CA 1
ATOM 2774 C C . ASP A 1 362 ? 10.048 -16.433 -22.654 1.00 63.09 362 ASP A C 1
ATOM 2776 O O . ASP A 1 362 ? 9.986 -17.339 -23.486 1.00 63.09 362 ASP A O 1
ATOM 2780 N N . ALA A 1 363 ? 10.261 -16.677 -21.358 1.00 62.38 363 ALA A N 1
ATOM 2781 C CA . ALA A 1 363 ? 10.330 -18.021 -20.801 1.00 62.38 363 ALA A CA 1
ATOM 2782 C C . ALA A 1 363 ? 8.976 -18.735 -20.952 1.00 62.38 363 ALA A C 1
ATOM 2784 O O . ALA A 1 363 ? 8.942 -19.842 -21.487 1.00 62.38 363 ALA A O 1
ATOM 2785 N N . MET A 1 364 ? 7.862 -18.076 -20.597 1.00 63.53 364 MET A N 1
ATOM 2786 C CA . MET A 1 364 ? 6.509 -18.639 -20.743 1.00 63.53 364 MET A CA 1
ATOM 2787 C C . MET A 1 364 ? 6.148 -18.957 -22.204 1.00 63.53 364 MET A C 1
ATOM 2789 O O . MET A 1 364 ? 5.529 -19.985 -22.480 1.00 63.53 364 MET A O 1
ATOM 2793 N N . GLN A 1 365 ? 6.548 -18.105 -23.156 1.00 58.53 365 GLN A N 1
ATOM 2794 C CA . GLN A 1 365 ? 6.291 -18.313 -24.587 1.00 58.53 365 GLN A CA 1
ATOM 2795 C C . GLN A 1 365 ? 7.097 -19.468 -25.175 1.00 58.53 365 GLN A C 1
ATOM 2797 O O . GLN A 1 365 ? 6.606 -20.165 -26.062 1.00 58.53 365 GLN A O 1
ATOM 2802 N N . ARG A 1 366 ? 8.320 -19.702 -24.684 1.00 58.25 366 ARG A N 1
ATOM 2803 C CA . ARG A 1 366 ? 9.192 -20.728 -25.256 1.00 58.25 366 ARG A CA 1
ATOM 2804 C C . ARG A 1 366 ? 8.692 -22.146 -25.033 1.00 58.25 366 ARG A C 1
ATOM 2806 O O . ARG A 1 366 ? 9.196 -22.991 -25.752 1.00 58.25 366 ARG A O 1
ATOM 2813 N N . ARG A 1 367 ? 7.740 -22.409 -24.113 1.00 55.72 367 ARG A N 1
ATOM 2814 C CA . ARG A 1 367 ? 6.986 -23.678 -23.861 1.00 55.72 367 ARG A CA 1
ATOM 2815 C C . ARG A 1 367 ? 7.757 -25.012 -23.909 1.00 55.72 367 ARG A C 1
ATOM 2817 O O . ARG A 1 367 ? 7.160 -26.063 -23.729 1.00 55.72 367 ARG A O 1
ATOM 2824 N N . GLN A 1 368 ? 9.067 -24.999 -24.111 1.00 46.66 368 GLN A N 1
ATOM 2825 C CA . GLN A 1 368 ? 9.816 -26.162 -24.568 1.00 46.66 368 GLN A CA 1
ATOM 2826 C C . GLN A 1 368 ? 10.510 -26.901 -23.433 1.00 46.66 368 GLN A C 1
ATOM 2828 O O . GLN A 1 368 ? 11.016 -27.979 -23.683 1.00 46.66 368 GLN A O 1
ATOM 2833 N N . ASN A 1 369 ? 10.490 -26.386 -22.197 1.00 50.91 369 ASN A N 1
ATOM 2834 C CA . ASN A 1 369 ? 10.940 -27.108 -21.003 1.00 50.91 369 ASN A CA 1
ATOM 2835 C C . ASN A 1 369 ? 10.279 -26.514 -19.745 1.00 50.91 369 ASN A C 1
ATOM 2837 O O . ASN A 1 369 ? 10.823 -25.572 -19.164 1.00 50.91 369 ASN A O 1
ATOM 2841 N N . ALA A 1 370 ? 9.131 -27.050 -19.305 1.00 53.69 370 ALA A N 1
ATOM 2842 C CA . ALA A 1 370 ? 8.466 -26.638 -18.055 1.00 53.69 370 ALA A CA 1
ATOM 2843 C C . ALA A 1 370 ? 9.440 -26.627 -16.852 1.00 53.69 370 ALA A C 1
ATOM 2845 O O . ALA A 1 370 ? 9.431 -25.705 -16.039 1.00 53.69 370 ALA A O 1
ATOM 2846 N N . HIS A 1 371 ? 10.390 -27.569 -16.833 1.00 56.34 371 HIS A N 1
ATOM 2847 C CA . HIS A 1 371 ? 11.420 -27.696 -15.798 1.00 56.34 371 HIS A CA 1
ATOM 2848 C C . HIS A 1 371 ? 12.404 -26.516 -15.706 1.00 56.34 371 HIS A C 1
ATOM 2850 O O . HIS A 1 371 ? 12.895 -26.201 -14.623 1.00 56.34 371 HIS A O 1
ATOM 2856 N N . GLY A 1 372 ? 12.722 -25.855 -16.825 1.00 66.94 372 GLY A N 1
ATOM 2857 C CA . GLY A 1 372 ? 13.724 -24.784 -16.842 1.00 66.94 372 GLY A CA 1
ATOM 2858 C C . GLY A 1 372 ? 13.184 -23.447 -16.335 1.00 66.94 372 GLY A C 1
ATOM 2859 O O . GLY A 1 372 ? 13.900 -22.705 -15.667 1.00 66.94 372 GLY A O 1
ATOM 2860 N N . MET A 1 373 ? 11.914 -23.149 -16.620 1.00 78.88 373 MET A N 1
ATOM 2861 C CA . MET A 1 373 ? 11.315 -21.826 -16.383 1.00 78.88 373 MET A CA 1
ATOM 2862 C C . MET A 1 373 ? 11.077 -21.532 -14.904 1.00 78.88 373 MET A C 1
ATOM 2864 O O . MET A 1 373 ? 11.140 -20.380 -14.484 1.00 78.88 373 MET A O 1
ATOM 2868 N N . CYS A 1 374 ? 10.831 -22.574 -14.111 1.00 86.62 374 CYS A N 1
ATOM 2869 C CA . CYS A 1 374 ? 10.602 -22.458 -12.675 1.00 86.62 374 CYS A CA 1
ATOM 2870 C C . CYS A 1 374 ? 11.900 -22.599 -11.869 1.00 86.62 374 CYS A C 1
ATOM 2872 O O . CYS A 1 374 ? 11.867 -22.579 -10.642 1.00 86.62 374 CYS A O 1
ATOM 2874 N N . SER A 1 375 ? 13.058 -22.751 -12.521 1.00 85.19 375 SER A N 1
ATOM 2875 C CA . SER A 1 375 ? 14.333 -22.983 -11.839 1.00 85.19 375 SER A CA 1
ATOM 2876 C C . SER A 1 375 ? 14.750 -21.815 -10.931 1.00 85.19 375 SER A C 1
ATOM 2878 O O . SER A 1 375 ? 14.222 -20.699 -11.002 1.00 85.19 375 SER A O 1
ATOM 2880 N N . ASN A 1 376 ? 15.744 -22.057 -10.070 1.00 84.81 376 ASN A N 1
ATOM 2881 C CA . ASN A 1 376 ? 16.229 -21.048 -9.126 1.00 84.81 376 ASN A CA 1
ATOM 2882 C C . ASN A 1 376 ? 16.746 -19.772 -9.798 1.00 84.81 376 ASN A C 1
ATOM 2884 O O . ASN A 1 376 ? 16.506 -18.684 -9.286 1.00 84.81 376 ASN A O 1
ATOM 2888 N N . SER A 1 377 ? 17.364 -19.874 -10.973 1.00 81.56 377 SER A N 1
ATOM 2889 C CA . SER A 1 377 ? 17.839 -18.709 -11.730 1.00 81.56 377 SER A CA 1
ATOM 2890 C C . SER A 1 377 ? 16.711 -17.830 -12.294 1.00 81.56 377 SER A C 1
ATOM 2892 O O . SER A 1 377 ? 16.958 -16.689 -12.690 1.00 81.56 377 SER A O 1
ATOM 2894 N N . HIS A 1 378 ? 15.477 -18.342 -12.355 1.00 83.50 378 HIS A N 1
ATOM 2895 C CA . HIS A 1 378 ? 14.332 -17.632 -12.925 1.00 83.50 378 HIS A CA 1
ATOM 2896 C C . HIS A 1 378 ? 13.434 -17.024 -11.855 1.00 83.50 378 HIS A C 1
ATOM 2898 O O . HIS A 1 378 ? 13.210 -15.816 -11.881 1.00 83.50 378 HIS A O 1
ATOM 2904 N N . VAL A 1 379 ? 12.965 -17.838 -10.905 1.00 88.31 379 VAL A N 1
ATOM 2905 C CA . VAL A 1 379 ? 11.989 -17.402 -9.888 1.00 88.31 379 VAL A CA 1
ATOM 2906 C C . VAL A 1 379 ? 12.608 -17.158 -8.503 1.00 88.31 379 VAL A C 1
ATOM 2908 O O . VAL A 1 379 ? 11.932 -16.641 -7.617 1.00 88.31 379 VAL A O 1
ATOM 2911 N N . ALA A 1 380 ? 13.901 -17.473 -8.323 1.00 90.81 380 ALA A N 1
ATOM 2912 C CA . ALA A 1 380 ? 14.621 -17.453 -7.041 1.00 90.81 380 ALA A CA 1
ATOM 2913 C C . ALA A 1 380 ? 13.942 -18.305 -5.955 1.00 90.81 380 ALA A C 1
ATOM 2915 O O . ALA A 1 380 ? 13.230 -19.254 -6.289 1.00 90.81 380 ALA A O 1
ATOM 2916 N N . GLY A 1 381 ? 14.249 -18.067 -4.677 1.00 92.31 381 GLY A N 1
ATOM 2917 C CA . GLY A 1 381 ? 13.691 -18.805 -3.539 1.00 92.31 381 GLY A CA 1
ATOM 2918 C C . GLY A 1 381 ? 12.258 -18.399 -3.189 1.00 92.31 381 GLY A C 1
ATOM 2919 O O . GLY A 1 381 ? 11.616 -17.641 -3.918 1.00 92.31 381 GLY A O 1
ATOM 2920 N N . HIS A 1 382 ? 11.774 -18.905 -2.058 1.00 94.38 382 HIS A N 1
ATOM 2921 C CA . HIS A 1 382 ? 10.470 -18.544 -1.508 1.00 94.38 382 HIS A CA 1
ATOM 2922 C C . HIS A 1 382 ? 10.441 -17.080 -1.059 1.00 94.38 382 HIS A C 1
ATOM 2924 O O . HIS A 1 382 ? 11.469 -16.482 -0.720 1.00 94.38 382 HIS A O 1
ATOM 2930 N N . TRP A 1 383 ? 9.249 -16.492 -1.039 1.00 95.06 383 TRP A N 1
ATOM 2931 C CA . TRP A 1 383 ? 9.060 -15.138 -0.545 1.00 95.06 383 TRP A CA 1
ATOM 2932 C C . TRP A 1 383 ? 9.092 -15.082 0.993 1.00 95.06 383 TRP A C 1
ATOM 2934 O O . TRP A 1 383 ? 8.165 -15.538 1.661 1.00 95.06 383 TRP A O 1
ATOM 2944 N N . LYS A 1 384 ? 10.158 -14.488 1.552 1.00 93.94 384 LYS A N 1
ATOM 2945 C CA . LYS A 1 384 ? 10.439 -14.449 3.001 1.00 93.94 384 LYS A CA 1
ATOM 2946 C C . LYS A 1 384 ? 10.910 -13.074 3.521 1.00 93.94 384 LYS A C 1
ATOM 2948 O O . LYS A 1 384 ? 12.041 -12.939 3.983 1.00 93.94 384 LYS A O 1
ATOM 2953 N N . PRO A 1 385 ? 10.061 -12.033 3.485 1.00 92.75 385 PRO A N 1
ATOM 2954 C CA . PRO A 1 385 ? 10.462 -10.663 3.835 1.00 92.75 385 PRO A CA 1
ATOM 2955 C C . PRO A 1 385 ? 10.919 -10.478 5.289 1.00 92.75 385 PRO A C 1
ATOM 2957 O O . PRO A 1 385 ? 11.645 -9.533 5.575 1.00 92.75 385 PRO A O 1
ATOM 2960 N N . TYR A 1 386 ? 10.508 -11.365 6.199 1.00 90.50 386 TYR A N 1
ATOM 2961 C CA . TYR A 1 386 ? 10.807 -11.279 7.634 1.00 90.50 386 TYR A CA 1
ATOM 2962 C C . TYR A 1 386 ? 11.894 -12.257 8.099 1.00 90.50 386 TYR A C 1
ATOM 2964 O O . TYR A 1 386 ? 12.170 -12.342 9.289 1.00 90.50 386 TYR A O 1
ATOM 2972 N N . GLY A 1 387 ? 12.495 -13.026 7.183 1.00 85.94 387 GLY A N 1
ATOM 2973 C CA . GLY A 1 387 ? 13.535 -14.001 7.532 1.00 85.94 387 GLY A CA 1
ATOM 2974 C C . GLY A 1 387 ? 13.069 -15.171 8.416 1.00 85.94 387 GLY A C 1
ATOM 2975 O O . GLY A 1 387 ? 13.911 -15.846 8.999 1.00 85.94 387 GLY A O 1
ATOM 2976 N N . THR A 1 388 ? 11.758 -15.409 8.530 1.00 83.12 388 THR A N 1
ATOM 2977 C CA . THR A 1 388 ? 11.166 -16.469 9.362 1.00 83.12 388 THR A CA 1
ATOM 2978 C C . THR A 1 388 ? 11.618 -17.865 8.924 1.00 83.12 388 THR A C 1
ATOM 2980 O O . THR A 1 388 ? 11.656 -18.159 7.731 1.00 83.12 388 THR A O 1
ATOM 2983 N N . THR A 1 389 ? 11.902 -18.746 9.885 1.00 77.94 389 THR A N 1
ATOM 2984 C CA . THR A 1 389 ? 12.080 -20.188 9.652 1.00 77.94 389 THR A CA 1
ATOM 2985 C C . THR A 1 389 ? 10.736 -20.906 9.755 1.00 77.94 389 THR A C 1
ATOM 2987 O O . THR A 1 389 ? 10.077 -20.774 10.786 1.00 77.94 389 THR A O 1
ATOM 2990 N N . SER A 1 390 ? 10.350 -21.676 8.734 1.00 82.31 390 SER A N 1
ATOM 2991 C CA . SER A 1 390 ? 9.073 -22.404 8.724 1.00 82.31 390 SER A CA 1
ATOM 2992 C C . SER A 1 390 ? 9.008 -23.506 9.788 1.00 82.31 390 SER A C 1
ATOM 2994 O O . SER A 1 390 ? 9.932 -24.311 9.923 1.00 82.31 390 SER A O 1
ATOM 2996 N N . ALA A 1 391 ? 7.891 -23.563 10.516 1.00 80.75 391 ALA A N 1
ATOM 2997 C CA . ALA A 1 391 ? 7.525 -24.703 11.355 1.00 80.75 391 ALA A CA 1
ATOM 2998 C C . ALA A 1 391 ? 7.182 -25.949 10.508 1.00 80.75 391 ALA A C 1
ATOM 3000 O O . ALA A 1 391 ? 7.198 -25.916 9.277 1.00 80.75 391 ALA A O 1
ATOM 3001 N N . SER A 1 392 ? 6.835 -27.064 11.163 1.00 82.25 392 SER A N 1
ATOM 3002 C CA . SER A 1 392 ? 6.300 -28.236 10.449 1.00 82.25 392 SER A CA 1
ATOM 3003 C C . SER A 1 392 ? 4.988 -27.877 9.735 1.00 82.25 392 SER A C 1
ATOM 3005 O O . SER A 1 392 ? 4.210 -27.101 10.288 1.00 82.25 392 SER A O 1
ATOM 3007 N N . PRO A 1 393 ? 4.699 -28.394 8.529 1.00 84.31 393 PRO A N 1
ATOM 3008 C CA . PRO A 1 393 ? 3.496 -28.011 7.788 1.00 84.31 393 PRO A CA 1
ATOM 3009 C C . PRO A 1 393 ? 2.188 -28.241 8.563 1.00 84.31 393 PRO A C 1
ATOM 3011 O O . PRO A 1 393 ? 1.978 -29.307 9.136 1.00 84.31 393 PRO A O 1
ATOM 3014 N N . GLY A 1 394 ? 1.305 -27.243 8.566 1.00 81.25 394 GLY A N 1
ATOM 3015 C CA . GLY A 1 394 ? -0.035 -27.261 9.157 1.00 81.25 394 GLY A CA 1
ATOM 3016 C C . GLY A 1 394 ? -0.086 -27.156 10.685 1.00 81.25 394 GLY A C 1
ATOM 3017 O O . GLY A 1 394 ? -1.175 -27.114 11.255 1.00 81.25 394 GLY A O 1
ATOM 3018 N N . THR A 1 395 ? 1.056 -27.118 11.378 1.00 84.31 395 THR A N 1
ATOM 3019 C CA . THR A 1 395 ? 1.076 -27.162 12.848 1.00 84.31 395 THR A CA 1
ATOM 3020 C C . THR A 1 395 ? 1.064 -25.780 13.499 1.00 84.31 395 THR A C 1
ATOM 3022 O O . THR A 1 395 ? 0.431 -25.618 14.537 1.00 84.31 395 THR A O 1
ATOM 3025 N N . GLY A 1 396 ? 1.730 -24.788 12.904 1.00 88.06 396 GLY A N 1
ATOM 3026 C CA . GLY A 1 396 ? 1.909 -23.444 13.463 1.00 88.06 396 GLY A CA 1
ATOM 3027 C C . GLY A 1 396 ? 0.921 -22.407 12.928 1.00 88.06 396 GLY A C 1
ATOM 3028 O O . GLY A 1 396 ? 0.220 -22.629 11.940 1.00 88.06 396 GLY A O 1
ATOM 3029 N N . THR A 1 397 ? 0.862 -21.253 13.578 1.00 93.44 397 THR A N 1
ATOM 3030 C CA . THR A 1 397 ? 0.129 -20.077 13.083 1.00 93.44 397 THR A CA 1
ATOM 3031 C C . THR A 1 397 ? 0.791 -19.470 11.842 1.00 93.44 397 THR A C 1
ATOM 3033 O O . THR A 1 397 ? 1.964 -19.731 11.564 1.00 93.44 397 THR A O 1
ATOM 3036 N N . VAL A 1 398 ? 0.068 -18.651 11.070 1.00 93.44 398 VAL A N 1
ATOM 3037 C CA . VAL A 1 398 ? 0.559 -18.139 9.767 1.00 93.44 398 VAL A CA 1
ATOM 3038 C C . VAL A 1 398 ? 1.837 -17.289 9.841 1.00 93.44 398 VAL A C 1
ATOM 3040 O O . VAL A 1 398 ? 2.541 -17.148 8.835 1.00 93.44 398 VAL A O 1
ATOM 3043 N N . ASP A 1 399 ? 2.181 -16.733 11.004 1.00 92.44 399 ASP A N 1
ATOM 3044 C CA . ASP A 1 399 ? 3.438 -16.013 11.245 1.00 92.44 399 ASP A CA 1
ATOM 3045 C C . ASP A 1 399 ? 4.665 -16.915 11.430 1.00 92.44 399 ASP A C 1
ATOM 3047 O O . ASP A 1 399 ? 5.793 -16.425 11.335 1.00 92.44 399 ASP A O 1
ATOM 3051 N N . LYS A 1 400 ? 4.469 -18.216 11.672 1.00 92.94 400 LYS A N 1
ATOM 3052 C CA . LYS A 1 400 ? 5.541 -19.215 11.834 1.00 92.94 400 LYS A CA 1
ATOM 3053 C C . LYS A 1 400 ? 6.073 -19.753 10.511 1.00 92.94 400 LYS A C 1
ATOM 3055 O O . LYS A 1 400 ? 6.927 -20.634 10.518 1.00 92.94 400 LYS A O 1
ATOM 3060 N N . TYR A 1 401 ? 5.571 -19.246 9.393 1.00 94.06 401 TYR A N 1
ATOM 3061 C CA . TYR A 1 401 ? 5.974 -19.647 8.053 1.00 94.06 401 TYR A CA 1
ATOM 3062 C C . TYR A 1 401 ? 6.483 -18.445 7.270 1.00 94.06 401 TYR A C 1
ATOM 3064 O O . TYR A 1 401 ? 6.136 -17.290 7.543 1.00 94.06 401 TYR A O 1
ATOM 3072 N N . GLU A 1 402 ? 7.308 -18.719 6.264 1.00 94.44 402 GLU A N 1
ATOM 3073 C CA . GLU A 1 402 ? 7.615 -17.729 5.238 1.00 94.44 402 GLU A CA 1
ATOM 3074 C C . GLU A 1 402 ? 6.301 -17.210 4.624 1.00 94.44 402 GLU A C 1
ATOM 3076 O O . GLU A 1 402 ? 5.342 -17.964 4.448 1.00 94.44 402 GLU A O 1
ATOM 3081 N N . VAL A 1 403 ? 6.239 -15.921 4.267 1.00 95.69 403 VAL A N 1
ATOM 3082 C CA . VAL A 1 403 ? 5.023 -15.321 3.677 1.00 95.69 403 VAL A CA 1
ATOM 3083 C C . VAL A 1 403 ? 4.542 -16.140 2.477 1.00 95.69 403 VAL A C 1
ATOM 3085 O O . VAL A 1 403 ? 3.344 -16.368 2.337 1.00 95.69 403 VAL A O 1
ATOM 3088 N N . GLY A 1 404 ? 5.475 -16.617 1.648 1.00 96.38 404 GLY A N 1
ATOM 3089 C CA . GLY A 1 404 ? 5.192 -17.443 0.482 1.00 96.38 404 GLY A CA 1
ATOM 3090 C C . GLY A 1 404 ? 5.039 -18.947 0.726 1.00 96.38 404 GLY A C 1
ATOM 3091 O O . GLY A 1 404 ? 4.772 -19.644 -0.245 1.00 96.38 404 GLY A O 1
ATOM 3092 N N . ASP A 1 405 ? 5.194 -19.472 1.943 1.00 95.88 405 ASP A N 1
ATOM 3093 C CA . ASP A 1 405 ? 5.110 -20.918 2.202 1.00 95.88 405 ASP A CA 1
ATOM 3094 C C . ASP A 1 405 ? 3.665 -21.380 2.461 1.00 95.88 405 ASP A C 1
ATOM 3096 O O . ASP A 1 405 ? 3.238 -21.581 3.598 1.00 95.88 405 ASP A O 1
ATOM 3100 N N . LEU A 1 406 ? 2.879 -21.512 1.387 1.00 96.69 406 LEU A N 1
ATOM 3101 C CA . LEU A 1 406 ? 1.454 -21.837 1.494 1.00 96.69 406 LEU A CA 1
ATOM 3102 C C . LEU A 1 406 ? 1.207 -23.290 1.904 1.00 96.69 406 LEU A C 1
ATOM 3104 O O . LEU A 1 406 ? 0.319 -23.539 2.712 1.00 96.69 406 LEU A O 1
ATOM 3108 N N . SER A 1 407 ? 1.997 -24.247 1.410 1.00 95.38 407 SER A N 1
ATOM 3109 C CA . SER A 1 407 ? 1.895 -25.635 1.880 1.00 95.38 407 SER A CA 1
ATOM 3110 C C . SER A 1 407 ? 2.281 -25.800 3.348 1.00 95.38 407 SER A C 1
ATOM 3112 O O . SER A 1 407 ? 1.699 -26.635 4.039 1.00 95.38 407 SER A O 1
ATOM 3114 N N . GLY A 1 408 ? 3.230 -25.001 3.845 1.00 93.81 408 GLY A N 1
ATOM 3115 C CA . GLY A 1 408 ? 3.543 -24.920 5.264 1.00 93.81 408 GLY A CA 1
ATOM 3116 C C . GLY A 1 408 ? 2.344 -24.432 6.072 1.00 93.81 408 GLY A C 1
ATOM 3117 O O . GLY A 1 408 ? 1.994 -25.051 7.069 1.00 93.81 408 GLY A O 1
ATOM 3118 N N . LYS A 1 409 ? 1.652 -23.388 5.608 1.00 94.50 409 LYS A N 1
ATOM 3119 C CA . LYS A 1 409 ? 0.495 -22.808 6.309 1.00 94.50 409 LYS A CA 1
ATOM 3120 C C . LYS A 1 409 ? -0.779 -23.658 6.225 1.00 94.50 409 LYS A C 1
ATOM 3122 O O . LYS A 1 409 ? -1.461 -23.829 7.229 1.00 94.50 409 LYS A O 1
ATOM 3127 N N . TYR A 1 410 ? -1.120 -24.174 5.044 1.00 93.69 410 TYR A N 1
ATOM 3128 C CA . TYR A 1 410 ? -2.428 -24.794 4.767 1.00 93.69 410 TYR A CA 1
ATOM 3129 C C . TYR A 1 410 ? -2.370 -26.320 4.615 1.00 93.69 410 TYR A C 1
ATOM 3131 O O . TYR A 1 410 ? -3.393 -26.964 4.384 1.00 93.69 410 TYR A O 1
ATOM 3139 N N . GLY A 1 411 ? -1.177 -26.905 4.735 1.00 91.56 411 GLY A N 1
ATOM 3140 C CA . GLY A 1 411 ? -0.932 -28.325 4.522 1.00 91.56 411 GLY A CA 1
ATOM 3141 C C . GLY A 1 411 ? -0.482 -28.657 3.097 1.00 91.56 411 GLY A C 1
ATOM 3142 O O . GLY A 1 411 ? -0.714 -27.922 2.133 1.00 91.56 411 GLY A O 1
ATOM 3143 N N . ILE A 1 412 ? 0.191 -29.799 2.977 1.00 92.00 412 ILE A N 1
ATOM 3144 C CA . ILE A 1 412 ? 0.722 -30.327 1.716 1.00 92.00 412 ILE A CA 1
ATOM 3145 C C . ILE A 1 412 ? -0.380 -30.951 0.845 1.00 92.00 412 ILE A C 1
ATOM 3147 O O . ILE A 1 412 ? -1.429 -31.365 1.340 1.00 92.00 412 ILE A O 1
ATOM 3151 N N . ILE A 1 413 ? -0.116 -31.080 -0.456 1.00 91.75 413 ILE A N 1
ATOM 3152 C CA . ILE A 1 413 ? -0.997 -31.765 -1.416 1.00 91.75 413 ILE A CA 1
ATOM 3153 C C . ILE A 1 413 ? -1.021 -33.275 -1.118 1.00 91.75 413 ILE A C 1
ATOM 3155 O O . ILE A 1 413 ? -2.089 -33.891 -1.039 1.00 91.75 413 ILE A O 1
ATOM 3159 N N . GLY A 1 414 ? 0.160 -33.868 -0.907 1.00 81.38 414 GLY A N 1
ATOM 3160 C CA . GLY A 1 414 ? 0.336 -35.310 -0.730 1.00 81.38 414 GLY A CA 1
ATOM 3161 C C . GLY A 1 414 ? 0.047 -36.108 -2.009 1.00 81.38 414 GLY A C 1
ATOM 3162 O O . GLY A 1 414 ? 0.132 -35.591 -3.115 1.00 81.38 414 GLY A O 1
ATOM 3163 N N . ALA A 1 415 ? -0.335 -37.381 -1.877 1.00 80.31 415 ALA A N 1
ATOM 3164 C CA . ALA A 1 415 ? -0.573 -38.281 -3.017 1.00 80.31 415 ALA A CA 1
ATOM 3165 C C . ALA A 1 415 ? -1.870 -37.995 -3.813 1.00 80.31 415 ALA A C 1
ATOM 3167 O O . ALA A 1 415 ? -2.383 -38.884 -4.493 1.00 80.31 415 ALA A O 1
ATOM 3168 N N . LYS A 1 416 ? -2.426 -36.784 -3.724 1.00 86.25 416 LYS A N 1
ATOM 3169 C CA . LYS A 1 416 ? -3.680 -36.395 -4.380 1.00 86.25 416 LYS A CA 1
ATOM 3170 C C . LYS A 1 416 ? -3.438 -35.960 -5.826 1.00 86.25 416 LYS A C 1
ATOM 3172 O O . LYS A 1 416 ? -2.376 -35.442 -6.164 1.00 86.25 416 LYS A O 1
ATOM 3177 N N . ASP A 1 417 ? -4.447 -36.156 -6.668 1.00 89.94 417 ASP A N 1
ATOM 3178 C CA . ASP A 1 417 ? -4.458 -35.644 -8.045 1.00 89.94 417 ASP A CA 1
ATOM 3179 C C . ASP A 1 417 ? -4.991 -34.203 -8.138 1.00 89.94 417 ASP A C 1
ATOM 3181 O O . ASP A 1 417 ? -4.754 -33.508 -9.125 1.00 89.94 417 ASP A O 1
ATOM 3185 N N . THR A 1 418 ? -5.664 -33.734 -7.084 1.00 94.31 418 THR A N 1
ATOM 3186 C CA . THR A 1 418 ? -6.265 -32.403 -7.019 1.00 94.31 418 THR A CA 1
ATOM 3187 C C . THR A 1 418 ? -5.890 -31.661 -5.737 1.00 94.31 418 THR A C 1
ATOM 3189 O O . THR A 1 418 ? -5.610 -32.263 -4.693 1.00 94.31 418 THR A O 1
ATOM 3192 N N . LEU A 1 419 ? -5.901 -30.331 -5.815 1.00 95.88 419 LEU A N 1
ATOM 3193 C CA . LEU A 1 419 ? -5.821 -29.414 -4.682 1.00 95.88 419 LEU A CA 1
ATOM 3194 C C . LEU A 1 419 ? -7.041 -28.497 -4.741 1.00 95.88 419 LEU A C 1
ATOM 3196 O O . LEU A 1 419 ? -7.135 -27.686 -5.656 1.00 95.88 419 LEU A O 1
ATOM 3200 N N . SER A 1 420 ? -7.939 -28.619 -3.763 1.00 95.88 420 SER A N 1
ATOM 3201 C CA . SER A 1 420 ? -9.053 -27.689 -3.566 1.00 95.88 420 SER A CA 1
ATOM 3202 C C . SER A 1 420 ? -9.017 -27.145 -2.140 1.00 95.88 420 SER A C 1
ATOM 3204 O O . SER A 1 420 ? -8.996 -27.928 -1.183 1.00 95.88 420 SER A O 1
ATOM 3206 N N . LEU A 1 421 ? -8.933 -25.822 -1.983 1.00 95.44 421 LEU A N 1
ATOM 3207 C CA . LEU A 1 421 ? -8.939 -25.163 -0.674 1.00 95.44 421 LEU A CA 1
ATOM 3208 C C . LEU A 1 421 ? -9.534 -23.757 -0.721 1.00 95.44 421 LEU A C 1
ATOM 3210 O O . LEU A 1 421 ? -9.476 -23.074 -1.741 1.00 95.44 421 LEU A O 1
ATOM 3214 N N . VAL A 1 422 ? -10.037 -23.317 0.434 1.00 97.56 422 VAL A N 1
ATOM 3215 C CA . VAL A 1 422 ? -10.375 -21.923 0.734 1.00 97.56 422 VAL A CA 1
ATOM 3216 C C . VAL A 1 422 ? -9.777 -21.586 2.095 1.00 97.56 422 VAL A C 1
ATOM 3218 O O . VAL A 1 422 ? -10.097 -22.244 3.082 1.00 97.56 422 VAL A O 1
ATOM 3221 N N . GLN A 1 423 ? -8.897 -20.590 2.154 1.00 96.38 423 GLN A N 1
ATOM 3222 C CA . GLN A 1 423 ? -8.177 -20.204 3.370 1.00 96.38 423 GLN A CA 1
ATOM 3223 C C . GLN A 1 423 ? -8.177 -18.689 3.560 1.00 96.38 423 GLN A C 1
ATOM 3225 O O . GLN A 1 423 ? -8.169 -17.937 2.589 1.00 96.38 423 GLN A O 1
ATOM 3230 N N . LYS A 1 424 ? -8.174 -18.234 4.816 1.00 95.12 424 LYS A N 1
ATOM 3231 C CA . LYS A 1 424 ? -7.932 -16.830 5.179 1.00 95.12 424 LYS A CA 1
ATOM 3232 C C . LYS A 1 424 ? -6.528 -16.718 5.758 1.00 95.12 424 LYS A C 1
ATOM 3234 O O . LYS A 1 424 ? -6.219 -17.410 6.717 1.00 95.12 424 LYS A O 1
ATOM 3239 N N . ASP A 1 425 ? -5.704 -15.841 5.201 1.00 96.69 425 ASP A N 1
ATOM 3240 C CA . ASP A 1 425 ? -4.315 -15.660 5.620 1.00 96.69 425 ASP A CA 1
ATOM 3241 C C . ASP A 1 425 ? -4.026 -14.189 5.913 1.00 96.69 425 ASP A C 1
ATOM 3243 O O . ASP A 1 425 ? -4.068 -13.326 5.031 1.00 96.69 425 ASP A O 1
ATOM 3247 N N . TYR A 1 426 ? -3.730 -13.907 7.178 1.00 94.38 426 TYR A N 1
ATOM 3248 C CA . TYR A 1 426 ? -3.372 -12.572 7.644 1.00 94.38 426 TYR A CA 1
ATOM 3249 C C . TYR A 1 426 ? -1.931 -12.188 7.263 1.00 94.38 426 TYR A C 1
ATOM 3251 O O . TYR A 1 426 ? -1.596 -11.012 7.223 1.00 94.38 426 TYR A O 1
ATOM 3259 N N . ASN A 1 427 ? -1.085 -13.153 6.903 1.00 94.94 427 ASN A N 1
ATOM 3260 C CA . ASN A 1 427 ? 0.323 -12.994 6.552 1.00 94.94 427 ASN A CA 1
ATOM 3261 C C . ASN A 1 427 ? 0.603 -13.296 5.063 1.00 94.94 427 ASN A C 1
ATOM 3263 O O . ASN A 1 427 ? 1.636 -13.889 4.730 1.00 94.94 427 ASN A O 1
ATOM 3267 N N . LEU A 1 428 ? -0.314 -12.925 4.162 1.00 97.19 428 LEU A N 1
ATOM 3268 C CA . LEU A 1 428 ? -0.161 -13.058 2.704 1.00 97.19 428 LEU A CA 1
ATOM 3269 C C . LEU A 1 428 ? -0.686 -11.811 1.967 1.00 97.19 428 LEU A C 1
ATOM 3271 O O . LEU A 1 428 ? -1.716 -11.871 1.299 1.00 97.19 428 LEU A O 1
ATOM 3275 N N . PRO A 1 429 ? -0.026 -10.651 2.093 1.00 96.94 429 PRO A N 1
ATOM 3276 C CA . PRO A 1 429 ? -0.583 -9.388 1.617 1.00 96.94 429 PRO A CA 1
ATOM 3277 C C . PRO A 1 429 ? -0.633 -9.287 0.081 1.00 96.94 429 PRO A C 1
ATOM 3279 O O . PRO A 1 429 ? 0.281 -9.717 -0.624 1.00 96.94 429 PRO A O 1
ATOM 3282 N N . LEU A 1 430 ? -1.678 -8.639 -0.433 1.00 97.75 430 LEU A N 1
ATOM 3283 C CA . LEU A 1 430 ? -1.798 -8.085 -1.787 1.00 97.75 430 LEU A CA 1
ATOM 3284 C C . LEU A 1 430 ? -1.524 -6.572 -1.816 1.00 97.75 430 LEU A C 1
ATOM 3286 O O . LEU A 1 430 ? -1.127 -6.053 -2.861 1.00 97.75 430 LEU A O 1
ATOM 3290 N N . PHE A 1 431 ? -1.661 -5.884 -0.679 1.00 95.88 431 PHE A N 1
ATOM 3291 C CA . PHE A 1 431 ? -1.297 -4.473 -0.498 1.00 95.88 431 PHE A CA 1
ATOM 3292 C C . PHE A 1 431 ? 0.140 -4.287 0.028 1.00 95.88 431 PHE A C 1
ATOM 3294 O O . PHE A 1 431 ? 0.721 -5.173 0.656 1.00 95.88 431 PHE A O 1
ATOM 3301 N N . GLY A 1 432 ? 0.706 -3.096 -0.181 1.00 92.81 432 GLY A N 1
ATOM 3302 C CA . GLY A 1 432 ? 1.958 -2.673 0.450 1.00 92.81 432 GLY A CA 1
ATOM 3303 C C . GLY A 1 432 ? 3.219 -3.360 -0.085 1.00 92.81 432 GLY A C 1
ATOM 3304 O O . GLY A 1 432 ? 3.198 -4.132 -1.046 1.00 92.81 432 GLY A O 1
ATOM 3305 N N . GLY A 1 433 ? 4.359 -3.065 0.548 1.00 92.38 433 GLY A N 1
ATOM 3306 C CA . GLY A 1 433 ? 5.673 -3.452 0.020 1.00 92.38 433 GLY A CA 1
ATOM 3307 C C . GLY A 1 433 ? 5.978 -4.951 0.030 1.00 92.38 433 GLY A C 1
ATOM 3308 O O . GLY A 1 433 ? 6.840 -5.411 -0.718 1.00 92.38 433 GLY A O 1
ATOM 3309 N N . ASN A 1 434 ? 5.227 -5.733 0.810 1.00 94.31 434 ASN A N 1
ATOM 3310 C CA . ASN A 1 434 ? 5.381 -7.186 0.871 1.00 94.31 434 ASN A CA 1
ATOM 3311 C C . ASN A 1 434 ? 4.404 -7.957 -0.023 1.00 94.31 434 ASN A C 1
ATOM 3313 O O . ASN A 1 434 ? 4.371 -9.187 0.056 1.00 94.31 434 ASN A O 1
ATOM 3317 N N . SER A 1 435 ? 3.661 -7.250 -0.883 1.00 96.50 435 SER A N 1
ATOM 3318 C CA . SER A 1 435 ? 2.656 -7.830 -1.771 1.00 96.50 435 SER A CA 1
ATOM 3319 C C . SER A 1 435 ? 3.180 -9.022 -2.587 1.00 96.50 435 SER A C 1
ATOM 3321 O O . SER A 1 435 ? 4.316 -9.016 -3.091 1.00 96.50 435 SER A O 1
ATOM 3323 N N . ILE A 1 436 ? 2.330 -10.041 -2.745 1.00 97.50 436 ILE A N 1
ATOM 3324 C CA . ILE A 1 436 ? 2.586 -11.200 -3.613 1.00 97.50 436 ILE A CA 1
ATOM 3325 C C . ILE A 1 436 ? 2.246 -10.955 -5.092 1.00 97.50 436 ILE A C 1
ATOM 3327 O O . ILE A 1 436 ? 2.541 -11.805 -5.931 1.00 97.50 436 ILE A O 1
ATOM 3331 N N . LEU A 1 437 ? 1.671 -9.802 -5.448 1.00 96.19 437 LEU A N 1
ATOM 3332 C CA . LEU A 1 437 ? 1.417 -9.458 -6.850 1.00 96.19 437 LEU A CA 1
ATOM 3333 C C . LEU A 1 437 ? 2.708 -9.430 -7.671 1.00 96.19 437 LEU A C 1
ATOM 3335 O O . LEU A 1 437 ? 3.757 -9.000 -7.197 1.00 96.19 437 LEU A O 1
ATOM 3339 N N . PHE A 1 438 ? 2.636 -9.855 -8.933 1.00 94.75 438 PHE A N 1
ATOM 3340 C CA . PHE A 1 438 ? 3.787 -9.924 -9.842 1.00 94.75 438 PHE A CA 1
ATOM 3341 C C . PHE A 1 438 ? 4.947 -10.793 -9.325 1.00 94.75 438 PHE A C 1
ATOM 3343 O O . PHE A 1 438 ? 6.120 -10.557 -9.640 1.00 94.75 438 PHE A O 1
ATOM 3350 N N . ARG A 1 439 ? 4.617 -11.793 -8.510 1.00 95.56 439 ARG A N 1
ATOM 3351 C CA . ARG A 1 439 ? 5.478 -12.925 -8.158 1.00 95.56 439 ARG A CA 1
ATOM 3352 C C . ARG A 1 439 ? 5.020 -14.169 -8.904 1.00 95.56 439 ARG A C 1
ATOM 3354 O O . ARG A 1 439 ? 4.077 -14.101 -9.691 1.00 95.56 439 ARG A O 1
ATOM 3361 N N . SER A 1 440 ? 5.678 -15.297 -8.672 1.00 95.31 440 SER A N 1
ATOM 3362 C CA . SER A 1 440 ? 5.233 -16.585 -9.197 1.00 95.31 440 SER A CA 1
ATOM 3363 C C . SER A 1 440 ? 4.685 -17.482 -8.093 1.00 95.31 440 SER A C 1
ATOM 3365 O O . SER A 1 440 ? 5.212 -17.505 -6.984 1.00 95.31 440 SER A O 1
ATOM 3367 N N . MET A 1 441 ? 3.627 -18.217 -8.417 1.00 97.19 441 MET A N 1
ATOM 3368 C CA . MET A 1 441 ? 3.187 -19.407 -7.703 1.00 97.19 441 MET A CA 1
ATOM 3369 C C . MET A 1 441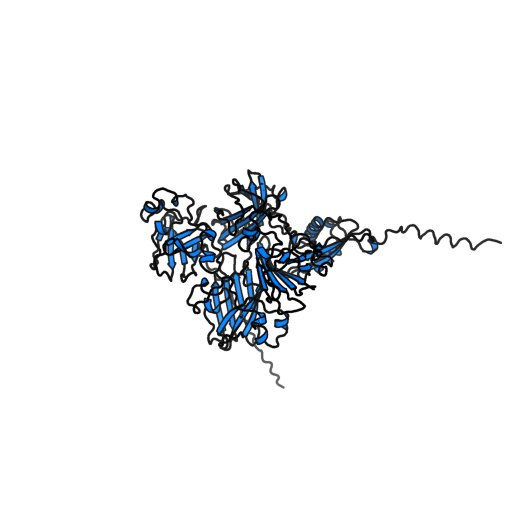 ? 3.896 -20.613 -8.311 1.00 97.19 441 MET A C 1
ATOM 3371 O O . MET A 1 441 ? 3.916 -20.743 -9.536 1.00 97.19 441 MET A O 1
ATOM 3375 N N . VAL A 1 442 ? 4.459 -21.488 -7.483 1.00 95.81 442 VAL A N 1
ATOM 3376 C CA . VAL A 1 442 ? 5.212 -22.671 -7.912 1.00 95.81 442 VAL A CA 1
ATOM 3377 C C . VAL A 1 442 ? 4.657 -23.909 -7.221 1.00 95.81 442 VAL A C 1
ATOM 3379 O O . VAL A 1 442 ? 4.540 -23.928 -5.999 1.00 95.81 442 VAL A O 1
ATOM 3382 N N . LEU A 1 443 ? 4.361 -24.949 -8.000 1.00 95.12 443 LEU A N 1
ATOM 3383 C CA . LEU A 1 443 ? 4.095 -26.298 -7.502 1.00 95.12 443 LEU A CA 1
ATOM 3384 C C . LEU A 1 443 ? 5.386 -27.114 -7.561 1.00 95.12 443 LEU A C 1
ATOM 3386 O O . LEU A 1 443 ? 6.145 -27.028 -8.531 1.00 95.12 443 LEU A O 1
ATOM 3390 N N . HIS A 1 444 ? 5.642 -27.908 -6.529 1.00 93.44 444 HIS A N 1
ATOM 3391 C CA . HIS A 1 444 ? 6.841 -28.729 -6.406 1.00 93.44 444 HIS A CA 1
ATOM 3392 C C . HIS A 1 444 ? 6.508 -30.211 -6.485 1.00 93.44 444 HIS A C 1
ATOM 3394 O O . HIS A 1 444 ? 5.482 -30.658 -5.976 1.00 93.44 444 HIS A O 1
ATOM 3400 N N . TYR A 1 445 ? 7.432 -30.972 -7.059 1.00 92.62 445 TYR A N 1
ATOM 3401 C CA . TYR A 1 445 ? 7.432 -32.423 -7.038 1.00 92.62 445 TYR A CA 1
ATOM 3402 C C . TYR A 1 445 ? 7.615 -32.989 -5.619 1.00 92.62 445 TYR A C 1
ATOM 3404 O O . TYR A 1 445 ? 8.138 -32.322 -4.725 1.00 92.62 445 TYR A O 1
ATOM 3412 N N . ASN A 1 446 ? 7.302 -34.274 -5.435 1.00 90.81 446 ASN A N 1
ATOM 3413 C CA . ASN A 1 446 ? 7.525 -35.021 -4.187 1.00 90.81 446 ASN A CA 1
ATOM 3414 C C . ASN A 1 446 ? 8.978 -35.002 -3.692 1.00 90.81 446 ASN A C 1
ATOM 3416 O O . ASN A 1 446 ? 9.218 -35.035 -2.490 1.00 90.81 446 ASN A O 1
ATOM 3420 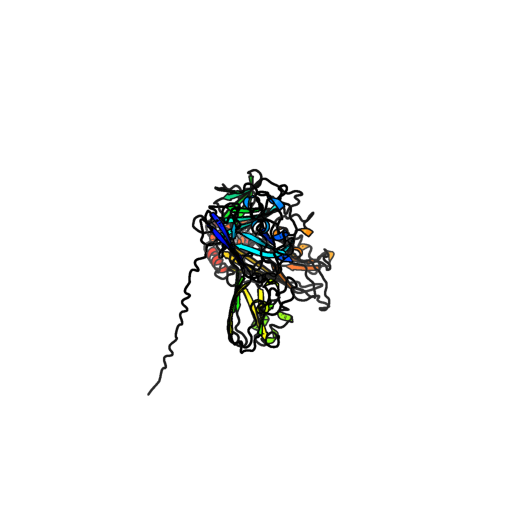N N . ASN A 1 447 ? 9.949 -34.906 -4.603 1.00 90.56 447 ASN A N 1
ATOM 3421 C CA . ASN A 1 447 ? 11.371 -34.787 -4.264 1.00 90.56 447 ASN A CA 1
ATOM 3422 C C . ASN A 1 447 ? 11.800 -33.346 -3.901 1.00 90.56 447 ASN A C 1
ATOM 3424 O O . ASN A 1 447 ? 12.991 -33.083 -3.757 1.00 90.56 447 ASN A O 1
ATOM 3428 N N . GLY A 1 448 ? 10.856 -32.402 -3.819 1.00 89.06 448 GLY A N 1
ATOM 3429 C CA . GLY A 1 448 ? 11.089 -30.990 -3.507 1.00 89.06 448 GLY A CA 1
ATOM 3430 C C . GLY A 1 448 ? 11.549 -30.132 -4.690 1.00 89.06 448 GLY A C 1
ATOM 3431 O O . GLY A 1 448 ? 11.576 -28.903 -4.579 1.00 89.06 448 GLY A O 1
ATOM 3432 N N . SER A 1 449 ? 11.883 -30.733 -5.836 1.00 91.06 449 SER A N 1
ATOM 3433 C CA . SER A 1 449 ? 12.232 -29.974 -7.041 1.00 91.06 449 SER A CA 1
ATOM 3434 C C . SER A 1 449 ? 11.013 -29.244 -7.607 1.00 91.06 449 SER A C 1
ATOM 3436 O O . SER A 1 449 ? 9.870 -29.656 -7.422 1.00 91.06 449 SER A O 1
ATOM 3438 N N . ARG A 1 450 ? 11.242 -28.124 -8.288 1.00 91.88 450 ARG A N 1
ATOM 3439 C CA . ARG A 1 450 ? 10.162 -27.295 -8.838 1.00 91.88 450 ARG A CA 1
ATOM 3440 C C . ARG A 1 450 ? 9.585 -27.953 -10.081 1.00 91.88 450 ARG A C 1
ATOM 3442 O O . ARG A 1 450 ? 10.343 -28.439 -10.921 1.00 91.88 450 ARG A O 1
ATOM 3449 N N . TRP A 1 451 ? 8.262 -27.944 -10.190 1.00 91.44 451 TRP A N 1
ATOM 3450 C CA . TRP A 1 451 ? 7.544 -28.577 -11.285 1.00 91.44 451 TRP A CA 1
ATOM 3451 C C . TRP A 1 451 ? 7.009 -27.549 -12.280 1.00 91.44 451 TRP A C 1
ATOM 3453 O O . TRP A 1 451 ? 7.609 -27.345 -13.333 1.00 91.44 451 TRP A O 1
ATOM 3463 N N . VAL A 1 452 ? 5.903 -26.898 -11.930 1.00 91.56 452 VAL A N 1
ATOM 3464 C CA . VAL A 1 452 ? 5.206 -25.919 -12.766 1.00 91.56 452 VAL A CA 1
ATOM 3465 C C . VAL A 1 452 ? 5.039 -24.619 -12.001 1.00 91.56 452 VAL A C 1
ATOM 3467 O O . VAL A 1 452 ? 4.981 -24.602 -10.771 1.00 91.56 452 VAL A O 1
ATOM 3470 N N . CYS A 1 453 ? 4.963 -23.512 -12.727 1.00 92.75 453 CYS A N 1
ATOM 3471 C CA . CYS A 1 453 ? 4.828 -22.194 -12.138 1.00 92.75 453 CYS A CA 1
ATOM 3472 C C . CYS A 1 453 ? 3.995 -21.272 -13.020 1.00 92.75 453 CYS A C 1
ATOM 3474 O O . CYS A 1 453 ? 3.978 -21.405 -14.243 1.00 92.75 453 CYS A O 1
ATOM 3476 N N . SER A 1 454 ? 3.331 -20.314 -12.382 1.00 93.31 454 SER A N 1
ATOM 3477 C CA . SER A 1 454 ? 2.563 -19.257 -13.036 1.00 93.31 454 SER A CA 1
ATOM 3478 C C . SER A 1 454 ? 2.773 -17.933 -12.316 1.00 93.31 454 SER A C 1
ATOM 3480 O O . SER A 1 454 ? 3.005 -17.898 -11.110 1.00 93.31 454 SER A O 1
ATOM 3482 N N . ASN A 1 455 ? 2.648 -16.825 -13.040 1.00 94.62 455 ASN A N 1
ATOM 3483 C CA . ASN A 1 455 ? 2.642 -15.495 -12.443 1.00 94.62 455 ASN A CA 1
ATOM 3484 C C . ASN A 1 455 ? 1.332 -15.215 -11.707 1.00 94.62 455 ASN A C 1
ATOM 3486 O O . ASN A 1 455 ? 0.260 -15.536 -12.215 1.00 94.62 455 ASN A O 1
ATOM 3490 N N . ILE A 1 456 ? 1.436 -14.565 -10.550 1.00 97.56 456 ILE A N 1
ATOM 3491 C CA . ILE A 1 456 ? 0.314 -14.017 -9.786 1.00 97.56 456 ILE A CA 1
ATOM 3492 C C . ILE A 1 456 ? -0.004 -12.646 -10.378 1.00 97.56 456 ILE A C 1
ATOM 3494 O O . ILE A 1 456 ? 0.674 -11.647 -10.112 1.00 97.56 456 ILE A O 1
ATOM 3498 N N . ASN A 1 457 ? -1.007 -12.617 -11.245 1.00 95.19 457 ASN A N 1
ATOM 3499 C CA . ASN A 1 457 ? -1.393 -11.452 -12.022 1.00 95.19 457 ASN A CA 1
ATOM 3500 C C . ASN A 1 457 ? -2.645 -10.788 -11.433 1.00 95.19 457 ASN A C 1
ATOM 3502 O O . ASN A 1 457 ? -3.569 -11.494 -11.042 1.00 95.19 457 ASN A O 1
ATOM 3506 N N . PRO A 1 458 ? -2.734 -9.449 -11.412 1.00 95.44 458 PRO A N 1
ATOM 3507 C CA . PRO A 1 458 ? -3.918 -8.757 -10.904 1.00 95.44 458 PRO A CA 1
ATOM 3508 C C . PRO A 1 458 ? -5.132 -8.945 -11.829 1.00 95.44 458 PRO A C 1
ATOM 3510 O O . PRO A 1 458 ? -5.076 -8.617 -13.010 1.00 95.44 458 PRO A O 1
ATOM 3513 N N . LYS A 1 459 ? -6.246 -9.451 -11.312 1.00 95.06 459 LYS A N 1
ATOM 3514 C CA . LYS A 1 459 ? -7.426 -9.823 -12.106 1.00 95.06 459 LYS A CA 1
ATOM 3515 C C . LYS A 1 459 ? -8.324 -8.631 -12.433 1.00 95.06 459 LYS A C 1
ATOM 3517 O O . LYS A 1 459 ? -8.802 -8.515 -13.554 1.00 95.06 459 LYS A O 1
ATOM 3522 N N . ASN A 1 460 ? -8.509 -7.729 -11.473 1.00 95.38 460 ASN A N 1
ATOM 3523 C CA . ASN A 1 460 ? -9.442 -6.602 -11.550 1.00 95.38 460 ASN A CA 1
ATOM 3524 C C . ASN A 1 460 ? -8.747 -5.232 -11.697 1.00 95.38 460 ASN A C 1
ATOM 3526 O O . ASN A 1 460 ? -9.333 -4.201 -11.368 1.00 95.38 460 ASN A O 1
ATOM 3530 N N . ALA A 1 461 ? -7.491 -5.206 -12.157 1.00 94.50 461 ALA A N 1
ATOM 3531 C CA . ALA A 1 461 ? -6.795 -3.955 -12.453 1.00 94.50 461 ALA A CA 1
ATOM 3532 C C . ALA A 1 461 ? -7.341 -3.336 -13.746 1.00 94.50 461 ALA A C 1
ATOM 3534 O O . ALA A 1 461 ? -7.218 -3.936 -14.814 1.00 94.50 461 ALA A O 1
ATOM 3535 N N . GLU A 1 462 ? -7.871 -2.118 -13.652 1.00 93.12 462 GLU A N 1
ATOM 3536 C CA . GLU A 1 462 ? -8.390 -1.371 -14.805 1.00 93.12 462 GLU A CA 1
ATOM 3537 C C . GLU A 1 462 ? -7.250 -0.922 -15.731 1.00 93.12 462 GLU A C 1
ATOM 3539 O O . GLU A 1 462 ? -7.361 -0.991 -16.958 1.00 93.12 462 GLU A O 1
ATOM 3544 N N . PHE A 1 463 ? -6.115 -0.525 -15.138 1.00 91.69 463 PHE A N 1
ATOM 3545 C CA . PHE A 1 463 ? -4.922 -0.112 -15.874 1.00 91.69 463 PHE A CA 1
ATOM 3546 C C . PHE A 1 463 ? -3.696 -0.905 -15.444 1.00 91.69 463 PHE A C 1
ATOM 3548 O O . PHE A 1 463 ? -3.443 -1.133 -14.257 1.00 91.69 463 PHE A O 1
ATOM 3555 N N . ARG A 1 464 ? -2.882 -1.263 -16.440 1.00 91.38 464 ARG A N 1
ATOM 3556 C CA . ARG A 1 464 ? -1.547 -1.822 -16.239 1.00 91.38 464 ARG A CA 1
ATOM 3557 C C . ARG A 1 464 ? -0.511 -0.986 -16.965 1.00 91.38 464 ARG A C 1
ATOM 3559 O O . ARG A 1 464 ? -0.505 -0.899 -18.196 1.00 91.38 464 ARG A O 1
ATOM 3566 N N . PHE A 1 465 ? 0.390 -0.390 -16.206 1.00 92.38 465 PHE A N 1
ATOM 3567 C CA . PHE A 1 465 ? 1.474 0.417 -16.741 1.00 92.38 465 PHE A CA 1
ATOM 3568 C C . PHE A 1 465 ? 2.768 -0.375 -16.713 1.00 92.38 465 PHE A C 1
ATOM 3570 O O . PHE A 1 465 ? 3.036 -1.099 -15.758 1.00 92.38 465 PHE A O 1
ATOM 3577 N N . LYS A 1 466 ? 3.566 -0.228 -17.770 1.00 92.94 466 LYS A N 1
ATOM 3578 C CA . LYS A 1 466 ? 4.890 -0.832 -17.882 1.00 92.94 466 LYS A CA 1
ATOM 3579 C C . LYS A 1 466 ? 5.836 0.165 -18.532 1.00 92.94 466 LYS A C 1
ATOM 3581 O O . LYS A 1 466 ? 5.580 0.640 -19.644 1.00 92.94 466 LYS A O 1
ATOM 3586 N N . VAL A 1 467 ? 6.905 0.483 -17.817 1.00 93.94 467 VAL A N 1
ATOM 3587 C CA . VAL A 1 467 ? 7.909 1.478 -18.197 1.00 93.94 467 VAL A CA 1
ATOM 3588 C C . VAL A 1 467 ? 9.291 0.864 -18.004 1.00 93.94 467 VAL A C 1
ATOM 3590 O O . VAL A 1 467 ? 9.540 0.214 -16.991 1.00 93.94 467 VAL A O 1
ATOM 3593 N N . LYS A 1 468 ? 10.188 1.046 -18.975 1.00 95.62 468 LYS A N 1
ATOM 3594 C CA . LYS A 1 468 ? 11.560 0.521 -18.951 1.00 95.62 468 LYS A CA 1
ATOM 3595 C C . LYS A 1 468 ? 12.561 1.671 -18.952 1.00 95.62 468 LYS A C 1
ATOM 3597 O O . LYS A 1 468 ? 12.541 2.493 -19.863 1.00 95.62 468 LYS A O 1
ATOM 3602 N N . ALA A 1 469 ? 13.462 1.687 -17.978 1.00 96.88 469 ALA A N 1
ATOM 3603 C CA . ALA A 1 469 ? 14.673 2.498 -17.994 1.00 96.88 469 ALA A CA 1
ATOM 3604 C C . ALA A 1 469 ? 15.856 1.595 -18.373 1.00 96.88 469 ALA A C 1
ATOM 3606 O O . ALA A 1 469 ? 16.150 0.624 -17.680 1.00 96.88 469 ALA A O 1
ATOM 3607 N N . GLU A 1 470 ? 16.490 1.875 -19.509 1.00 96.38 470 GLU A N 1
ATOM 3608 C CA . GLU A 1 470 ? 17.538 1.038 -20.102 1.00 96.38 470 GLU A CA 1
ATOM 3609 C C . GLU A 1 470 ? 18.911 1.698 -19.963 1.00 96.38 470 GLU A C 1
ATOM 3611 O O . GLU A 1 470 ? 19.149 2.770 -20.520 1.00 96.38 470 GLU A O 1
ATOM 3616 N N . PHE A 1 471 ? 19.807 1.044 -19.227 1.00 96.19 471 PHE A N 1
ATOM 3617 C CA . PHE A 1 471 ? 21.167 1.501 -18.971 1.00 96.19 471 PHE A CA 1
ATOM 3618 C C . PHE A 1 471 ? 22.105 0.889 -20.008 1.00 96.19 471 PHE A C 1
ATOM 3620 O O . PHE A 1 471 ? 22.159 -0.332 -20.167 1.00 96.19 471 PHE A O 1
ATOM 3627 N N . ILE A 1 472 ? 22.843 1.744 -20.715 1.00 92.31 472 ILE A N 1
ATOM 3628 C CA . ILE A 1 472 ? 23.670 1.345 -21.866 1.00 92.31 472 ILE A CA 1
ATOM 3629 C C . ILE A 1 472 ? 25.179 1.451 -21.616 1.00 92.31 472 ILE A C 1
ATOM 3631 O O . ILE A 1 472 ? 25.956 1.114 -22.505 1.00 92.31 472 ILE A O 1
ATOM 3635 N N . GLY A 1 473 ? 25.602 1.922 -20.440 1.00 87.12 473 GLY A N 1
ATOM 3636 C CA . GLY A 1 473 ? 27.012 2.101 -20.102 1.00 87.12 473 GLY A CA 1
ATOM 3637 C C . GLY A 1 473 ? 27.342 3.475 -19.515 1.00 87.12 473 GLY A C 1
ATOM 3638 O O . GLY A 1 473 ? 26.428 4.233 -19.184 1.00 87.12 473 GLY A O 1
ATOM 3639 N N . PRO A 1 474 ? 28.645 3.793 -19.379 1.00 89.19 474 PRO A N 1
ATOM 3640 C CA . PRO A 1 474 ? 29.798 3.009 -19.844 1.00 89.19 474 PRO A CA 1
ATOM 3641 C C . PRO A 1 474 ? 30.317 1.943 -18.862 1.00 89.19 474 PRO A C 1
ATOM 3643 O O . PRO A 1 474 ? 31.099 1.101 -19.286 1.00 89.19 474 PRO A O 1
ATOM 3646 N N . ASP A 1 475 ? 29.903 1.924 -17.592 1.00 89.50 475 ASP A N 1
ATOM 3647 C CA . ASP A 1 475 ? 30.455 0.958 -16.617 1.00 89.50 475 ASP A CA 1
ATOM 3648 C C . ASP A 1 475 ? 29.599 -0.314 -16.496 1.00 89.50 475 ASP A C 1
ATOM 3650 O O . ASP A 1 475 ? 30.110 -1.437 -16.454 1.00 89.50 475 ASP A O 1
ATOM 3654 N N . PHE A 1 476 ? 28.277 -0.149 -16.491 1.00 93.81 476 PHE A N 1
ATOM 3655 C CA . PHE A 1 476 ? 27.301 -1.230 -16.382 1.00 93.81 476 PHE A CA 1
ATOM 3656 C C . PHE A 1 476 ? 26.161 -1.039 -17.383 1.00 93.81 476 PHE A C 1
ATOM 3658 O O . PHE A 1 476 ? 25.882 0.076 -17.828 1.00 93.81 476 PHE A O 1
ATOM 3665 N N . ASN A 1 477 ? 25.485 -2.133 -17.713 1.00 95.06 477 ASN A N 1
ATOM 3666 C CA . ASN A 1 477 ? 24.287 -2.136 -18.539 1.00 95.06 477 ASN A CA 1
ATOM 3667 C C . ASN A 1 477 ? 23.148 -2.899 -17.854 1.00 95.06 477 ASN A C 1
ATOM 3669 O O . ASN A 1 477 ? 23.322 -3.466 -16.773 1.00 95.06 477 ASN A O 1
ATOM 3673 N N . GLY A 1 478 ? 21.978 -2.895 -18.488 1.00 95.12 478 GLY A N 1
ATOM 3674 C CA . GLY A 1 478 ? 20.804 -3.632 -18.039 1.00 95.12 478 GLY A CA 1
ATOM 3675 C C . GLY A 1 478 ? 19.569 -2.750 -17.996 1.00 95.12 478 GLY A C 1
ATOM 3676 O O . GLY A 1 478 ? 19.485 -1.741 -18.701 1.00 95.12 478 GLY A O 1
ATOM 3677 N N . ASP A 1 479 ? 18.593 -3.121 -17.176 1.00 96.00 479 ASP A N 1
ATOM 3678 C CA . ASP A 1 479 ? 17.361 -2.354 -17.074 1.00 96.00 479 ASP A CA 1
ATOM 3679 C C . ASP A 1 479 ? 16.736 -2.330 -15.682 1.00 96.00 479 ASP A C 1
ATOM 3681 O O . ASP A 1 479 ? 17.008 -3.149 -14.800 1.00 96.00 479 ASP A O 1
ATOM 3685 N N . ILE A 1 480 ? 15.897 -1.311 -15.516 1.00 97.19 480 ILE A N 1
ATOM 3686 C CA . ILE A 1 480 ? 14.920 -1.197 -14.447 1.00 97.19 480 ILE A CA 1
ATOM 3687 C C . ILE A 1 480 ? 13.547 -1.139 -15.112 1.00 97.19 480 ILE A C 1
ATOM 3689 O O . ILE A 1 480 ? 13.236 -0.199 -15.849 1.00 97.19 480 ILE A O 1
ATOM 3693 N N . ILE A 1 481 ? 12.721 -2.152 -14.864 1.00 95.81 481 ILE A N 1
ATOM 3694 C CA . ILE A 1 481 ? 11.343 -2.226 -15.349 1.00 95.81 481 ILE A CA 1
ATOM 3695 C C . ILE A 1 481 ? 10.408 -1.901 -14.192 1.00 95.81 481 ILE A C 1
ATOM 3697 O O . ILE A 1 481 ? 10.411 -2.582 -13.171 1.00 95.81 481 ILE A O 1
ATOM 3701 N N . MET A 1 482 ? 9.571 -0.890 -14.376 1.00 96.00 482 MET A N 1
ATOM 3702 C CA . MET A 1 482 ? 8.496 -0.550 -13.456 1.00 96.00 482 MET A CA 1
ATOM 3703 C C . MET A 1 482 ? 7.173 -1.059 -14.004 1.00 96.00 482 MET A C 1
ATOM 3705 O O . MET A 1 482 ? 6.813 -0.760 -15.144 1.00 96.00 482 MET A O 1
ATOM 3709 N N . GLU A 1 483 ? 6.440 -1.795 -13.179 1.00 94.38 483 GLU A N 1
ATOM 3710 C CA . GLU A 1 483 ? 5.093 -2.264 -13.477 1.00 94.38 483 GLU A CA 1
ATOM 3711 C C . GLU A 1 483 ? 4.124 -1.814 -12.399 1.00 94.38 483 GLU A C 1
ATOM 3713 O O . GLU A 1 483 ? 4.348 -2.073 -11.220 1.00 94.38 483 GLU A O 1
ATOM 3718 N N . GLN A 1 484 ? 3.039 -1.160 -12.803 1.00 95.38 484 GLN A N 1
ATOM 3719 C CA . GLN A 1 484 ? 1.994 -0.719 -11.889 1.00 95.38 484 GLN A CA 1
ATOM 3720 C C . GLN A 1 484 ? 0.645 -1.303 -12.290 1.00 95.38 484 GLN A C 1
ATOM 3722 O O . GLN A 1 484 ? 0.218 -1.161 -13.436 1.00 95.38 484 GLN A O 1
ATOM 3727 N N . ALA A 1 485 ? -0.035 -1.911 -11.323 1.00 95.19 485 ALA A N 1
ATOM 3728 C CA . ALA A 1 485 ? -1.458 -2.202 -11.395 1.00 95.19 485 ALA A CA 1
ATOM 3729 C C . ALA A 1 485 ? -2.240 -1.078 -10.718 1.00 95.19 485 ALA A C 1
ATOM 3731 O O . ALA A 1 485 ? -1.942 -0.714 -9.579 1.00 95.19 485 ALA A O 1
ATOM 3732 N N . SER A 1 486 ? -3.232 -0.545 -11.424 1.00 94.38 486 SER A N 1
ATOM 3733 C CA . SER A 1 486 ? -4.123 0.498 -10.933 1.00 94.38 486 SER A CA 1
ATOM 3734 C C . SER A 1 486 ? -5.560 -0.015 -10.947 1.00 94.38 486 SER A C 1
ATOM 3736 O O . SER A 1 486 ? -6.096 -0.363 -12.001 1.00 94.38 486 SER A O 1
ATOM 3738 N N . PHE A 1 487 ? -6.166 -0.081 -9.767 1.00 94.94 487 PHE A N 1
ATOM 3739 C CA . PHE A 1 487 ? -7.521 -0.557 -9.523 1.00 94.94 487 PHE A CA 1
ATOM 3740 C C . PHE A 1 487 ? -8.381 0.670 -9.246 1.00 94.94 487 PHE A C 1
ATOM 3742 O O . PHE A 1 487 ? -8.348 1.203 -8.141 1.00 94.94 487 PHE A O 1
ATOM 3749 N N . VAL A 1 488 ? -9.080 1.176 -10.260 1.00 91.75 488 VAL A N 1
ATOM 3750 C CA . VAL A 1 488 ? -9.797 2.454 -10.170 1.00 91.75 488 VAL A CA 1
ATOM 3751 C C . VAL A 1 488 ? -11.242 2.263 -10.600 1.00 91.75 488 VAL A C 1
ATOM 3753 O O . VAL A 1 488 ? -11.516 1.611 -11.603 1.00 91.75 488 VAL A O 1
ATOM 3756 N N . LYS A 1 489 ? -12.158 2.855 -9.838 1.00 90.25 489 LYS A N 1
ATOM 3757 C CA . LYS A 1 489 ? -13.572 3.049 -10.178 1.00 90.25 489 LYS A CA 1
ATOM 3758 C C . LYS A 1 489 ? -13.953 4.485 -9.811 1.00 90.25 489 LYS A C 1
ATOM 3760 O O . LYS A 1 489 ? -13.152 5.211 -9.220 1.00 90.25 489 LYS A O 1
ATOM 3765 N N . THR A 1 490 ? -15.168 4.912 -10.135 1.00 88.38 490 THR A N 1
ATOM 3766 C CA . THR A 1 490 ? -15.681 6.207 -9.667 1.00 88.38 490 THR A CA 1
ATOM 3767 C C . THR A 1 490 ? -15.566 6.290 -8.145 1.00 88.38 490 THR A C 1
ATOM 3769 O O . THR A 1 490 ? -16.096 5.433 -7.443 1.00 88.38 490 THR A O 1
ATOM 3772 N N . HIS A 1 491 ? -14.833 7.291 -7.652 1.00 90.44 491 HIS A N 1
ATOM 3773 C CA . HIS A 1 491 ? -14.545 7.488 -6.227 1.00 90.44 491 HIS A CA 1
ATOM 3774 C C . HIS A 1 491 ? -13.940 6.271 -5.499 1.00 90.44 491 HIS A C 1
ATOM 3776 O O . HIS A 1 491 ? -14.059 6.166 -4.280 1.00 90.44 491 HIS A O 1
ATOM 3782 N N . ALA A 1 492 ? -13.228 5.383 -6.204 1.00 93.31 492 ALA A N 1
ATOM 3783 C CA . ALA A 1 492 ? -12.474 4.299 -5.577 1.00 93.31 492 ALA A CA 1
ATOM 3784 C C . ALA A 1 492 ? -11.115 4.082 -6.256 1.00 93.31 492 ALA A C 1
ATOM 3786 O O . ALA A 1 492 ? -11.030 4.087 -7.485 1.00 93.31 492 ALA A O 1
ATOM 3787 N N . ALA A 1 493 ? -10.053 3.870 -5.476 1.00 93.88 493 ALA A N 1
ATOM 3788 C CA . ALA A 1 493 ? -8.714 3.651 -6.018 1.00 93.88 493 ALA A CA 1
ATOM 3789 C C . ALA A 1 493 ? -7.832 2.752 -5.138 1.00 93.88 493 ALA A C 1
ATOM 3791 O O . ALA A 1 493 ? -7.891 2.773 -3.909 1.00 93.88 493 ALA A O 1
ATOM 3792 N N . SER A 1 494 ? -6.966 1.970 -5.775 1.00 95.75 494 SER A N 1
ATOM 3793 C CA . SER A 1 494 ? -5.835 1.268 -5.163 1.00 95.75 494 SER A CA 1
ATOM 3794 C C . SER A 1 494 ? -4.735 1.065 -6.198 1.00 95.75 494 SER A C 1
ATOM 3796 O O . SER A 1 494 ? -5.011 0.924 -7.390 1.00 95.75 494 SER A O 1
ATOM 3798 N N . HIS A 1 495 ? -3.478 1.053 -5.759 1.00 94.56 495 HIS A N 1
ATOM 3799 C CA . HIS A 1 495 ? -2.326 0.954 -6.653 1.00 94.56 495 HIS A CA 1
ATOM 3800 C C . HIS A 1 495 ? -1.250 0.058 -6.051 1.00 94.56 495 HIS A C 1
ATOM 3802 O O . HIS A 1 495 ? -1.014 0.095 -4.847 1.00 94.56 495 HIS A O 1
ATOM 3808 N N . ILE A 1 496 ? -0.576 -0.712 -6.903 1.00 96.25 496 ILE A N 1
ATOM 3809 C CA . ILE A 1 496 ? 0.636 -1.459 -6.559 1.00 96.25 496 ILE A CA 1
ATOM 3810 C C . ILE A 1 496 ? 1.653 -1.244 -7.669 1.00 96.25 496 ILE A C 1
ATOM 3812 O O . ILE A 1 496 ? 1.380 -1.576 -8.822 1.00 96.25 496 ILE A O 1
ATOM 3816 N N . THR A 1 497 ? 2.829 -0.732 -7.312 1.00 95.75 497 THR A N 1
ATOM 3817 C CA . THR A 1 497 ? 3.966 -0.548 -8.216 1.00 95.75 497 THR A CA 1
ATOM 3818 C C . THR A 1 497 ? 5.100 -1.480 -7.818 1.00 95.75 497 THR A C 1
ATOM 3820 O O . THR A 1 497 ? 5.489 -1.539 -6.656 1.00 95.75 497 THR A O 1
ATOM 3823 N N . THR A 1 498 ? 5.637 -2.218 -8.785 1.00 95.88 498 THR A N 1
ATOM 3824 C CA . THR A 1 498 ? 6.774 -3.124 -8.620 1.00 95.88 498 THR A CA 1
ATOM 3825 C C . THR A 1 498 ? 7.916 -2.707 -9.535 1.00 95.88 498 THR A C 1
ATOM 3827 O O . THR A 1 498 ? 7.717 -2.479 -10.727 1.00 95.88 498 THR A O 1
ATOM 3830 N N . PHE A 1 499 ? 9.120 -2.646 -8.978 1.00 96.44 499 PHE A N 1
ATOM 3831 C CA . PHE A 1 499 ? 10.363 -2.371 -9.687 1.00 96.44 499 PHE A CA 1
ATOM 3832 C C . PHE A 1 499 ? 11.144 -3.673 -9.837 1.00 96.44 499 PHE A C 1
ATOM 3834 O O . PHE A 1 499 ? 11.404 -4.351 -8.845 1.00 96.44 499 PHE A O 1
ATOM 3841 N N . PHE A 1 500 ? 11.536 -4.013 -11.059 1.00 95.12 500 PHE A N 1
ATOM 3842 C CA . PHE A 1 500 ? 12.415 -5.134 -11.382 1.00 95.12 500 PHE A CA 1
ATOM 3843 C C . PHE A 1 500 ? 13.749 -4.579 -11.867 1.00 95.12 500 PHE A C 1
ATOM 3845 O O . PHE A 1 500 ? 13.776 -3.875 -12.872 1.00 95.12 500 PHE A O 1
ATOM 3852 N N . LEU A 1 501 ? 14.833 -4.871 -11.154 1.00 95.69 501 LEU A N 1
ATOM 3853 C CA . LEU A 1 501 ? 16.167 -4.350 -11.441 1.00 95.69 501 LEU A CA 1
ATOM 3854 C C . LEU A 1 501 ? 17.084 -5.495 -11.867 1.00 95.69 501 LEU A C 1
ATOM 3856 O O . LEU A 1 501 ? 17.113 -6.543 -11.217 1.00 95.69 501 LEU A O 1
ATOM 3860 N N . ASN A 1 502 ? 17.848 -5.287 -12.934 1.00 93.88 502 ASN A N 1
ATOM 3861 C CA . ASN A 1 502 ? 18.888 -6.206 -13.378 1.00 93.88 502 ASN A CA 1
ATOM 3862 C C . ASN A 1 502 ? 20.004 -5.415 -14.066 1.00 93.88 502 ASN A C 1
ATOM 3864 O O . ASN A 1 502 ? 19.915 -5.154 -15.265 1.00 93.88 502 ASN A O 1
ATOM 3868 N N . LEU A 1 503 ? 21.031 -5.022 -13.306 1.00 95.06 503 LEU A N 1
ATOM 3869 C CA . LEU A 1 503 ? 22.183 -4.273 -13.814 1.00 95.06 503 LEU A CA 1
ATOM 3870 C C . LEU A 1 503 ? 23.478 -5.051 -13.570 1.00 95.06 503 LEU A C 1
ATOM 3872 O O . LEU A 1 503 ? 23.696 -5.568 -12.474 1.00 95.06 503 LEU A O 1
ATOM 3876 N N . ASN A 1 504 ? 24.350 -5.097 -14.577 1.00 94.06 504 ASN A N 1
ATOM 3877 C CA . ASN A 1 504 ? 25.598 -5.860 -14.545 1.00 94.06 504 ASN A CA 1
ATOM 3878 C C . ASN A 1 504 ? 26.751 -5.053 -15.155 1.00 94.06 504 ASN A C 1
ATOM 3880 O O . ASN A 1 504 ? 26.565 -4.338 -16.142 1.00 94.06 504 ASN A O 1
ATOM 3884 N N . TYR A 1 505 ? 27.953 -5.179 -14.587 1.00 93.50 505 TYR A N 1
ATOM 3885 C CA . TYR A 1 505 ? 29.157 -4.558 -15.144 1.00 93.50 505 TYR A CA 1
ATOM 3886 C C . TYR A 1 505 ? 29.524 -5.175 -16.496 1.00 93.50 505 TYR A C 1
ATOM 3888 O O . TYR A 1 505 ? 29.541 -6.396 -16.647 1.00 93.50 505 TYR A O 1
ATOM 3896 N N . MET A 1 506 ? 29.859 -4.331 -17.476 1.00 88.38 506 MET A N 1
ATOM 3897 C CA . MET A 1 506 ? 30.090 -4.785 -18.855 1.00 88.38 506 MET A CA 1
ATOM 3898 C C . MET A 1 506 ? 31.419 -5.528 -19.035 1.00 88.38 506 MET A C 1
ATOM 3900 O O . MET A 1 506 ? 31.490 -6.476 -19.809 1.00 88.38 506 MET A O 1
ATOM 3904 N N . ASN A 1 507 ? 32.461 -5.124 -18.304 1.00 78.94 507 ASN A N 1
ATOM 3905 C CA . ASN A 1 507 ? 33.816 -5.662 -18.475 1.00 78.94 507 ASN A CA 1
ATOM 3906 C C . ASN A 1 507 ? 34.131 -6.852 -17.550 1.00 78.94 507 ASN A C 1
ATOM 3908 O O . ASN A 1 507 ? 35.174 -7.481 -17.711 1.00 78.94 507 ASN A O 1
ATOM 3912 N N . ASN A 1 508 ? 33.254 -7.164 -16.585 1.00 71.06 508 ASN A N 1
ATOM 3913 C CA . ASN A 1 508 ? 33.346 -8.354 -15.736 1.00 71.06 508 ASN A CA 1
ATOM 3914 C C . ASN A 1 508 ? 32.012 -8.609 -15.006 1.00 71.06 508 ASN A C 1
ATOM 3916 O O . ASN A 1 508 ? 31.714 -7.951 -14.009 1.00 71.06 508 ASN A O 1
ATOM 3920 N N . SER A 1 509 ? 31.234 -9.594 -15.458 1.00 66.75 509 SER A N 1
ATOM 3921 C CA . SER A 1 509 ? 29.943 -9.948 -14.847 1.00 66.75 509 SER A CA 1
ATOM 3922 C C . SER A 1 509 ? 30.052 -10.565 -13.447 1.00 66.75 509 SER A C 1
ATOM 3924 O O . SER A 1 509 ? 29.030 -10.735 -12.795 1.00 66.75 509 SER A O 1
ATOM 3926 N N . ASN A 1 510 ? 31.261 -10.906 -12.981 1.00 75.12 510 ASN A N 1
ATOM 3927 C CA . ASN A 1 510 ? 31.492 -11.475 -11.647 1.00 75.12 510 ASN A CA 1
ATOM 3928 C C . ASN A 1 510 ? 31.794 -10.409 -10.581 1.00 75.12 510 ASN A C 1
ATOM 3930 O O . ASN A 1 510 ? 32.049 -10.752 -9.428 1.00 75.12 510 ASN A O 1
ATOM 3934 N N . VAL A 1 511 ? 31.828 -9.126 -10.954 1.00 88.19 511 VAL A N 1
ATOM 3935 C CA . VAL A 1 511 ? 32.010 -8.032 -9.996 1.00 88.19 511 VAL A CA 1
ATOM 3936 C C . VAL A 1 511 ? 30.657 -7.662 -9.411 1.00 88.19 511 VAL A C 1
ATOM 3938 O O . VAL A 1 511 ? 29.782 -7.181 -10.128 1.00 88.19 511 VAL A O 1
ATOM 3941 N N . GLU A 1 512 ? 30.525 -7.838 -8.100 1.00 93.56 512 GLU A N 1
ATOM 3942 C CA . GLU A 1 512 ? 29.422 -7.286 -7.325 1.00 93.56 512 GLU A CA 1
ATOM 3943 C C . GLU A 1 512 ? 29.883 -6.029 -6.582 1.00 93.56 512 GLU A C 1
ATOM 3945 O O . GLU A 1 512 ? 30.922 -6.018 -5.915 1.00 93.56 512 GLU A O 1
ATOM 3950 N N . THR A 1 513 ? 29.091 -4.964 -6.669 1.00 95.38 513 THR A N 1
ATOM 3951 C CA . THR A 1 513 ? 29.238 -3.776 -5.826 1.00 95.38 513 THR A CA 1
ATOM 3952 C C . THR A 1 513 ? 27.949 -3.511 -5.066 1.00 95.38 513 THR A C 1
ATOM 3954 O O . THR A 1 513 ? 26.843 -3.676 -5.582 1.00 95.38 513 THR A O 1
ATOM 3957 N N . LEU A 1 514 ? 28.096 -3.113 -3.804 1.00 96.88 514 LEU A N 1
ATOM 3958 C CA . LEU A 1 514 ? 27.006 -3.147 -2.839 1.00 96.88 514 LEU A CA 1
ATOM 3959 C C . LEU A 1 514 ? 26.334 -1.783 -2.669 1.00 96.88 514 LEU A C 1
ATOM 3961 O O . LEU A 1 514 ? 26.961 -0.731 -2.797 1.00 96.88 514 LEU A O 1
ATOM 3965 N N . SER A 1 515 ? 25.062 -1.811 -2.270 1.00 96.88 515 SER A N 1
ATOM 3966 C CA . SER A 1 515 ? 24.350 -0.662 -1.694 1.00 96.88 515 SER A CA 1
ATOM 3967 C C . SER A 1 515 ? 24.318 0.597 -2.573 1.00 96.88 515 SER A C 1
ATOM 3969 O O . SER A 1 515 ? 24.462 1.716 -2.070 1.00 96.88 515 SER A O 1
ATOM 3971 N N . HIS A 1 516 ? 24.086 0.439 -3.874 1.00 97.81 516 HIS A N 1
ATOM 3972 C CA . HIS A 1 516 ? 23.846 1.557 -4.780 1.00 97.81 516 HIS A CA 1
ATOM 3973 C C . HIS A 1 516 ? 22.479 2.177 -4.514 1.00 97.81 516 HIS A C 1
ATOM 3975 O O . HIS A 1 516 ? 21.456 1.483 -4.481 1.00 97.81 516 HIS A O 1
ATOM 3981 N N . LYS A 1 517 ? 22.457 3.504 -4.367 1.00 98.00 517 LYS A N 1
ATOM 3982 C CA . LYS A 1 517 ? 21.200 4.246 -4.427 1.00 98.00 517 LYS A CA 1
ATOM 3983 C C . LYS A 1 517 ? 20.768 4.385 -5.880 1.00 98.00 517 LYS A C 1
ATOM 3985 O O . LYS A 1 517 ? 21.592 4.502 -6.779 1.00 98.00 517 LYS A O 1
ATOM 3990 N N . TRP A 1 518 ? 19.475 4.413 -6.089 1.00 97.88 518 TRP A N 1
ATOM 3991 C CA . TRP A 1 518 ? 18.800 4.713 -7.330 1.00 97.88 518 TRP A CA 1
ATOM 3992 C C . TRP A 1 518 ? 17.582 5.581 -7.017 1.00 97.88 518 TRP A C 1
ATOM 3994 O O . TRP A 1 518 ? 16.900 5.336 -6.013 1.00 97.88 518 TRP A O 1
ATOM 4004 N N . HIS A 1 519 ? 17.350 6.596 -7.847 1.00 98.00 519 HIS A N 1
ATOM 4005 C CA . HIS A 1 519 ? 16.297 7.595 -7.662 1.00 98.00 519 HIS A CA 1
ATOM 4006 C C . HIS A 1 519 ? 15.673 7.986 -9.000 1.00 98.00 519 HIS A C 1
ATOM 4008 O O . HIS A 1 519 ? 16.328 7.928 -10.045 1.00 98.00 519 HIS A O 1
ATOM 4014 N N . VAL A 1 520 ? 14.427 8.454 -8.956 1.00 98.00 520 VAL A N 1
ATOM 4015 C CA . VAL A 1 520 ? 13.823 9.208 -10.058 1.00 98.00 520 VAL A CA 1
ATOM 4016 C C . VAL A 1 520 ? 14.254 10.666 -9.939 1.00 98.00 520 VAL A C 1
ATOM 4018 O O . VAL A 1 520 ? 14.078 11.302 -8.898 1.00 98.00 520 VAL A O 1
ATOM 4021 N N . HIS A 1 521 ? 14.806 11.199 -11.018 1.00 97.19 521 HIS A N 1
ATOM 4022 C CA . HIS A 1 521 ? 15.302 12.565 -11.104 1.00 97.19 521 HIS A CA 1
ATOM 4023 C C . HIS A 1 521 ? 14.311 13.496 -11.804 1.00 97.19 521 HIS A C 1
ATOM 4025 O O . HIS A 1 521 ? 13.354 13.051 -12.425 1.00 97.19 521 HIS A O 1
ATOM 4031 N N . ASP A 1 522 ? 14.494 14.805 -11.664 1.00 94.25 522 ASP A N 1
ATOM 4032 C CA . ASP A 1 522 ? 13.513 15.791 -12.114 1.00 94.25 522 ASP A CA 1
ATOM 4033 C C . ASP A 1 522 ? 13.437 15.919 -13.645 1.00 94.25 522 ASP A C 1
ATOM 4035 O O . ASP A 1 522 ? 12.370 16.212 -14.173 1.00 94.25 522 ASP A O 1
ATOM 4039 N N . GLN A 1 523 ? 14.522 15.664 -14.374 1.00 92.50 523 GLN A N 1
ATOM 4040 C CA . GLN A 1 523 ? 14.569 15.860 -15.826 1.00 92.50 523 GLN A CA 1
ATOM 4041 C C . GLN A 1 523 ? 14.958 14.582 -16.575 1.00 92.50 523 GLN A C 1
ATOM 4043 O O . GLN A 1 523 ? 15.600 13.682 -16.024 1.00 92.50 523 GLN A O 1
ATOM 4048 N N . ASP A 1 524 ? 14.590 14.522 -17.853 1.00 91.06 524 ASP A N 1
ATOM 4049 C CA . ASP A 1 524 ? 15.158 13.569 -18.806 1.00 91.06 524 ASP A CA 1
ATOM 4050 C C . ASP A 1 524 ? 16.655 13.841 -19.031 1.00 91.06 524 ASP A C 1
ATOM 4052 O O . ASP A 1 524 ? 17.139 14.971 -18.917 1.00 91.06 524 ASP A O 1
ATOM 4056 N N . ILE A 1 525 ? 17.390 12.795 -19.402 1.00 92.25 525 ILE A N 1
ATOM 4057 C CA . ILE A 1 525 ? 18.797 12.892 -19.780 1.00 92.25 525 ILE A CA 1
ATOM 4058 C C . ILE A 1 525 ? 18.982 13.310 -21.243 1.00 92.25 525 ILE A C 1
ATOM 4060 O O . ILE A 1 525 ? 18.250 12.854 -22.128 1.00 92.25 525 ILE A O 1
ATOM 4064 N N . VAL A 1 526 ? 20.005 14.132 -21.516 1.00 89.06 526 VAL A N 1
ATOM 4065 C CA . VAL A 1 526 ? 20.375 14.609 -22.866 1.00 89.06 526 VAL A CA 1
ATOM 4066 C C . VAL A 1 526 ? 21.750 14.106 -23.313 1.00 89.06 526 VAL A C 1
ATOM 4068 O O . VAL A 1 526 ? 22.695 14.870 -23.485 1.00 89.06 526 VAL A O 1
ATOM 4071 N N . LYS A 1 527 ? 21.844 12.798 -23.573 1.00 85.25 527 LYS A N 1
ATOM 4072 C CA . LYS A 1 527 ? 23.039 12.127 -24.130 1.00 85.25 527 LYS A CA 1
ATOM 4073 C C . LYS A 1 527 ? 24.313 12.234 -23.275 1.00 85.25 527 LYS A C 1
ATOM 4075 O O . LYS A 1 527 ? 25.401 11.992 -23.786 1.00 85.25 527 LYS A O 1
ATOM 4080 N N . ASP A 1 528 ? 24.190 12.520 -21.986 1.00 92.19 528 ASP A N 1
ATOM 4081 C CA . ASP A 1 528 ? 25.300 12.577 -21.028 1.00 92.19 528 ASP A CA 1
ATOM 4082 C C . ASP A 1 528 ? 25.479 11.273 -20.228 1.00 92.19 528 ASP A C 1
ATOM 4084 O O . ASP A 1 528 ? 26.318 11.207 -19.331 1.00 92.19 528 ASP A O 1
ATOM 4088 N N . GLN A 1 529 ? 24.737 10.203 -20.550 1.00 92.38 529 GLN A N 1
ATOM 4089 C CA . GLN A 1 529 ? 24.921 8.896 -19.904 1.00 92.38 529 GLN A CA 1
ATOM 4090 C C . GLN A 1 529 ? 26.302 8.273 -20.168 1.00 92.38 529 GLN A C 1
ATOM 4092 O O . GLN A 1 529 ? 26.789 7.505 -19.346 1.00 92.38 529 GLN A O 1
ATOM 4097 N N . MET A 1 530 ? 26.941 8.623 -21.292 1.00 90.62 530 MET A N 1
ATOM 4098 C CA . MET A 1 530 ? 28.279 8.140 -21.671 1.00 90.62 530 MET A CA 1
ATOM 4099 C C . MET A 1 530 ? 29.409 9.097 -21.270 1.00 90.62 530 MET A C 1
ATOM 4101 O O . MET A 1 530 ? 30.572 8.814 -21.557 1.00 90.62 530 MET A O 1
ATOM 4105 N N . SER A 1 531 ? 29.090 10.225 -20.633 1.00 92.56 531 SER A N 1
ATOM 4106 C CA . SER A 1 531 ? 30.087 11.223 -20.252 1.00 92.56 531 SER A CA 1
ATOM 4107 C C . SER A 1 531 ? 31.031 10.712 -19.146 1.00 92.56 531 SER A C 1
ATOM 4109 O O . SER A 1 531 ? 30.699 9.759 -18.418 1.00 92.56 531 SER A O 1
ATOM 4111 N N . PRO A 1 532 ? 32.212 11.345 -18.983 1.00 89.62 532 PRO A N 1
ATOM 4112 C CA . PRO A 1 532 ? 33.077 11.135 -17.822 1.00 89.62 532 PRO A CA 1
ATOM 4113 C C . PRO A 1 532 ? 32.320 11.342 -16.502 1.00 89.62 532 PRO A C 1
ATOM 4115 O O . PRO A 1 532 ? 31.320 12.053 -16.468 1.00 89.62 532 PRO A O 1
ATOM 4118 N N . MET A 1 533 ? 32.795 10.729 -15.413 1.00 85.12 533 MET A N 1
ATOM 4119 C CA . MET A 1 533 ? 32.065 10.638 -14.136 1.00 85.12 533 MET A CA 1
ATOM 4120 C C . MET A 1 533 ? 31.554 11.993 -13.603 1.00 85.12 533 MET A C 1
ATOM 4122 O O . MET A 1 533 ? 30.422 12.062 -13.136 1.00 85.12 533 MET A O 1
ATOM 4126 N N . ASP A 1 534 ? 32.339 13.068 -13.720 1.00 86.31 534 ASP A N 1
ATOM 4127 C CA . ASP A 1 534 ? 31.971 14.400 -13.204 1.00 86.31 534 ASP A CA 1
ATOM 4128 C C . ASP A 1 534 ? 30.888 15.112 -14.041 1.00 86.31 534 ASP A C 1
ATOM 4130 O O . ASP A 1 534 ? 30.203 16.021 -13.565 1.00 86.31 534 ASP A O 1
ATOM 4134 N N . GLU A 1 535 ? 30.698 14.685 -15.290 1.00 90.06 535 GLU A N 1
ATOM 4135 C CA . GLU A 1 535 ? 29.701 15.233 -16.215 1.00 90.06 535 GLU A CA 1
ATOM 4136 C C . GLU A 1 535 ? 28.485 14.316 -16.397 1.00 90.06 535 GLU A C 1
ATOM 4138 O O . GLU A 1 535 ? 27.449 14.730 -16.929 1.00 90.06 535 GLU A O 1
ATOM 4143 N N . ARG A 1 536 ? 28.607 13.059 -15.964 1.00 92.69 536 ARG A N 1
ATOM 4144 C CA . ARG A 1 536 ? 27.632 12.011 -16.229 1.00 92.69 536 ARG A CA 1
ATOM 4145 C C . ARG A 1 536 ? 26.299 12.307 -15.550 1.00 92.69 536 ARG A C 1
ATOM 4147 O O . ARG A 1 536 ? 26.224 12.548 -14.346 1.00 92.69 536 ARG A O 1
ATOM 4154 N N . CYS A 1 537 ? 25.218 12.213 -16.324 1.00 95.81 537 CYS A N 1
ATOM 4155 C CA . CYS A 1 537 ? 23.843 12.388 -15.850 1.00 95.81 537 CYS A CA 1
ATOM 4156 C C . CYS A 1 537 ? 23.533 13.772 -15.248 1.00 95.81 537 CYS A C 1
ATOM 4158 O O . CYS A 1 537 ? 22.543 13.908 -14.523 1.00 95.81 537 CYS A O 1
ATOM 4160 N N . ASN A 1 538 ? 24.340 14.806 -15.500 1.00 94.88 538 ASN A N 1
ATOM 4161 C CA . ASN A 1 538 ? 24.097 16.164 -14.998 1.00 94.88 538 ASN A CA 1
ATOM 4162 C C . ASN A 1 538 ? 22.801 16.783 -15.542 1.00 94.88 538 ASN A C 1
ATOM 4164 O O . ASN A 1 538 ? 22.160 17.604 -14.873 1.00 94.88 538 ASN A O 1
ATOM 4168 N N . SER A 1 539 ? 22.374 16.365 -16.729 1.00 95.38 539 SER A N 1
ATOM 4169 C CA . SER A 1 539 ? 21.108 16.768 -17.334 1.00 95.38 539 SER A CA 1
ATOM 4170 C C . SER A 1 539 ? 19.883 16.321 -16.540 1.00 95.38 539 SER A C 1
ATOM 4172 O O . SER A 1 539 ? 18.909 17.063 -16.523 1.00 95.38 539 SER A O 1
ATOM 4174 N N . ALA A 1 540 ? 19.968 15.220 -15.781 1.00 95.38 540 ALA A N 1
ATOM 4175 C CA . ALA A 1 540 ? 18.869 14.710 -14.958 1.00 95.38 540 ALA A CA 1
ATOM 4176 C C . ALA A 1 540 ? 18.438 15.668 -13.823 1.00 95.38 540 ALA A C 1
ATOM 4178 O O . ALA A 1 540 ? 17.339 15.545 -13.291 1.00 95.38 540 ALA A O 1
ATOM 4179 N N . LYS A 1 541 ? 19.285 16.636 -13.434 1.00 95.81 541 LYS A N 1
ATOM 4180 C CA . LYS A 1 541 ? 19.049 17.570 -12.305 1.00 95.81 541 LYS A CA 1
ATOM 4181 C C . LYS A 1 541 ? 18.820 16.851 -10.968 1.00 95.81 541 LYS A C 1
ATOM 4183 O O . LYS A 1 541 ? 19.432 15.806 -10.757 1.00 95.81 541 LYS A O 1
ATOM 4188 N N . GLY A 1 542 ? 18.115 17.464 -10.014 1.00 95.88 542 GLY A N 1
ATOM 4189 C CA . GLY A 1 542 ? 17.888 16.922 -8.667 1.00 95.88 542 GLY A CA 1
ATOM 4190 C C . GLY A 1 542 ? 16.919 15.738 -8.650 1.00 95.88 542 GLY A C 1
ATOM 4191 O O . GLY A 1 542 ? 16.450 15.308 -9.700 1.00 95.88 542 GLY A O 1
ATOM 4192 N N . HIS A 1 543 ? 16.624 15.211 -7.463 1.00 96.81 543 HIS A N 1
ATOM 4193 C CA . HIS A 1 543 ? 15.585 14.195 -7.298 1.00 96.81 543 HIS A CA 1
ATOM 4194 C C . HIS A 1 543 ? 14.198 14.794 -7.548 1.00 96.81 543 HIS A C 1
ATOM 4196 O O . HIS A 1 543 ? 13.971 15.988 -7.338 1.00 96.81 543 HIS A O 1
ATOM 4202 N N . TYR A 1 544 ? 13.257 13.966 -7.997 1.00 96.88 544 TYR A N 1
ATOM 4203 C CA . TYR A 1 544 ? 11.899 14.431 -8.232 1.00 96.88 544 TYR A CA 1
ATOM 4204 C C . TYR A 1 544 ? 11.109 14.581 -6.921 1.00 96.88 544 TYR A C 1
ATOM 4206 O O . TYR A 1 544 ? 10.753 13.596 -6.270 1.00 96.88 544 TYR A O 1
ATOM 4214 N N . ASN A 1 545 ? 10.784 15.827 -6.564 1.00 95.50 545 ASN A N 1
ATOM 4215 C CA . ASN A 1 545 ? 10.099 16.176 -5.318 1.00 95.50 545 ASN A CA 1
ATOM 4216 C C . ASN A 1 545 ? 8.911 17.138 -5.557 1.00 95.50 545 ASN A C 1
ATOM 4218 O O . ASN A 1 545 ? 8.972 18.315 -5.192 1.00 95.50 545 ASN A O 1
ATOM 4222 N N . PRO A 1 546 ? 7.803 16.671 -6.166 1.00 92.81 546 PRO A N 1
ATOM 4223 C CA . PRO A 1 546 ? 6.661 17.537 -6.483 1.00 92.81 546 PRO A CA 1
ATOM 4224 C C . PRO A 1 546 ? 5.911 18.028 -5.239 1.00 92.81 546 PRO A C 1
ATOM 4226 O O . PRO A 1 546 ? 5.229 19.048 -5.288 1.00 92.81 546 PRO A O 1
ATOM 4229 N N . TYR A 1 547 ? 6.048 17.313 -4.120 1.00 92.75 547 TYR A N 1
ATOM 4230 C CA . TYR A 1 547 ? 5.410 17.641 -2.847 1.00 92.75 547 TYR A CA 1
ATOM 4231 C C . TYR A 1 547 ? 6.285 18.517 -1.950 1.00 92.75 547 TYR A C 1
ATOM 4233 O O . TYR A 1 547 ? 5.888 18.795 -0.826 1.00 92.75 547 TYR A O 1
ATOM 4241 N N . LYS A 1 548 ? 7.462 18.946 -2.432 1.00 93.69 548 LYS A N 1
ATOM 4242 C CA . LYS A 1 548 ? 8.398 19.819 -1.709 1.00 93.69 548 LYS A CA 1
ATOM 4243 C C . LYS A 1 548 ? 8.667 19.352 -0.273 1.00 93.69 548 LYS A C 1
ATOM 4245 O O . LYS A 1 548 ? 8.746 20.169 0.642 1.00 93.69 548 LYS A O 1
ATOM 4250 N N . VAL A 1 549 ? 8.786 18.039 -0.061 1.00 93.25 549 VAL A N 1
ATOM 4251 C CA . VAL A 1 549 ? 9.128 17.529 1.271 1.00 93.25 549 VAL A CA 1
ATOM 4252 C C . VAL A 1 549 ? 10.516 18.032 1.657 1.00 93.25 549 VAL A C 1
ATOM 4254 O O . VAL A 1 549 ? 11.410 18.096 0.810 1.00 93.25 549 VAL A O 1
ATOM 4257 N N . SER A 1 550 ? 10.701 18.391 2.925 1.00 93.00 550 SER A N 1
ATOM 4258 C CA . SER A 1 550 ? 12.001 18.837 3.421 1.00 93.00 550 SER A CA 1
ATOM 4259 C C . SER A 1 550 ? 12.956 17.654 3.513 1.00 93.00 550 SER A C 1
ATOM 4261 O O . SER A 1 550 ? 12.610 16.616 4.092 1.00 93.00 550 SER A O 1
ATOM 4263 N N . LEU A 1 551 ? 14.154 17.834 2.958 1.00 92.50 551 LEU A N 1
ATOM 4264 C CA . LEU A 1 551 ? 15.252 16.863 2.975 1.00 92.50 551 LEU A CA 1
ATOM 4265 C C . LEU A 1 551 ? 16.201 17.070 4.169 1.00 92.50 551 LEU A C 1
ATOM 4267 O O . LEU A 1 551 ? 17.197 16.362 4.301 1.00 92.50 551 LEU A O 1
ATOM 4271 N N . GLU A 1 552 ? 15.902 18.041 5.033 1.00 86.19 552 GLU A N 1
ATOM 4272 C CA . GLU A 1 552 ? 16.718 18.391 6.194 1.00 86.19 552 GLU A CA 1
ATOM 4273 C C . GLU A 1 552 ? 16.322 17.602 7.456 1.00 86.19 552 GLU A C 1
ATOM 4275 O O . GLU A 1 552 ? 15.382 16.797 7.466 1.00 86.19 552 GLU A O 1
ATOM 4280 N N . ALA A 1 553 ? 17.057 17.853 8.544 1.00 80.31 553 ALA A N 1
ATOM 4281 C CA . ALA A 1 553 ? 16.796 17.349 9.889 1.00 80.31 553 ALA A CA 1
ATOM 4282 C C . ALA A 1 553 ? 16.604 15.821 9.952 1.00 80.31 553 ALA A C 1
ATOM 4284 O O . ALA A 1 553 ? 17.561 15.058 9.837 1.00 80.31 553 ALA A O 1
ATOM 4285 N N . ASN A 1 554 ? 15.369 15.371 10.171 1.00 84.88 554 ASN A N 1
ATOM 4286 C CA . ASN A 1 554 ? 15.020 13.976 10.413 1.00 84.88 554 ASN A CA 1
ATOM 4287 C C . ASN A 1 554 ? 14.672 13.195 9.133 1.00 84.88 554 ASN A C 1
ATOM 4289 O O . ASN A 1 554 ? 14.161 12.083 9.239 1.00 84.88 554 ASN A O 1
ATOM 4293 N N . TYR A 1 555 ? 14.901 13.739 7.930 1.00 91.38 555 TYR A N 1
ATOM 4294 C CA . TYR A 1 555 ? 14.535 13.068 6.674 1.00 91.38 555 TYR A CA 1
ATOM 4295 C C . TYR A 1 555 ? 15.047 11.625 6.607 1.00 91.38 555 TYR A C 1
ATOM 4297 O O . TYR A 1 555 ? 14.259 10.697 6.446 1.00 91.38 555 TYR A O 1
ATOM 4305 N N . SER A 1 556 ? 16.350 11.426 6.813 1.00 89.25 556 SER A N 1
ATOM 4306 C CA . SER A 1 556 ? 17.004 10.118 6.677 1.00 89.25 556 SER A CA 1
ATOM 4307 C C . SER A 1 556 ? 16.528 9.066 7.683 1.00 89.25 556 SER A C 1
ATOM 4309 O O . SER A 1 556 ? 16.672 7.877 7.414 1.00 89.25 556 SER A O 1
ATOM 4311 N N . SER A 1 557 ? 15.968 9.481 8.823 1.00 88.56 557 SER A N 1
ATOM 4312 C CA . SER A 1 557 ? 15.419 8.587 9.849 1.00 88.56 557 SER A CA 1
ATOM 4313 C C . SER A 1 557 ? 13.897 8.459 9.797 1.00 88.56 557 SER A C 1
ATOM 4315 O O . SER A 1 557 ? 13.329 7.679 10.555 1.00 88.56 557 SER A O 1
ATOM 4317 N N . THR A 1 558 ? 13.210 9.222 8.942 1.00 90.50 558 THR A N 1
ATOM 4318 C CA . THR A 1 558 ? 11.737 9.247 8.901 1.00 90.50 558 THR A CA 1
ATOM 4319 C C . THR A 1 558 ? 11.156 8.913 7.538 1.00 90.50 558 THR A C 1
ATOM 4321 O O . THR A 1 558 ? 10.033 8.423 7.476 1.00 90.50 558 THR A O 1
ATOM 4324 N N . CYS A 1 559 ? 11.899 9.119 6.453 1.00 92.44 559 CYS A N 1
ATOM 4325 C CA . CYS A 1 559 ? 11.574 8.559 5.151 1.00 92.44 559 CYS A CA 1
ATOM 4326 C C . CYS A 1 559 ? 12.000 7.087 5.109 1.00 92.44 559 CYS A C 1
ATOM 4328 O O . CYS A 1 559 ? 13.166 6.757 5.317 1.00 92.44 559 CYS A O 1
ATOM 4330 N N . GLY A 1 560 ? 11.054 6.195 4.818 1.00 91.81 560 GLY A N 1
ATOM 4331 C CA . GLY A 1 560 ? 11.358 4.782 4.637 1.00 91.81 560 GLY A CA 1
ATOM 4332 C C . GLY A 1 560 ? 10.130 3.919 4.347 1.00 91.81 560 GLY A C 1
ATOM 4333 O O . GLY A 1 560 ? 9.016 4.440 4.258 1.00 91.81 560 GLY A O 1
ATOM 4334 N N . PRO A 1 561 ? 10.287 2.583 4.292 1.00 88.56 561 PRO A N 1
ATOM 4335 C CA . PRO A 1 561 ? 9.200 1.651 3.965 1.00 88.56 561 PRO A CA 1
ATOM 4336 C C . PRO A 1 561 ? 8.013 1.704 4.938 1.00 88.56 561 PRO A C 1
ATOM 4338 O O . PRO A 1 561 ? 6.898 1.306 4.609 1.00 88.56 561 PRO A O 1
ATOM 4341 N N . LYS A 1 562 ? 8.251 2.174 6.167 1.00 86.25 562 LYS A N 1
ATOM 4342 C CA . LYS A 1 562 ? 7.234 2.330 7.215 1.00 86.25 562 LYS A CA 1
ATOM 4343 C C . LYS A 1 562 ? 6.512 3.685 7.160 1.00 86.25 562 LYS A C 1
ATOM 4345 O O . LYS A 1 562 ? 5.493 3.826 7.827 1.00 86.25 562 LYS A O 1
ATOM 4350 N N . ASN A 1 563 ? 7.024 4.647 6.392 1.00 89.50 563 ASN A N 1
ATOM 4351 C CA . ASN A 1 563 ? 6.471 5.989 6.230 1.00 89.50 563 ASN A CA 1
ATOM 4352 C C . ASN A 1 563 ? 6.787 6.520 4.816 1.00 89.50 563 ASN A C 1
ATOM 4354 O O . ASN A 1 563 ? 7.592 7.431 4.618 1.00 89.50 563 ASN A O 1
ATOM 4358 N N . LEU A 1 564 ? 6.160 5.904 3.809 1.00 90.62 564 LEU A N 1
ATOM 4359 C CA . LEU A 1 564 ? 6.415 6.208 2.395 1.00 90.62 564 LEU A CA 1
ATOM 4360 C C . LEU A 1 564 ? 6.051 7.651 2.024 1.00 90.62 564 LEU A C 1
ATOM 4362 O O . LEU A 1 564 ? 6.702 8.250 1.172 1.00 90.62 564 LEU A O 1
ATOM 4366 N N . LEU A 1 565 ? 5.024 8.215 2.671 1.00 92.19 565 LEU A N 1
ATOM 4367 C CA . LEU A 1 565 ? 4.543 9.570 2.393 1.00 92.19 565 LEU A CA 1
ATOM 4368 C C . LEU A 1 565 ? 5.531 10.653 2.861 1.00 92.19 565 LEU A C 1
ATOM 4370 O O . LEU A 1 565 ? 5.471 11.776 2.372 1.00 92.19 565 LEU A O 1
ATOM 4374 N N . ARG A 1 566 ? 6.447 10.330 3.786 1.00 92.19 566 ARG A N 1
ATOM 4375 C CA . ARG A 1 566 ? 7.500 11.247 4.250 1.00 92.19 566 ARG A CA 1
ATOM 4376 C C . ARG A 1 566 ? 8.618 11.441 3.227 1.00 92.19 566 ARG A C 1
ATOM 4378 O O . ARG A 1 566 ? 9.306 12.465 3.265 1.00 92.19 566 ARG A O 1
ATOM 4385 N N . CYS A 1 567 ? 8.806 10.460 2.355 1.00 93.69 567 CYS A N 1
ATOM 4386 C CA . CYS A 1 567 ? 9.830 10.476 1.326 1.00 93.69 567 CYS A CA 1
ATOM 4387 C C . CYS A 1 567 ? 9.472 11.428 0.191 1.00 93.69 567 CYS A C 1
ATOM 4389 O O . CYS A 1 567 ? 8.303 11.564 -0.179 1.00 93.69 567 CYS A O 1
ATOM 4391 N N . GLU A 1 568 ? 10.487 12.032 -0.428 1.00 94.94 568 GLU A N 1
ATOM 4392 C CA . GLU A 1 568 ? 10.253 12.668 -1.721 1.00 94.94 568 GLU A CA 1
ATOM 4393 C C . GLU A 1 568 ? 9.856 11.596 -2.741 1.00 94.94 568 GLU A C 1
ATOM 4395 O O . GLU A 1 568 ? 10.233 10.424 -2.628 1.00 94.94 568 GLU A O 1
ATOM 4400 N N . LEU A 1 569 ? 9.048 11.972 -3.733 1.00 95.06 569 LEU A N 1
ATOM 4401 C CA . LEU A 1 569 ? 8.435 10.991 -4.628 1.00 95.06 569 LEU A CA 1
ATOM 4402 C C . LEU A 1 569 ? 9.487 10.142 -5.361 1.00 95.06 569 LEU A C 1
ATOM 4404 O O . LEU A 1 569 ? 9.275 8.936 -5.524 1.00 95.06 569 LEU A O 1
ATOM 4408 N N . GLY A 1 570 ? 10.601 10.770 -5.751 1.00 96.88 570 GLY A N 1
ATOM 4409 C CA . GLY A 1 570 ? 11.712 10.155 -6.467 1.00 96.88 570 GLY A CA 1
ATOM 4410 C C . GLY A 1 570 ? 12.759 9.434 -5.616 1.00 96.88 570 GLY A C 1
ATOM 4411 O O . GLY A 1 570 ? 13.620 8.779 -6.202 1.00 96.88 570 GLY A O 1
ATOM 4412 N N . ASP A 1 571 ? 12.693 9.474 -4.281 1.00 96.75 571 ASP A N 1
ATOM 4413 C CA . ASP A 1 571 ? 13.632 8.745 -3.414 1.00 96.75 571 ASP A CA 1
ATOM 4414 C C . ASP A 1 571 ? 13.231 7.271 -3.264 1.00 96.75 571 ASP A C 1
ATOM 4416 O O . ASP A 1 571 ? 12.759 6.799 -2.228 1.00 96.75 571 ASP A O 1
ATOM 4420 N N . THR A 1 572 ? 13.402 6.521 -4.349 1.00 96.25 572 THR A N 1
ATOM 4421 C CA . THR A 1 572 ? 13.084 5.093 -4.401 1.00 96.25 572 THR A CA 1
ATOM 4422 C C . THR A 1 572 ? 13.968 4.267 -3.466 1.00 96.25 572 THR A C 1
ATOM 4424 O O . THR A 1 572 ? 13.503 3.301 -2.866 1.00 96.25 572 THR A O 1
ATOM 4427 N N . SER A 1 573 ? 15.227 4.658 -3.259 1.00 96.56 573 SER A N 1
ATOM 4428 C CA . SER A 1 573 ? 16.147 3.893 -2.408 1.00 96.56 573 SER A CA 1
ATOM 4429 C C . SER A 1 573 ? 15.758 3.888 -0.942 1.00 96.56 573 SER A C 1
ATOM 4431 O O . SER A 1 573 ? 15.849 2.839 -0.304 1.00 96.56 573 SER A O 1
ATOM 4433 N N . SER A 1 574 ? 15.334 5.030 -0.402 1.00 94.44 574 SER A N 1
ATOM 4434 C CA . SER A 1 574 ? 14.865 5.091 0.981 1.00 94.44 574 SER A CA 1
ATOM 4435 C C . SER A 1 574 ? 13.511 4.395 1.130 1.00 94.44 574 SER A C 1
ATOM 4437 O O . SER A 1 574 ? 13.301 3.676 2.103 1.00 94.44 574 SER A O 1
ATOM 4439 N N . LYS A 1 575 ? 12.611 4.536 0.145 1.00 94.00 575 LYS A N 1
ATOM 4440 C CA . LYS A 1 575 ? 11.272 3.923 0.163 1.00 94.00 575 LYS A CA 1
ATOM 4441 C C . LYS A 1 575 ? 11.290 2.401 0.139 1.00 94.00 575 LYS A C 1
ATOM 4443 O O . LYS A 1 575 ? 10.553 1.780 0.901 1.00 94.00 575 LYS A O 1
ATOM 4448 N N . VAL A 1 576 ? 12.082 1.807 -0.755 1.00 93.50 576 VAL A N 1
ATOM 4449 C CA . VAL A 1 576 ? 12.001 0.364 -1.023 1.00 93.50 576 VAL A CA 1
ATOM 4450 C C . VAL A 1 576 ? 13.320 -0.391 -0.881 1.00 93.50 576 VAL A C 1
ATOM 4452 O O . VAL A 1 576 ? 13.294 -1.604 -0.684 1.00 93.50 576 VAL A O 1
ATOM 4455 N N . GLY A 1 577 ? 14.461 0.298 -0.918 1.00 94.75 577 GLY A N 1
ATOM 4456 C CA . GLY A 1 577 ? 15.777 -0.296 -0.694 1.00 94.75 577 GLY A CA 1
ATOM 4457 C C . GLY A 1 577 ? 16.801 -0.002 -1.790 1.00 94.75 577 GLY A C 1
ATOM 4458 O O . GLY A 1 577 ? 16.489 0.402 -2.911 1.00 94.75 577 GLY A O 1
ATOM 4459 N N . LYS A 1 578 ? 18.070 -0.229 -1.442 1.00 96.88 578 LYS A N 1
ATOM 4460 C CA . LYS A 1 578 ? 19.238 -0.073 -2.324 1.00 96.88 578 LYS A CA 1
ATOM 4461 C C . LYS A 1 578 ? 19.467 -1.335 -3.159 1.00 96.88 578 LYS A C 1
ATOM 4463 O O . LYS A 1 578 ? 18.968 -2.406 -2.822 1.00 96.88 578 LYS A O 1
ATOM 4468 N N . TYR A 1 579 ? 20.257 -1.219 -4.222 1.00 96.44 579 TYR A N 1
ATOM 4469 C CA . TYR A 1 579 ? 20.536 -2.314 -5.153 1.00 96.44 579 TYR A CA 1
ATOM 4470 C C . TYR A 1 579 ? 22.030 -2.666 -5.208 1.00 96.44 579 TYR A C 1
ATOM 4472 O O . TYR A 1 579 ? 22.879 -1.787 -5.081 1.00 96.44 579 TYR A O 1
ATOM 4480 N N . ASN A 1 580 ? 22.353 -3.943 -5.421 1.00 96.19 580 ASN A N 1
ATOM 4481 C CA . ASN A 1 580 ? 23.722 -4.397 -5.664 1.00 96.19 580 ASN A CA 1
ATOM 4482 C C . ASN A 1 580 ? 23.896 -4.661 -7.162 1.00 96.19 580 ASN A C 1
ATOM 4484 O O . ASN A 1 580 ? 23.223 -5.532 -7.714 1.00 96.19 580 ASN A O 1
ATOM 4488 N N . ILE A 1 581 ? 24.789 -3.924 -7.822 1.00 95.81 581 ILE A N 1
ATOM 4489 C CA . ILE A 1 581 ? 25.085 -4.138 -9.246 1.00 95.81 581 ILE A CA 1
ATOM 4490 C C . ILE A 1 581 ? 25.938 -5.399 -9.366 1.00 95.81 581 ILE A C 1
ATOM 4492 O O . ILE A 1 581 ? 26.882 -5.568 -8.601 1.00 95.81 581 ILE A O 1
ATOM 4496 N N . GLY A 1 582 ? 25.595 -6.291 -10.299 1.00 92.69 582 GLY A N 1
ATOM 4497 C CA . GLY A 1 582 ? 26.245 -7.600 -10.443 1.00 92.69 582 GLY A CA 1
ATOM 4498 C C . GLY A 1 582 ? 25.793 -8.657 -9.425 1.00 92.69 582 GLY A C 1
ATOM 4499 O O . GLY A 1 582 ? 26.094 -9.831 -9.604 1.00 92.69 582 GLY A O 1
ATOM 4500 N N . GLY A 1 583 ? 24.988 -8.288 -8.419 1.00 89.62 583 GLY A N 1
ATOM 4501 C CA . GLY A 1 583 ? 24.383 -9.222 -7.453 1.00 89.62 583 GLY A CA 1
ATOM 4502 C C . GLY A 1 583 ? 23.178 -10.006 -8.002 1.00 89.62 583 GLY A C 1
ATOM 4503 O O . GLY A 1 583 ? 22.505 -10.730 -7.269 1.00 89.62 583 GLY A O 1
ATOM 4504 N N . GLY A 1 584 ? 22.873 -9.854 -9.295 1.00 88.06 584 GLY A N 1
ATOM 4505 C CA . GLY A 1 584 ? 21.735 -10.473 -9.968 1.00 88.06 584 GLY A CA 1
ATOM 4506 C C . GLY A 1 584 ? 20.453 -9.637 -9.933 1.00 88.06 584 GLY A C 1
ATOM 4507 O O . GLY A 1 584 ? 20.448 -8.438 -9.651 1.00 88.06 584 GLY A O 1
ATOM 4508 N N . LYS A 1 585 ? 19.332 -10.276 -10.281 1.00 90.06 585 LYS A N 1
ATOM 4509 C CA . LYS A 1 585 ? 18.014 -9.625 -10.335 1.00 90.06 585 LYS A CA 1
ATOM 4510 C C . LYS A 1 585 ? 17.596 -9.191 -8.933 1.00 90.06 585 LYS A C 1
ATOM 4512 O O . LYS A 1 585 ? 17.890 -9.912 -7.985 1.00 90.06 585 LYS A O 1
ATOM 4517 N N . ASN A 1 586 ? 16.851 -8.095 -8.808 1.00 91.81 586 ASN A N 1
ATOM 4518 C CA . ASN A 1 586 ? 16.167 -7.708 -7.571 1.00 91.81 586 ASN A CA 1
ATOM 4519 C C . ASN A 1 586 ? 14.765 -7.145 -7.857 1.00 91.81 586 ASN A C 1
ATOM 4521 O O . ASN A 1 586 ? 14.467 -6.733 -8.981 1.00 91.81 586 ASN A O 1
ATOM 4525 N N . ARG A 1 587 ? 13.883 -7.179 -6.854 1.00 93.44 587 ARG A N 1
ATOM 4526 C CA . ARG A 1 587 ? 12.481 -6.774 -6.963 1.00 93.44 587 ARG A CA 1
ATOM 4527 C C . ARG A 1 587 ? 12.040 -6.011 -5.720 1.00 93.44 587 ARG A C 1
ATOM 4529 O O . ARG A 1 587 ? 12.131 -6.530 -4.612 1.00 93.44 587 ARG A O 1
ATOM 4536 N N . PHE A 1 588 ? 11.428 -4.857 -5.939 1.00 95.25 588 PHE A N 1
ATOM 4537 C CA . PHE A 1 588 ? 10.862 -4.005 -4.898 1.00 95.25 588 PHE A CA 1
ATOM 4538 C C . PHE A 1 588 ? 9.398 -3.684 -5.186 1.00 95.25 588 PHE A C 1
ATOM 4540 O O . PHE A 1 588 ? 9.013 -3.642 -6.351 1.00 95.25 588 PHE A O 1
ATOM 4547 N N . THR A 1 589 ? 8.586 -3.440 -4.157 1.00 94.69 589 THR A N 1
ATOM 4548 C CA . THR A 1 589 ? 7.161 -3.108 -4.314 1.00 94.69 589 THR A CA 1
ATOM 4549 C C . THR A 1 589 ? 6.746 -2.009 -3.347 1.00 94.69 589 THR A C 1
ATOM 4551 O O . THR A 1 589 ? 7.256 -1.946 -2.232 1.00 94.69 589 THR A O 1
ATOM 4554 N N . GLU A 1 590 ? 5.798 -1.173 -3.763 1.00 93.88 590 GLU A N 1
ATOM 4555 C CA . GLU A 1 590 ? 5.094 -0.199 -2.923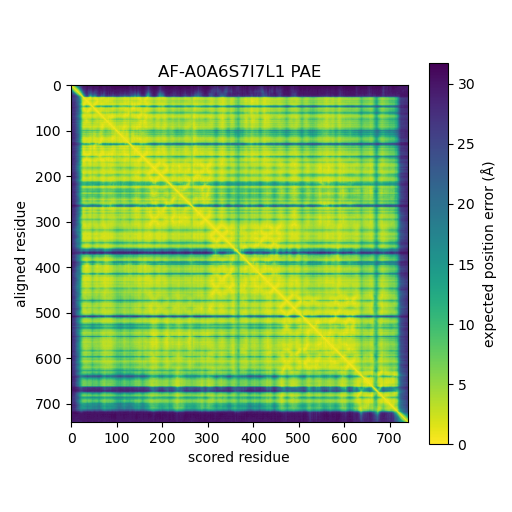 1.00 93.88 590 GLU A CA 1
ATOM 4556 C C . GLU A 1 590 ? 3.709 0.148 -3.509 1.00 93.88 590 GLU A C 1
ATOM 4558 O O . GLU A 1 590 ? 3.323 -0.385 -4.551 1.00 93.88 590 GLU A O 1
ATOM 4563 N N . SER A 1 591 ? 2.968 1.055 -2.861 1.00 91.19 591 SER A N 1
ATOM 4564 C CA . SER A 1 591 ? 1.586 1.421 -3.233 1.00 91.19 591 SER A CA 1
ATOM 4565 C C . SER A 1 591 ? 1.437 2.815 -3.870 1.00 91.19 591 SER A C 1
ATOM 4567 O O . SER A 1 591 ? 0.329 3.334 -3.977 1.00 91.19 591 SER A O 1
ATOM 4569 N N . GLU A 1 592 ? 2.535 3.461 -4.261 1.00 90.75 592 GLU A N 1
ATOM 4570 C CA . GLU A 1 592 ? 2.514 4.807 -4.849 1.00 90.75 592 GLU A CA 1
ATOM 4571 C C . GLU A 1 592 ? 1.941 4.814 -6.280 1.00 90.75 592 GLU A C 1
ATOM 4573 O O . GLU A 1 592 ? 2.193 3.897 -7.075 1.00 90.75 592 GLU A O 1
ATOM 4578 N N . ASN A 1 593 ? 1.210 5.883 -6.628 1.00 89.81 593 ASN A N 1
ATOM 4579 C CA . ASN A 1 593 ? 0.709 6.113 -7.983 1.00 89.81 593 ASN A CA 1
ATOM 4580 C C . ASN A 1 593 ? 1.702 6.938 -8.828 1.00 89.81 593 ASN A C 1
ATOM 4582 O O . ASN A 1 593 ? 1.678 8.165 -8.828 1.00 89.81 593 ASN A O 1
ATOM 4586 N N . TYR A 1 594 ? 2.574 6.251 -9.565 1.00 90.50 594 TYR A N 1
ATOM 4587 C CA . TYR A 1 594 ? 3.639 6.851 -10.367 1.00 90.50 594 TYR A CA 1
ATOM 4588 C C . TYR A 1 594 ? 3.256 7.316 -11.782 1.00 90.50 594 TYR A C 1
ATOM 4590 O O . TYR A 1 594 ? 3.871 8.247 -12.308 1.00 90.50 594 TYR A O 1
ATOM 4598 N N . PHE A 1 595 ? 2.291 6.673 -12.443 1.00 89.94 595 PHE A N 1
ATOM 4599 C CA . PHE A 1 595 ? 2.135 6.779 -13.905 1.00 89.94 595 PHE A CA 1
ATOM 4600 C C . PHE A 1 595 ? 0.891 7.531 -14.377 1.00 89.94 595 PHE A C 1
ATOM 4602 O O . PHE A 1 595 ? 0.641 7.607 -15.579 1.00 89.94 595 PHE A O 1
ATOM 4609 N N . ALA A 1 596 ? 0.134 8.109 -13.450 1.00 82.56 596 ALA A N 1
ATOM 4610 C CA . ALA A 1 596 ? -1.074 8.865 -13.738 1.00 82.56 596 ALA A CA 1
ATOM 4611 C C . ALA A 1 596 ? -1.079 10.216 -13.009 1.00 82.56 596 ALA A C 1
ATOM 4613 O O . ALA A 1 596 ? -0.421 10.390 -11.983 1.00 82.56 596 ALA A O 1
ATOM 4614 N N . GLY A 1 597 ? -1.847 11.168 -13.545 1.00 79.56 597 GLY A N 1
ATOM 4615 C CA . GLY A 1 597 ? -2.007 12.500 -12.959 1.00 79.56 597 GLY A CA 1
ATOM 4616 C C . GLY A 1 597 ? -0.811 13.438 -13.157 1.00 79.56 597 GLY A C 1
ATOM 4617 O O . GLY A 1 597 ? 0.191 13.108 -13.795 1.00 79.56 597 GLY A O 1
ATOM 4618 N N . LEU A 1 598 ? -0.938 14.647 -12.604 1.00 79.25 598 LEU A N 1
ATOM 4619 C CA . LEU A 1 598 ? 0.026 15.744 -12.791 1.00 79.25 598 LEU A CA 1
ATOM 4620 C C . LEU A 1 598 ? 1.400 15.500 -12.150 1.00 79.25 598 LEU A C 1
ATOM 4622 O O . LEU A 1 598 ? 2.394 16.050 -12.614 1.00 79.25 598 LEU A O 1
ATOM 4626 N N . ASN A 1 599 ? 1.465 14.674 -11.105 1.00 86.25 599 ASN A N 1
ATOM 4627 C CA . ASN A 1 599 ? 2.709 14.357 -10.395 1.00 86.25 599 ASN A CA 1
ATOM 4628 C C . ASN A 1 599 ? 3.366 13.066 -10.902 1.00 86.25 599 ASN A C 1
ATOM 4630 O O . ASN A 1 599 ? 4.082 12.392 -10.161 1.00 86.25 599 ASN A O 1
ATOM 4634 N N . THR A 1 600 ? 3.089 12.687 -12.150 1.00 88.50 600 THR A N 1
ATOM 4635 C CA . THR A 1 600 ? 3.668 11.484 -12.736 1.00 88.50 600 THR A CA 1
ATOM 4636 C C . THR A 1 600 ? 5.196 11.561 -12.824 1.00 88.50 600 THR A C 1
ATOM 4638 O O . THR A 1 600 ? 5.794 12.633 -12.974 1.00 88.50 600 THR A O 1
ATOM 4641 N N . ILE A 1 601 ? 5.837 10.393 -12.796 1.00 91.19 601 ILE A N 1
ATOM 4642 C CA . ILE A 1 601 ? 7.261 10.264 -13.106 1.00 91.19 601 ILE A CA 1
ATOM 4643 C C . ILE A 1 601 ? 7.544 10.111 -14.603 1.00 91.19 601 ILE A C 1
ATOM 4645 O O . ILE A 1 601 ? 8.702 10.064 -14.987 1.00 91.19 601 ILE A O 1
ATOM 4649 N N . LEU A 1 602 ? 6.533 10.022 -15.471 1.00 89.19 602 LEU A N 1
ATOM 4650 C CA . LEU A 1 602 ? 6.770 9.978 -16.917 1.00 89.19 602 LEU A CA 1
ATOM 4651 C C . LEU A 1 602 ? 7.432 11.278 -17.411 1.00 89.19 602 LEU A C 1
ATOM 4653 O O . LEU A 1 602 ? 7.103 12.358 -16.928 1.00 89.19 602 LEU A O 1
ATOM 4657 N N . GLY A 1 603 ? 8.341 11.171 -18.390 1.00 86.94 603 GLY A N 1
ATOM 4658 C CA . GLY A 1 603 ? 9.139 12.316 -18.871 1.00 86.94 603 GLY A CA 1
ATOM 4659 C C . GLY A 1 603 ? 10.297 12.694 -17.942 1.00 86.94 603 GLY A C 1
ATOM 4660 O O . GLY A 1 603 ? 10.673 13.861 -17.850 1.00 86.94 603 GLY A O 1
ATOM 4661 N N . ARG A 1 604 ? 10.792 11.712 -17.183 1.00 92.50 604 ARG A N 1
ATOM 4662 C CA . ARG A 1 604 ? 11.909 11.846 -16.251 1.00 92.50 604 ARG A CA 1
ATOM 4663 C C . ARG A 1 604 ? 12.906 10.707 -16.440 1.00 92.50 604 ARG A C 1
ATOM 4665 O O . ARG A 1 604 ? 12.648 9.719 -17.140 1.00 92.50 604 ARG A O 1
ATOM 4672 N N . SER A 1 605 ? 14.018 10.792 -15.719 1.00 95.56 605 SER A N 1
ATOM 4673 C CA . SER A 1 605 ? 15.073 9.783 -15.734 1.00 95.56 605 SER A CA 1
ATOM 4674 C C . SER A 1 605 ? 15.235 9.060 -14.400 1.00 95.56 605 SER A C 1
ATOM 4676 O O . SER A 1 605 ? 14.830 9.544 -13.342 1.00 95.56 605 SER A O 1
ATOM 4678 N N . ILE A 1 606 ? 15.846 7.878 -14.458 1.00 97.88 606 ILE A N 1
ATOM 4679 C CA . ILE A 1 606 ? 16.357 7.167 -13.287 1.00 97.88 606 ILE A CA 1
ATOM 4680 C C . ILE A 1 606 ? 17.872 7.314 -13.271 1.00 97.88 606 ILE A C 1
ATOM 4682 O O . ILE A 1 606 ? 18.517 7.117 -14.301 1.00 97.88 606 ILE A O 1
ATOM 4686 N N . VAL A 1 607 ? 18.437 7.619 -12.105 1.00 97.94 607 VAL A N 1
ATOM 4687 C CA . VAL A 1 607 ? 19.885 7.696 -11.882 1.00 97.94 607 VAL A CA 1
ATOM 4688 C C . VAL A 1 607 ? 20.279 6.675 -10.827 1.00 97.94 607 VAL A C 1
ATOM 4690 O O . VAL A 1 607 ? 19.609 6.540 -9.808 1.00 97.94 607 VAL A O 1
ATOM 4693 N N . VAL A 1 608 ? 21.380 5.971 -11.071 1.00 97.88 608 VAL A N 1
ATOM 4694 C CA . VAL A 1 608 ? 22.052 5.084 -10.121 1.00 97.88 608 VAL A CA 1
ATOM 4695 C C . VAL A 1 608 ? 23.306 5.789 -9.617 1.00 97.88 608 VAL A C 1
ATOM 4697 O O . VAL A 1 608 ? 24.076 6.357 -10.396 1.00 97.88 608 VAL 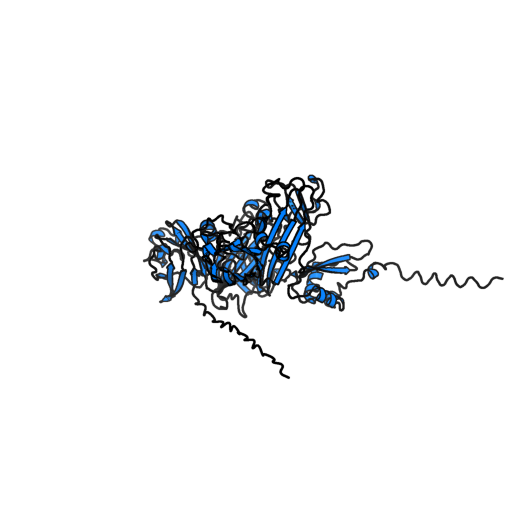A O 1
ATOM 4700 N N . HIS A 1 609 ? 23.509 5.753 -8.308 1.00 97.00 609 HIS A N 1
ATOM 4701 C CA . HIS A 1 609 ? 24.619 6.386 -7.617 1.00 97.00 609 HIS A CA 1
ATOM 4702 C C . HIS A 1 609 ? 25.707 5.378 -7.250 1.00 97.00 609 HIS A C 1
ATOM 4704 O O . HIS A 1 609 ? 25.520 4.167 -7.370 1.00 97.00 609 HIS A O 1
ATOM 4710 N N . ALA A 1 610 ? 26.864 5.880 -6.833 1.00 96.38 610 ALA A N 1
ATOM 4711 C CA . ALA A 1 610 ? 28.022 5.081 -6.476 1.00 96.38 610 ALA A CA 1
ATOM 4712 C C . ALA A 1 610 ? 27.724 4.055 -5.368 1.00 96.38 610 ALA A C 1
ATOM 4714 O O . ALA A 1 610 ? 26.772 4.185 -4.590 1.00 96.38 610 ALA A O 1
ATOM 4715 N N . LYS A 1 611 ? 28.574 3.023 -5.320 1.00 96.44 611 LYS A N 1
ATOM 4716 C CA . LYS A 1 611 ? 28.531 1.960 -4.310 1.00 96.44 611 LYS A CA 1
ATOM 4717 C C . LYS A 1 611 ? 28.605 2.524 -2.891 1.00 96.44 611 LYS A C 1
ATOM 4719 O O . LYS A 1 611 ? 28.990 3.678 -2.690 1.00 96.44 611 LYS A O 1
ATOM 4724 N N . ASP A 1 612 ? 28.247 1.701 -1.913 1.00 97.19 612 ASP A N 1
ATOM 4725 C CA . ASP A 1 612 ? 28.348 2.034 -0.488 1.00 97.19 612 ASP A CA 1
ATOM 4726 C C . ASP A 1 612 ? 27.579 3.318 -0.133 1.00 97.19 612 ASP A C 1
ATOM 4728 O O . ASP A 1 612 ? 27.970 4.096 0.732 1.00 97.19 612 ASP A O 1
ATOM 4732 N N . SER A 1 613 ? 26.439 3.543 -0.800 1.00 95.88 613 SER A N 1
ATOM 4733 C CA . SER A 1 613 ? 25.596 4.736 -0.632 1.00 95.88 613 SER A CA 1
ATOM 4734 C C . SER A 1 613 ? 26.242 6.065 -1.049 1.00 95.88 613 SER A C 1
ATOM 4736 O O . SER A 1 613 ? 25.747 7.123 -0.639 1.00 95.88 613 SER A O 1
ATOM 4738 N N . GLY A 1 614 ? 27.301 6.024 -1.864 1.00 96.19 614 GLY A N 1
ATOM 4739 C CA . GLY A 1 614 ? 27.996 7.204 -2.376 1.00 96.19 614 GLY A CA 1
ATOM 4740 C C . GLY A 1 614 ? 27.091 8.130 -3.198 1.00 96.19 614 GLY A C 1
ATOM 4741 O O . GLY A 1 614 ? 26.095 7.703 -3.774 1.00 96.19 614 GLY A O 1
ATOM 4742 N N . GLY A 1 615 ? 27.419 9.426 -3.230 1.00 92.88 615 GLY A N 1
ATOM 4743 C CA . GLY A 1 615 ? 26.582 10.452 -3.871 1.00 92.88 615 GLY A CA 1
ATOM 4744 C C . GLY A 1 615 ? 26.767 10.596 -5.387 1.00 92.88 615 GLY A C 1
ATOM 4745 O O . GLY A 1 615 ? 25.848 11.053 -6.067 1.00 92.88 615 GLY A O 1
ATOM 4746 N N . HIS A 1 616 ? 27.924 10.199 -5.927 1.00 94.00 616 HIS A N 1
ATOM 4747 C CA . HIS A 1 616 ? 28.253 10.362 -7.349 1.00 94.00 616 HIS A CA 1
ATOM 4748 C C . HIS A 1 616 ? 27.315 9.561 -8.254 1.00 94.00 616 HIS A C 1
ATOM 4750 O O . HIS A 1 616 ? 26.919 8.455 -7.897 1.00 94.00 616 HIS A O 1
ATOM 4756 N N . ARG A 1 617 ? 26.978 10.101 -9.429 1.00 95.31 617 ARG A N 1
ATOM 4757 C CA . ARG A 1 617 ? 26.097 9.460 -10.418 1.00 95.31 617 ARG A CA 1
ATOM 4758 C C . ARG A 1 617 ? 26.925 8.536 -11.301 1.00 95.31 617 ARG A C 1
ATOM 4760 O O . ARG A 1 617 ? 27.804 9.001 -12.011 1.00 95.31 617 ARG A O 1
ATOM 4767 N N . VAL A 1 618 ? 26.640 7.239 -11.272 1.00 94.88 618 VAL A N 1
ATOM 4768 C CA . VAL A 1 618 ? 27.400 6.237 -12.041 1.00 94.88 618 VAL A CA 1
ATOM 4769 C C . VAL A 1 618 ? 26.675 5.787 -13.306 1.00 94.88 618 VAL A C 1
ATOM 4771 O O . VAL A 1 618 ? 27.307 5.269 -14.220 1.00 94.88 618 VAL A O 1
ATOM 4774 N N . GLY A 1 619 ? 25.370 6.023 -13.418 1.00 95.88 619 GLY A N 1
ATOM 4775 C CA . GLY A 1 619 ? 24.634 5.791 -14.657 1.00 95.88 619 GLY A CA 1
ATOM 4776 C C . GLY A 1 619 ? 23.210 6.313 -14.584 1.00 95.88 619 GLY A C 1
ATOM 4777 O O . GLY A 1 619 ? 22.667 6.522 -13.500 1.00 95.88 619 GLY A O 1
ATOM 4778 N N . CYS A 1 620 ? 22.601 6.527 -15.742 1.00 96.94 620 CYS A N 1
ATOM 4779 C CA . CYS A 1 620 ? 21.241 7.032 -15.852 1.00 96.94 620 CYS A CA 1
ATOM 4780 C C . CYS A 1 620 ? 20.563 6.541 -17.120 1.00 96.94 620 CYS A C 1
ATOM 4782 O O . CYS A 1 620 ? 21.219 6.168 -18.093 1.00 96.94 620 CYS A O 1
ATOM 4784 N N . ALA A 1 621 ? 19.235 6.572 -17.098 1.00 96.94 621 ALA A N 1
ATOM 4785 C CA . ALA A 1 621 ? 18.410 6.176 -18.220 1.00 96.94 621 ALA A CA 1
ATOM 4786 C C . ALA A 1 621 ? 17.085 6.945 -18.235 1.00 96.94 621 ALA A C 1
ATOM 4788 O O . ALA A 1 621 ? 16.458 7.145 -17.193 1.00 96.94 621 ALA A O 1
ATOM 4789 N N . ASN A 1 622 ? 16.635 7.320 -19.434 1.00 94.38 622 ASN A N 1
ATOM 4790 C CA . ASN A 1 622 ? 15.275 7.816 -19.643 1.00 94.38 622 ASN A CA 1
ATOM 4791 C C . ASN A 1 622 ? 14.263 6.677 -19.577 1.00 94.38 622 ASN A C 1
ATOM 4793 O O . ASN A 1 622 ? 14.541 5.536 -19.960 1.00 94.38 622 ASN A O 1
ATOM 4797 N N . MET A 1 623 ? 13.057 7.019 -19.141 1.00 91.44 623 MET A N 1
ATOM 4798 C CA . MET A 1 623 ? 11.938 6.095 -19.061 1.00 91.44 623 MET A CA 1
ATOM 4799 C C . MET A 1 623 ? 11.227 5.943 -20.408 1.00 91.44 623 MET A C 1
ATOM 4801 O O . MET A 1 623 ? 10.628 6.879 -20.934 1.00 91.44 623 MET A O 1
ATOM 4805 N N . LYS A 1 624 ? 11.253 4.728 -20.960 1.00 90.44 624 LYS A N 1
ATOM 4806 C CA . LYS A 1 624 ? 10.535 4.349 -22.181 1.00 90.44 624 LYS A CA 1
ATOM 4807 C C . LYS A 1 624 ? 9.221 3.658 -21.829 1.00 90.44 624 LYS A C 1
ATOM 4809 O O . LYS A 1 624 ? 9.196 2.699 -21.059 1.00 90.44 624 LYS A O 1
ATOM 4814 N N . LEU A 1 625 ? 8.129 4.118 -22.429 1.00 90.31 625 LEU A N 1
ATOM 4815 C CA . LEU A 1 625 ? 6.808 3.501 -22.297 1.00 90.31 625 LEU A CA 1
ATOM 4816 C C . LEU A 1 625 ? 6.769 2.216 -23.128 1.00 90.31 625 LEU A C 1
ATOM 4818 O O . LEU A 1 625 ? 7.071 2.261 -24.318 1.00 90.31 625 LEU A O 1
ATOM 4822 N N . ILE A 1 626 ? 6.399 1.088 -22.520 1.00 88.69 626 ILE A N 1
ATOM 4823 C CA . ILE A 1 626 ? 6.311 -0.205 -23.225 1.00 88.69 626 ILE A CA 1
ATOM 4824 C C . ILE A 1 626 ? 4.973 -0.931 -23.008 1.00 88.69 626 ILE A C 1
ATOM 4826 O O . ILE A 1 626 ? 4.794 -2.046 -23.491 1.00 88.69 626 ILE A O 1
ATOM 4830 N N . SER A 1 627 ? 4.024 -0.312 -22.297 1.00 85.75 627 SER A N 1
ATOM 4831 C CA . SER A 1 627 ? 2.636 -0.784 -22.211 1.00 85.75 627 SER A CA 1
ATOM 4832 C C . SER A 1 627 ? 1.763 -0.140 -23.288 1.00 85.75 627 SER A C 1
ATOM 4834 O O . SER A 1 627 ? 1.939 1.034 -23.607 1.00 85.75 627 SER A O 1
ATOM 4836 N N . LYS A 1 628 ? 0.770 -0.889 -23.781 1.00 83.69 628 LYS A N 1
ATOM 4837 C CA . LYS A 1 628 ? -0.261 -0.394 -24.709 1.00 83.69 628 LYS A CA 1
ATOM 4838 C C . LYS A 1 628 ? -1.228 0.605 -24.063 1.00 83.69 628 LYS A C 1
ATOM 4840 O O . LYS A 1 628 ? -1.897 1.329 -24.784 1.00 83.69 628 LYS A O 1
ATOM 4845 N N . SER A 1 629 ? -1.253 0.687 -22.730 1.00 87.38 629 SER A N 1
ATOM 4846 C CA . SER A 1 629 ? -2.074 1.646 -21.976 1.00 87.38 629 SER A CA 1
ATOM 4847 C C . SER A 1 629 ? -1.682 3.108 -22.218 1.00 87.38 629 SER A C 1
ATOM 4849 O O . SER A 1 629 ? -2.399 4.003 -21.794 1.00 87.38 629 SER A O 1
ATOM 4851 N N . PHE A 1 630 ? -0.535 3.379 -22.850 1.00 87.88 630 PHE A N 1
ATOM 4852 C CA . PHE A 1 630 ? -0.115 4.735 -23.197 1.00 87.88 630 PHE A CA 1
ATOM 4853 C C . PHE A 1 630 ? -0.234 4.962 -24.702 1.00 87.88 630 PHE A C 1
ATOM 4855 O O . PHE A 1 630 ? 0.568 4.443 -25.480 1.00 87.88 630 PHE A O 1
ATOM 4862 N N . VAL A 1 631 ? -1.186 5.796 -25.110 1.00 89.44 631 VAL A N 1
ATOM 4863 C CA . VAL A 1 631 ? -1.363 6.190 -26.508 1.00 89.44 631 VAL A CA 1
ATOM 4864 C C . VAL A 1 631 ? -0.813 7.598 -26.701 1.00 89.44 631 VAL A C 1
ATOM 4866 O O . VAL A 1 631 ? -1.392 8.578 -26.237 1.00 89.44 631 VAL A O 1
ATOM 4869 N N . ARG A 1 632 ? 0.329 7.714 -27.384 1.00 88.25 632 ARG A N 1
ATOM 4870 C CA . ARG A 1 632 ? 0.917 9.016 -27.722 1.00 88.25 632 ARG A CA 1
ATOM 4871 C C . ARG A 1 632 ? 0.118 9.679 -28.841 1.00 88.25 632 ARG A C 1
ATOM 4873 O O . ARG A 1 632 ? -0.122 9.059 -29.875 1.00 88.25 632 ARG A O 1
ATOM 4880 N N . LYS A 1 633 ? -0.233 10.948 -28.644 1.00 89.12 633 LYS A N 1
ATOM 4881 C CA . LYS A 1 633 ? -0.884 11.815 -29.629 1.00 89.12 633 LYS A CA 1
ATOM 4882 C C . LYS A 1 633 ? -0.128 13.128 -29.766 1.00 89.12 633 LYS A C 1
ATOM 4884 O O . LYS A 1 633 ? 0.621 13.533 -28.874 1.00 89.12 633 LYS A O 1
ATOM 4889 N N . GLU A 1 634 ? -0.316 13.775 -30.909 1.00 86.50 634 GLU A N 1
ATOM 4890 C CA . GLU A 1 634 ? 0.358 15.019 -31.260 1.00 86.50 634 GLU A CA 1
ATOM 4891 C C . GLU A 1 634 ? -0.632 15.991 -31.897 1.00 86.50 634 GLU A C 1
ATOM 4893 O O . GLU A 1 634 ? -1.426 15.616 -32.762 1.00 86.50 634 GLU A O 1
ATOM 4898 N N . LEU A 1 635 ? -0.561 17.248 -31.469 1.00 86.50 635 LEU A N 1
ATOM 4899 C CA . LEU A 1 635 ? -1.294 18.367 -32.049 1.00 86.50 635 LEU A CA 1
ATOM 4900 C C . LEU A 1 635 ? -0.319 19.504 -32.362 1.00 86.50 635 LEU A C 1
ATOM 4902 O O . LEU A 1 635 ? 0.702 19.663 -31.688 1.00 86.50 635 LEU A O 1
ATOM 4906 N N . ILE A 1 636 ? -0.637 20.289 -33.389 1.00 84.88 636 ILE A N 1
ATOM 4907 C CA . ILE A 1 636 ? 0.164 21.433 -33.829 1.00 84.88 636 ILE A CA 1
ATOM 4908 C C . ILE A 1 636 ? -0.673 22.693 -33.657 1.00 84.88 636 ILE A C 1
ATOM 4910 O O . ILE A 1 636 ? -1.834 22.730 -34.061 1.00 84.88 636 ILE A O 1
ATOM 4914 N N . PHE A 1 637 ? -0.082 23.726 -33.063 1.00 84.12 637 PHE A N 1
ATOM 4915 C CA . PHE A 1 637 ? -0.757 24.983 -32.756 1.00 84.12 637 PHE A CA 1
ATOM 4916 C C . PHE A 1 637 ? 0.028 26.183 -33.295 1.00 84.12 637 PHE A C 1
ATOM 4918 O O . PHE A 1 637 ? 1.254 26.220 -33.210 1.00 84.12 637 PHE A O 1
ATOM 4925 N N . LYS A 1 638 ? -0.677 27.221 -33.770 1.00 78.56 638 LYS A N 1
ATOM 4926 C CA . LYS A 1 638 ? -0.074 28.506 -34.199 1.00 78.56 638 LYS A CA 1
ATOM 4927 C C . LYS A 1 638 ? 0.545 29.314 -33.049 1.00 78.56 638 LYS A C 1
ATOM 4929 O O . LYS A 1 638 ? 1.320 30.234 -33.289 1.00 78.56 638 LYS A O 1
ATOM 4934 N N . LYS A 1 639 ? 0.163 29.031 -31.801 1.00 74.62 639 LYS A N 1
ATOM 4935 C CA . LYS A 1 639 ? 0.645 29.710 -30.589 1.00 74.62 639 LYS A CA 1
ATOM 4936 C C . LYS A 1 639 ? 0.858 28.705 -29.467 1.00 74.62 639 LYS A C 1
ATOM 4938 O O . LYS A 1 639 ? 0.292 27.612 -29.487 1.00 74.62 639 LYS A O 1
ATOM 4943 N N . THR A 1 640 ? 1.632 29.121 -28.469 1.00 69.06 640 THR A N 1
ATOM 4944 C CA . THR A 1 640 ? 1.856 28.331 -27.263 1.00 69.06 640 THR A CA 1
ATOM 4945 C C . THR A 1 640 ? 0.543 28.028 -26.552 1.00 69.06 640 THR A C 1
ATOM 4947 O O . THR A 1 640 ? -0.215 28.947 -26.243 1.00 69.06 640 THR A O 1
ATOM 4950 N N . THR A 1 641 ? 0.291 26.750 -26.278 1.00 67.62 641 THR A N 1
ATOM 4951 C CA . THR A 1 641 ? -0.942 26.288 -25.627 1.00 67.62 641 THR A CA 1
ATOM 4952 C C . THR A 1 641 ? -0.681 25.913 -24.164 1.00 67.62 641 THR A C 1
ATOM 4954 O O . THR A 1 641 ? 0.247 25.142 -23.901 1.00 67.62 641 THR A O 1
ATOM 4957 N N . PRO A 1 642 ? -1.474 26.405 -23.191 1.00 75.75 642 PRO A N 1
ATOM 4958 C CA . PRO A 1 642 ? -1.379 25.957 -21.806 1.00 75.75 642 PRO A CA 1
ATOM 4959 C C . PRO A 1 642 ? -1.735 24.467 -21.687 1.00 75.75 642 PRO A C 1
ATOM 4961 O O . PRO A 1 642 ? -2.895 24.078 -21.808 1.00 75.75 642 PRO A O 1
ATOM 4964 N N . ALA A 1 643 ? -0.731 23.627 -21.423 1.00 75.75 643 ALA A N 1
ATOM 4965 C CA . ALA A 1 643 ? -0.870 22.168 -21.357 1.00 75.75 643 ALA A CA 1
ATOM 4966 C C . ALA A 1 643 ? -1.974 21.703 -20.385 1.00 75.75 643 ALA A C 1
ATOM 4968 O O . ALA A 1 643 ? -2.765 20.816 -20.697 1.00 75.75 643 ALA A O 1
ATOM 4969 N N . HIS A 1 644 ? -2.074 22.341 -19.217 1.00 78.00 644 HIS A N 1
ATOM 4970 C CA . HIS A 1 644 ? -3.075 21.981 -18.213 1.00 78.00 644 HIS A CA 1
ATOM 4971 C C . HIS A 1 644 ? -4.512 22.224 -18.693 1.00 78.00 644 HIS A C 1
ATOM 4973 O O . HIS A 1 644 ? -5.370 21.356 -18.549 1.00 78.00 644 HIS A O 1
ATOM 4979 N N . GLU A 1 645 ? -4.764 23.384 -19.297 1.00 82.25 645 GLU A N 1
ATOM 4980 C CA . GLU A 1 645 ? -6.092 23.760 -19.784 1.00 82.25 645 GLU A CA 1
ATOM 4981 C C . GLU A 1 645 ? -6.519 22.882 -20.967 1.00 82.25 645 GLU A C 1
ATOM 4983 O O . GLU A 1 645 ? -7.654 22.409 -21.015 1.00 82.25 645 GLU A O 1
ATOM 4988 N N . LEU A 1 646 ? -5.587 22.596 -21.884 1.00 83.88 646 LEU A N 1
ATOM 4989 C CA . LEU A 1 646 ? -5.815 21.667 -22.987 1.00 83.88 646 LEU A CA 1
ATOM 4990 C C . LEU A 1 646 ? -6.165 20.262 -22.476 1.00 83.88 646 LEU A C 1
ATOM 4992 O O . LEU A 1 646 ? -7.129 19.672 -22.954 1.00 83.88 646 LEU A O 1
ATOM 4996 N N . SER A 1 647 ? -5.428 19.742 -21.488 1.00 84.81 647 SER A N 1
ATOM 4997 C CA . SER A 1 647 ? -5.703 18.424 -20.896 1.00 84.81 647 SER A CA 1
ATOM 4998 C C . SER A 1 647 ? -7.110 18.319 -20.322 1.00 84.81 647 SER A C 1
ATOM 5000 O O . SER A 1 647 ? -7.804 17.338 -20.581 1.00 84.81 647 SER A O 1
ATOM 5002 N N . GLN A 1 648 ? -7.545 19.329 -19.563 1.00 85.44 648 GLN A N 1
ATOM 5003 C CA . GLN A 1 648 ? -8.874 19.341 -18.950 1.00 85.44 648 GLN A CA 1
ATOM 5004 C C . GLN A 1 648 ? -9.983 19.332 -20.004 1.00 85.44 648 GLN A C 1
ATOM 5006 O O . GLN A 1 648 ? -10.921 18.539 -19.915 1.00 85.44 648 GLN A O 1
ATOM 5011 N N . LEU A 1 649 ? -9.867 20.185 -21.025 1.00 88.69 649 LEU A N 1
ATOM 5012 C CA . LEU A 1 649 ? -10.886 20.269 -22.068 1.00 88.69 649 LEU A CA 1
ATOM 5013 C C . LEU A 1 649 ? -10.902 19.027 -22.964 1.00 88.69 649 LEU A C 1
ATOM 5015 O O . LEU A 1 649 ? -11.985 18.554 -23.299 1.00 88.69 649 LEU A O 1
ATOM 5019 N N . LEU A 1 650 ? -9.736 18.465 -23.309 1.00 90.06 650 LEU A N 1
ATOM 5020 C CA . LEU A 1 650 ? -9.655 17.204 -24.054 1.00 90.06 650 LEU A CA 1
ATOM 5021 C C . LEU A 1 650 ? -10.293 16.058 -23.271 1.00 90.06 650 LEU A C 1
ATOM 5023 O O . LEU A 1 650 ? -11.102 15.321 -23.825 1.00 90.06 650 LEU A O 1
ATOM 5027 N N . ALA A 1 651 ? -9.970 15.927 -21.984 1.00 90.31 651 ALA A N 1
ATOM 5028 C CA . ALA A 1 651 ? -10.555 14.900 -21.132 1.00 90.31 651 ALA A CA 1
ATOM 5029 C C . ALA A 1 651 ? -12.081 15.051 -21.027 1.00 90.31 651 ALA A C 1
ATOM 5031 O O . ALA A 1 651 ? -12.809 14.073 -21.184 1.00 90.31 651 ALA A O 1
ATOM 5032 N N . THR A 1 652 ? -12.568 16.285 -20.859 1.00 90.69 652 THR A N 1
ATOM 5033 C CA . THR A 1 652 ? -14.007 16.592 -20.837 1.00 90.69 652 THR A CA 1
ATOM 5034 C C . THR A 1 652 ? -14.684 16.197 -22.150 1.00 90.69 652 THR A C 1
ATOM 5036 O O . THR A 1 652 ? -15.723 15.540 -22.134 1.00 90.69 652 THR A O 1
ATOM 5039 N N . ALA A 1 653 ? -14.093 16.558 -23.292 1.00 91.62 653 ALA A N 1
ATOM 5040 C CA . ALA A 1 653 ? -14.661 16.266 -24.605 1.00 91.62 653 ALA A CA 1
ATOM 5041 C C . ALA A 1 653 ? -14.659 14.757 -24.921 1.00 91.62 653 ALA A C 1
ATOM 5043 O O . ALA A 1 653 ? -15.622 14.243 -25.485 1.00 91.62 653 ALA A O 1
ATOM 5044 N N . LEU A 1 654 ? -13.628 14.037 -24.467 1.00 91.62 654 LEU A N 1
ATOM 5045 C CA . LEU A 1 654 ? -13.529 12.575 -24.536 1.00 91.62 654 LEU A CA 1
ATOM 5046 C C . LEU A 1 654 ? -14.345 11.851 -23.449 1.00 91.62 654 LEU A C 1
ATOM 5048 O O . LEU A 1 654 ? -14.388 10.625 -23.444 1.00 91.62 654 LEU A O 1
ATOM 5052 N N . LYS A 1 655 ? -14.994 12.584 -22.531 1.00 91.31 655 LYS A N 1
ATOM 5053 C CA . LYS A 1 655 ? -15.776 12.044 -21.403 1.00 91.31 655 LYS A CA 1
ATOM 5054 C C . LYS A 1 655 ? -14.968 11.090 -20.513 1.00 91.31 655 LYS A C 1
ATOM 5056 O O . LYS A 1 655 ? -15.455 10.042 -20.092 1.00 91.31 655 LYS A O 1
ATOM 5061 N N . ILE A 1 656 ? -13.727 11.468 -20.221 1.00 90.56 656 ILE A N 1
ATOM 5062 C CA . ILE A 1 656 ? -12.806 10.728 -19.354 1.00 90.56 656 ILE A CA 1
ATOM 5063 C C . ILE A 1 656 ? -12.288 11.599 -18.209 1.00 90.56 656 ILE A C 1
ATOM 5065 O O . ILE A 1 656 ? -12.283 12.826 -18.289 1.00 90.56 656 ILE A O 1
ATOM 5069 N N . ASN A 1 657 ? -11.783 10.958 -17.156 1.00 88.69 657 ASN A N 1
ATOM 5070 C CA . ASN A 1 657 ? -11.186 11.661 -16.021 1.00 88.69 657 ASN A CA 1
ATOM 5071 C C . ASN A 1 657 ? -9.922 12.425 -16.448 1.00 88.69 657 ASN A C 1
ATOM 5073 O O . ASN A 1 657 ? -9.122 11.918 -17.239 1.00 88.69 657 ASN A O 1
ATOM 5077 N N . HIS A 1 658 ? -9.703 13.621 -15.893 1.00 88.19 658 HIS A N 1
ATOM 5078 C CA . HIS A 1 658 ? -8.636 14.529 -16.342 1.00 88.19 658 HIS A CA 1
ATOM 5079 C C . HIS A 1 658 ? -7.234 13.927 -16.218 1.00 88.19 658 HIS A C 1
ATOM 5081 O O . HIS A 1 658 ? -6.380 14.167 -17.068 1.00 88.19 658 HIS A O 1
ATOM 5087 N N . TRP A 1 659 ? -6.993 13.098 -15.201 1.00 87.38 659 TRP A N 1
ATOM 5088 C CA . TRP A 1 659 ? -5.711 12.416 -15.020 1.00 87.38 659 TRP A CA 1
ATOM 5089 C C . TRP A 1 659 ? -5.342 11.450 -16.160 1.00 87.38 659 TRP A C 1
ATOM 5091 O O . TRP A 1 659 ? -4.179 11.048 -16.240 1.00 87.38 659 TRP A O 1
ATOM 5101 N N . ARG A 1 660 ? -6.297 11.081 -17.035 1.00 89.81 660 ARG A N 1
ATOM 5102 C CA . ARG A 1 660 ? -6.073 10.212 -18.204 1.00 89.81 660 ARG A CA 1
ATOM 5103 C C . ARG A 1 660 ? -5.442 10.936 -19.400 1.00 89.81 660 ARG A C 1
ATOM 5105 O O . ARG A 1 660 ? -5.108 10.271 -20.377 1.00 89.81 660 ARG A O 1
ATOM 5112 N N . VAL A 1 661 ? -5.243 12.255 -19.329 1.00 88.94 661 VAL A N 1
ATOM 5113 C CA . VAL A 1 661 ? -4.498 13.039 -20.328 1.00 88.94 661 VAL A CA 1
ATOM 5114 C C . VAL A 1 661 ? -3.228 13.582 -19.676 1.00 88.94 661 VAL A C 1
ATOM 5116 O O . VAL A 1 661 ? -3.293 14.318 -18.694 1.00 88.94 661 VAL A O 1
ATOM 5119 N N . ASN A 1 662 ? -2.059 13.200 -20.193 1.00 83.94 662 ASN A N 1
ATOM 5120 C CA . ASN A 1 662 ? -0.772 13.514 -19.573 1.00 83.94 662 ASN A CA 1
ATOM 5121 C C . ASN A 1 662 ? 0.205 14.179 -20.554 1.00 83.94 662 ASN A C 1
ATOM 5123 O O . ASN A 1 662 ? 0.507 13.624 -21.609 1.00 83.94 662 ASN A O 1
ATOM 5127 N N . HIS A 1 663 ? 0.755 15.340 -20.196 1.00 74.56 663 HIS A N 1
ATOM 5128 C CA . HIS A 1 663 ? 1.828 15.983 -20.958 1.00 74.56 663 HIS A CA 1
ATOM 5129 C C . HIS A 1 663 ? 3.189 15.534 -20.424 1.00 74.56 663 HIS A C 1
ATOM 5131 O O . HIS A 1 663 ? 3.715 16.105 -19.474 1.00 74.56 663 HIS A O 1
ATOM 5137 N N . ASN A 1 664 ? 3.761 14.507 -21.048 1.00 62.06 664 ASN A N 1
ATOM 5138 C CA . ASN A 1 664 ? 5.008 13.878 -20.606 1.00 62.06 664 ASN A CA 1
ATOM 5139 C C . ASN A 1 664 ? 6.264 14.381 -21.338 1.00 62.06 664 ASN A C 1
ATOM 5141 O O . ASN A 1 664 ? 7.342 13.829 -21.148 1.00 62.06 664 ASN A O 1
ATOM 5145 N N . THR A 1 665 ? 6.137 15.371 -22.219 1.00 52.91 665 THR A N 1
ATOM 5146 C CA . THR A 1 665 ? 7.267 15.955 -22.951 1.00 52.91 665 THR A CA 1
ATOM 5147 C C . THR A 1 665 ? 7.093 17.460 -23.028 1.00 52.91 665 THR A C 1
ATOM 5149 O O . THR A 1 665 ? 5.993 17.935 -23.323 1.00 52.91 665 THR A O 1
ATOM 5152 N N . ALA A 1 666 ? 8.178 18.205 -22.806 1.00 47.91 666 ALA A N 1
ATOM 5153 C CA . ALA A 1 666 ? 8.207 19.633 -23.088 1.00 47.91 666 ALA A CA 1
ATOM 5154 C C . ALA A 1 666 ? 7.764 19.866 -24.540 1.00 47.91 666 ALA A C 1
ATOM 5156 O O . ALA A 1 666 ? 8.214 19.169 -25.451 1.00 47.91 666 ALA A O 1
ATOM 5157 N N . ALA A 1 667 ? 6.851 20.812 -24.750 1.00 49.06 667 ALA A N 1
ATOM 5158 C CA . ALA A 1 667 ? 6.412 21.154 -26.090 1.00 49.06 667 ALA A CA 1
ATOM 5159 C C . ALA A 1 667 ? 7.622 21.628 -26.907 1.00 49.06 667 ALA A C 1
ATOM 5161 O O . ALA A 1 667 ? 8.339 22.545 -26.500 1.00 49.06 667 ALA A O 1
ATOM 5162 N N . ILE A 1 668 ? 7.870 20.975 -28.041 1.00 48.22 668 ILE A N 1
ATOM 5163 C CA . ILE A 1 668 ? 8.991 21.318 -28.909 1.00 48.22 668 ILE A CA 1
ATOM 5164 C C . ILE A 1 668 ? 8.512 22.467 -29.790 1.00 48.22 668 ILE A C 1
ATOM 5166 O O . ILE A 1 668 ? 7.689 22.291 -30.692 1.00 48.22 668 ILE A O 1
ATOM 5170 N N . THR A 1 669 ? 8.997 23.671 -29.499 1.00 47.84 669 THR A N 1
ATOM 5171 C CA . THR A 1 669 ? 8.802 24.821 -30.381 1.00 47.84 669 THR A CA 1
ATOM 5172 C C . THR A 1 669 ? 9.806 24.710 -31.521 1.00 47.84 669 THR A C 1
ATOM 5174 O O . THR A 1 669 ? 10.993 24.982 -31.331 1.00 47.84 669 THR A O 1
ATOM 5177 N N . ASP A 1 670 ? 9.347 24.300 -32.703 1.00 49.78 670 ASP A N 1
ATOM 5178 C CA . ASP A 1 670 ? 10.165 24.415 -33.906 1.00 49.78 670 ASP A CA 1
ATOM 5179 C C . ASP A 1 670 ? 10.145 25.875 -34.378 1.00 49.78 670 ASP A C 1
ATOM 5181 O O . ASP A 1 670 ? 9.191 26.357 -34.995 1.00 49.78 670 ASP A O 1
ATOM 5185 N N . TYR A 1 671 ? 11.224 26.598 -34.075 1.00 49.34 671 TYR A N 1
ATOM 5186 C CA . TYR A 1 671 ? 11.400 27.991 -34.479 1.00 49.34 671 TYR A CA 1
ATOM 5187 C C . TYR A 1 671 ? 11.400 28.184 -36.006 1.00 49.34 671 TYR A C 1
ATOM 5189 O O . TYR A 1 671 ? 11.185 29.309 -36.459 1.00 49.34 671 TYR A O 1
ATOM 5197 N N . LYS A 1 672 ? 11.585 27.123 -36.811 1.00 52.69 672 LYS A N 1
ATOM 5198 C CA . LYS A 1 672 ? 11.461 27.199 -38.274 1.00 52.69 672 LYS A CA 1
ATOM 5199 C C . LYS A 1 672 ? 10.006 27.240 -38.754 1.00 52.69 672 LYS A C 1
ATOM 5201 O O . LYS A 1 672 ? 9.767 27.782 -39.827 1.00 52.69 672 LYS A O 1
ATOM 5206 N N . MET A 1 673 ? 9.045 26.731 -37.974 1.00 55.88 673 MET A N 1
ATOM 5207 C CA . MET A 1 673 ? 7.647 26.550 -38.407 1.00 55.88 673 MET A CA 1
ATOM 5208 C C . MET A 1 673 ? 6.655 27.596 -37.863 1.00 55.88 673 MET A C 1
ATOM 5210 O O . MET A 1 673 ? 5.473 27.508 -38.163 1.00 55.88 673 MET A O 1
ATOM 5214 N N . LYS A 1 674 ? 7.073 28.576 -37.040 1.00 70.81 674 LYS A N 1
ATOM 5215 C CA . LYS A 1 674 ? 6.164 29.523 -36.328 1.00 70.81 674 LYS A CA 1
ATOM 5216 C C . LYS A 1 674 ? 4.996 28.849 -35.571 1.00 70.81 674 LYS A C 1
ATOM 5218 O O . LYS A 1 674 ? 4.055 29.524 -35.161 1.00 70.81 674 LYS A O 1
ATOM 5223 N N . CYS A 1 675 ? 5.075 27.542 -35.354 1.00 77.06 675 CYS A N 1
ATOM 5224 C CA . CYS A 1 675 ? 4.066 26.708 -34.725 1.00 77.06 675 CYS A CA 1
ATOM 5225 C C . CYS A 1 675 ? 4.720 25.871 -33.629 1.00 77.06 675 CYS A C 1
ATOM 5227 O O . CYS A 1 675 ? 5.909 25.551 -33.680 1.00 77.06 675 CYS A O 1
ATOM 5229 N N . GLN A 1 676 ? 3.927 25.506 -32.633 1.00 77.75 676 GLN A N 1
ATOM 5230 C CA . GLN A 1 676 ? 4.337 24.619 -31.560 1.00 77.75 676 GLN A CA 1
ATOM 5231 C C . GLN A 1 676 ? 3.749 23.232 -31.795 1.00 77.75 676 GLN A C 1
ATOM 5233 O O . GLN A 1 676 ? 2.536 23.093 -31.965 1.00 77.75 676 GLN A O 1
ATOM 5238 N N . LYS A 1 677 ? 4.605 22.208 -31.747 1.00 79.50 677 LYS A N 1
ATOM 5239 C CA . LYS A 1 677 ? 4.176 20.813 -31.719 1.00 79.50 677 LYS A CA 1
ATOM 5240 C C . LYS A 1 677 ? 4.070 20.351 -30.267 1.00 79.50 677 LYS A C 1
ATOM 5242 O O . LYS A 1 677 ? 5.049 20.378 -29.517 1.00 79.50 677 LYS A O 1
ATOM 5247 N N . THR A 1 678 ? 2.879 19.915 -29.877 1.00 79.19 678 THR A N 1
ATOM 5248 C CA . THR A 1 678 ? 2.576 19.461 -28.518 1.00 79.19 678 THR A CA 1
ATOM 5249 C C . THR A 1 678 ? 2.232 17.981 -28.544 1.00 79.19 678 THR A C 1
ATOM 5251 O O . THR A 1 678 ? 1.224 17.569 -29.118 1.00 79.19 678 THR A O 1
ATOM 5254 N N . SER A 1 679 ? 3.072 17.179 -27.896 1.00 81.19 679 SER A N 1
ATOM 5255 C CA . SER A 1 679 ? 2.797 15.773 -27.607 1.00 81.19 679 SER A CA 1
ATOM 5256 C C . SER A 1 679 ? 2.096 15.622 -26.256 1.00 81.19 679 SER A C 1
ATOM 5258 O O . SER A 1 679 ? 2.387 16.348 -25.302 1.00 81.19 679 SER A O 1
ATOM 5260 N N . PHE A 1 680 ? 1.206 14.641 -26.167 1.00 84.69 680 PHE A N 1
ATOM 5261 C CA . PHE A 1 680 ? 0.610 14.180 -24.916 1.00 84.69 680 PHE A CA 1
ATOM 5262 C C . PHE A 1 680 ? 0.311 12.681 -24.995 1.00 84.69 680 PHE A C 1
ATOM 5264 O O . PHE A 1 680 ? 0.347 12.066 -26.063 1.00 84.69 680 PHE A O 1
ATOM 5271 N N . LEU A 1 681 ? 0.044 12.086 -23.842 1.00 87.75 681 LEU A N 1
ATOM 5272 C CA . LEU A 1 681 ? -0.388 10.709 -23.694 1.00 87.75 681 LEU A CA 1
ATOM 5273 C C . LEU A 1 681 ? -1.860 10.673 -23.315 1.00 87.75 681 LEU A C 1
ATOM 5275 O O . LEU A 1 681 ? -2.286 11.370 -22.395 1.00 87.75 681 LEU A O 1
ATOM 5279 N N . LEU A 1 682 ? -2.599 9.794 -23.976 1.00 90.88 682 LEU A N 1
ATOM 5280 C CA . LEU A 1 682 ? -3.881 9.299 -23.508 1.00 90.88 682 LEU A CA 1
ATOM 5281 C C . LEU A 1 682 ? -3.644 7.981 -22.768 1.00 90.88 682 LEU A C 1
ATOM 5283 O O . LEU A 1 682 ? -2.940 7.099 -23.266 1.00 90.88 682 LEU A O 1
ATOM 5287 N N . ILE A 1 683 ? -4.202 7.869 -21.566 1.00 90.56 683 ILE A N 1
ATOM 5288 C CA . ILE A 1 683 ? -4.115 6.669 -20.735 1.00 90.56 683 ILE A CA 1
ATOM 5289 C C . ILE A 1 683 ? -5.327 5.787 -21.020 1.00 90.56 683 ILE A C 1
ATOM 5291 O O . ILE A 1 683 ? -6.431 6.041 -20.530 1.00 90.56 683 ILE A O 1
ATOM 5295 N N . ASP A 1 684 ? -5.116 4.752 -21.821 1.00 90.19 684 ASP A N 1
ATOM 5296 C CA . ASP A 1 684 ? -6.126 3.768 -22.192 1.00 90.19 684 ASP A CA 1
ATOM 5297 C C . ASP A 1 684 ? -6.278 2.706 -21.098 1.00 90.19 684 ASP A C 1
ATOM 5299 O O . ASP A 1 684 ? -5.289 2.292 -20.487 1.00 90.19 684 ASP A O 1
ATOM 5303 N N . SER A 1 685 ? -7.513 2.276 -20.840 1.00 85.69 685 SER A N 1
ATOM 5304 C CA . SER A 1 685 ? -7.777 1.108 -20.002 1.00 85.69 685 SER A CA 1
ATOM 5305 C C . SER A 1 685 ? -7.804 -0.154 -20.859 1.00 85.69 685 SER A C 1
ATOM 5307 O O . SER A 1 685 ? -7.659 -0.109 -22.079 1.00 85.69 685 SER A O 1
ATOM 5309 N N . THR A 1 686 ? -7.982 -1.311 -20.224 1.00 75.50 686 THR A N 1
ATOM 5310 C CA . THR A 1 686 ? -8.109 -2.584 -20.955 1.00 75.50 686 THR A CA 1
ATOM 5311 C C . THR A 1 686 ? -9.381 -2.687 -21.806 1.00 75.50 686 THR A C 1
ATOM 5313 O O . THR A 1 686 ? -9.444 -3.544 -22.685 1.00 75.50 686 THR A O 1
ATOM 5316 N N . SER A 1 687 ? -10.373 -1.829 -21.555 1.00 80.25 687 SER A N 1
ATOM 5317 C CA . SER A 1 687 ? -11.691 -1.844 -22.196 1.00 80.25 687 SER A CA 1
ATOM 5318 C C . SER A 1 687 ? -11.945 -0.656 -23.131 1.00 80.25 687 SER A C 1
ATOM 5320 O O . SER A 1 687 ? -12.922 -0.684 -23.878 1.00 80.25 687 SER A O 1
ATOM 5322 N N . SER A 1 688 ? -11.088 0.371 -23.118 1.00 83.19 688 SER A N 1
ATOM 5323 C CA . SER A 1 688 ? -11.233 1.556 -23.969 1.00 83.19 688 SER A CA 1
ATOM 5324 C C . SER A 1 688 ? -10.330 1.521 -25.210 1.00 83.19 688 SER A C 1
ATOM 5326 O O . SER A 1 688 ? -9.425 0.695 -25.327 1.00 83.19 688 SER A O 1
ATOM 5328 N N . ASN A 1 689 ? -10.627 2.404 -26.168 1.00 89.06 689 ASN A N 1
ATOM 5329 C CA . ASN A 1 689 ? -9.822 2.634 -27.365 1.00 89.06 689 ASN A CA 1
ATOM 5330 C C . ASN A 1 689 ? -9.675 4.143 -27.598 1.00 89.06 689 ASN A C 1
ATOM 5332 O O . ASN A 1 689 ? -10.024 4.680 -28.653 1.00 89.06 689 ASN A O 1
ATOM 5336 N N . LEU A 1 690 ? -9.146 4.835 -26.584 1.00 90.50 690 LEU A N 1
ATOM 5337 C CA . LEU A 1 690 ? -9.029 6.296 -26.594 1.00 90.50 690 LEU A CA 1
ATOM 5338 C C . LEU A 1 690 ? -8.200 6.815 -27.766 1.00 90.50 690 LEU A C 1
ATOM 5340 O O . LEU A 1 690 ? -8.361 7.955 -28.200 1.00 90.50 690 LEU A O 1
ATOM 5344 N N . GLY A 1 691 ? -7.295 5.981 -28.282 1.00 89.00 691 GLY A N 1
ATOM 5345 C CA . GLY A 1 691 ? -6.552 6.287 -29.490 1.00 89.00 691 GLY A CA 1
ATOM 5346 C C . GLY A 1 691 ? -7.455 6.563 -30.687 1.00 89.00 691 GLY A C 1
ATOM 5347 O O . GLY A 1 691 ? -7.198 7.537 -31.394 1.00 89.00 691 GLY A O 1
ATOM 5348 N N . ASN A 1 692 ? -8.484 5.744 -30.900 1.00 91.50 692 ASN A N 1
ATOM 5349 C CA . ASN A 1 692 ? -9.452 5.928 -31.978 1.00 91.50 692 ASN A CA 1
ATOM 5350 C C . ASN A 1 692 ? -10.469 7.020 -31.641 1.00 91.50 692 ASN A C 1
ATOM 5352 O O . ASN A 1 692 ? -10.712 7.874 -32.490 1.00 91.50 692 ASN A O 1
ATOM 5356 N N . ASP A 1 693 ? -10.970 7.054 -30.403 1.00 93.06 693 ASP A N 1
ATOM 5357 C CA . ASP A 1 693 ? -11.933 8.071 -29.952 1.00 93.06 693 ASP A CA 1
ATOM 5358 C C . ASP A 1 693 ? -11.381 9.491 -30.165 1.00 93.06 693 ASP A C 1
ATOM 5360 O O . ASP A 1 693 ? -12.081 10.399 -30.609 1.00 93.06 693 ASP A O 1
ATOM 5364 N N . PHE A 1 694 ? -10.081 9.682 -29.921 1.00 94.06 694 PHE A N 1
ATOM 5365 C CA . PHE A 1 694 ? -9.407 10.945 -30.197 1.00 94.06 694 PHE A CA 1
ATOM 5366 C C . PHE A 1 694 ? -9.311 11.280 -31.692 1.00 94.06 694 PHE A C 1
ATOM 5368 O O . PHE A 1 694 ? -9.465 12.442 -32.064 1.00 94.06 694 PHE A O 1
ATOM 5375 N N . GLU A 1 695 ? -9.052 10.301 -32.564 1.00 93.12 695 GLU A N 1
ATOM 5376 C CA . GLU A 1 695 ? -9.035 10.560 -34.012 1.00 93.12 695 GLU A CA 1
ATOM 5377 C C . GLU A 1 695 ? -10.433 10.893 -34.545 1.00 93.12 695 GLU A C 1
ATOM 5379 O O . GLU A 1 695 ? -10.558 11.678 -35.482 1.00 93.12 695 GLU A O 1
ATOM 5384 N N . GLU A 1 696 ? -11.490 10.335 -33.952 1.00 92.75 696 GLU A N 1
ATOM 5385 C CA . GLU A 1 696 ? -12.871 10.711 -34.263 1.00 92.75 696 GLU A CA 1
ATOM 5386 C C . GLU A 1 696 ? -13.187 12.132 -33.794 1.00 92.75 696 GLU A C 1
ATOM 5388 O O . GLU A 1 696 ? -13.649 12.938 -34.599 1.00 92.75 696 GLU A O 1
ATOM 5393 N N . LEU A 1 697 ? -12.826 12.479 -32.554 1.00 92.31 697 LEU A N 1
ATOM 5394 C CA . LEU A 1 697 ? -12.934 13.842 -32.022 1.00 92.31 697 LEU A CA 1
ATOM 5395 C C . LEU A 1 697 ? -12.195 14.868 -32.897 1.00 92.31 697 LEU A C 1
ATOM 5397 O O . LEU A 1 697 ? -12.626 16.007 -33.042 1.00 92.31 697 LEU A O 1
ATOM 5401 N N . LYS A 1 698 ? -11.076 14.474 -33.512 1.00 91.12 698 LYS A N 1
ATOM 5402 C CA . LYS A 1 698 ? -10.305 15.353 -34.395 1.00 91.12 698 LYS A CA 1
ATOM 5403 C C . LYS A 1 698 ? -11.013 15.667 -35.717 1.00 91.12 698 LYS A C 1
ATOM 5405 O O . LYS A 1 698 ? -10.752 16.722 -36.293 1.00 91.12 698 LYS A O 1
ATOM 5410 N N . LYS A 1 699 ? -11.881 14.774 -36.209 1.00 90.75 699 LYS A N 1
ATOM 5411 C CA . LYS A 1 699 ? -12.640 14.985 -37.457 1.00 90.75 699 LYS A CA 1
ATOM 5412 C C . LYS A 1 699 ? -13.717 16.054 -37.299 1.00 90.75 699 LYS A C 1
ATOM 5414 O O . LYS A 1 699 ? -13.968 16.783 -38.253 1.00 90.75 699 LYS A O 1
ATOM 5419 N N . ASP A 1 700 ? -14.313 16.141 -36.115 1.00 88.50 700 ASP A N 1
ATOM 5420 C CA . ASP A 1 700 ? -15.330 17.128 -35.761 1.00 88.50 700 ASP A CA 1
ATOM 5421 C C . ASP A 1 700 ? -14.919 17.833 -34.463 1.00 88.50 700 ASP A C 1
ATOM 5423 O O . ASP A 1 700 ? -15.311 17.445 -33.361 1.00 88.50 700 ASP A O 1
ATOM 5427 N N . TRP A 1 701 ? -14.014 18.809 -34.600 1.00 89.38 701 TRP A N 1
ATOM 5428 C CA . TRP A 1 701 ? -13.377 19.464 -33.459 1.00 89.38 701 TRP A CA 1
ATOM 5429 C C . TRP A 1 701 ? -14.409 20.263 -32.645 1.00 89.38 701 TRP A C 1
ATOM 5431 O O . TRP A 1 701 ? -14.976 21.215 -33.181 1.00 89.38 701 TRP A O 1
ATOM 5441 N N . PRO A 1 702 ? -14.631 19.940 -31.358 1.00 88.50 702 PRO A N 1
ATOM 5442 C CA . PRO A 1 702 ? -15.697 20.558 -30.576 1.00 88.50 702 PRO A CA 1
ATOM 5443 C C . PRO A 1 702 ? -15.539 22.073 -30.379 1.00 88.50 702 PRO A C 1
ATOM 5445 O O . PRO A 1 702 ? -14.442 22.562 -30.100 1.00 88.50 702 PRO A O 1
ATOM 5448 N N . ASP A 1 703 ? -16.654 22.810 -30.386 1.00 85.94 703 ASP A N 1
ATOM 5449 C CA . ASP A 1 703 ? -16.674 24.272 -30.197 1.00 85.94 703 ASP A CA 1
ATOM 5450 C C . ASP A 1 703 ? -16.035 24.721 -28.872 1.00 85.94 703 ASP A C 1
ATOM 5452 O O . ASP A 1 703 ? -15.338 25.736 -28.800 1.00 85.94 703 ASP A O 1
ATOM 5456 N N . ASN A 1 704 ? -16.210 23.947 -27.796 1.00 82.19 704 ASN A N 1
ATOM 5457 C CA . ASN A 1 704 ? -15.594 24.240 -26.496 1.00 82.19 704 ASN A CA 1
ATOM 5458 C C . ASN A 1 704 ? -14.057 24.102 -26.510 1.00 82.19 704 ASN A C 1
ATOM 5460 O O . ASN A 1 704 ? -13.389 24.578 -25.589 1.00 82.19 704 ASN A O 1
ATOM 5464 N N . LEU A 1 705 ? -13.496 23.482 -27.551 1.00 85.94 705 LEU A N 1
ATOM 5465 C CA . LEU A 1 705 ? -12.068 23.366 -27.828 1.00 85.94 705 LEU A CA 1
ATOM 5466 C C . LEU A 1 705 ? -11.601 24.317 -28.944 1.00 85.94 705 LEU A C 1
ATOM 5468 O O . LEU A 1 705 ? -10.431 24.254 -29.318 1.00 85.94 705 LEU A O 1
ATOM 5472 N N . GLU A 1 706 ? -12.443 25.218 -29.463 1.00 83.94 706 GLU A N 1
ATOM 5473 C CA . GLU A 1 706 ? -12.114 26.039 -30.644 1.00 83.94 706 GLU A CA 1
ATOM 5474 C C . GLU A 1 706 ? -10.876 26.926 -30.429 1.00 83.94 706 GLU A C 1
ATOM 5476 O O . GLU A 1 706 ? -10.052 27.100 -31.327 1.00 83.94 706 GLU A O 1
ATOM 5481 N N . LYS A 1 707 ? -10.649 27.406 -29.196 1.00 83.31 707 LYS A N 1
ATOM 5482 C CA . LYS A 1 707 ? -9.418 28.144 -28.839 1.00 83.31 707 LYS A CA 1
ATOM 5483 C C . LYS A 1 707 ? -8.131 27.315 -28.983 1.00 83.31 707 LYS A C 1
ATOM 5485 O O . LYS A 1 707 ? -7.043 27.882 -29.037 1.00 83.31 707 LYS A O 1
ATOM 5490 N N . PHE A 1 708 ? -8.264 25.991 -29.035 1.00 84.56 708 PHE A N 1
ATOM 5491 C CA . PHE A 1 708 ? -7.206 25.007 -29.237 1.00 84.56 708 PHE A CA 1
ATOM 5492 C C . PHE A 1 708 ? -7.404 24.222 -30.537 1.00 84.56 708 PHE A C 1
ATOM 5494 O O . PHE A 1 708 ? -7.028 23.056 -30.610 1.00 84.56 708 PHE A O 1
ATOM 5501 N N . LYS A 1 709 ? -7.993 24.830 -31.571 1.00 87.25 709 LYS A N 1
ATOM 5502 C CA . LYS A 1 709 ? -8.106 24.185 -32.880 1.00 87.25 709 LYS A CA 1
ATOM 5503 C C . LYS A 1 709 ? -6.706 23.889 -33.448 1.00 87.25 709 LYS A C 1
ATOM 5505 O O . LYS A 1 709 ? -5.914 24.826 -33.616 1.00 87.25 709 LYS A O 1
ATOM 5510 N N . PRO A 1 710 ? -6.364 22.616 -33.716 1.00 87.94 710 PRO A N 1
ATOM 5511 C CA . PRO A 1 710 ? -5.069 22.274 -34.277 1.00 87.94 710 PRO A CA 1
ATOM 5512 C C . PRO A 1 710 ? -4.979 22.698 -35.744 1.00 87.94 710 PRO A C 1
ATOM 5514 O O . PRO A 1 710 ? -5.987 22.791 -36.440 1.00 87.94 710 PRO A O 1
ATOM 5517 N N . VAL A 1 711 ? -3.756 22.928 -36.213 1.00 87.00 711 VAL A N 1
ATOM 5518 C CA . VAL A 1 711 ? -3.452 23.277 -37.608 1.00 87.00 711 VAL A CA 1
ATOM 5519 C C . VAL A 1 711 ? -2.633 22.178 -38.277 1.00 87.00 711 VAL A C 1
ATOM 5521 O O . VAL A 1 711 ? -2.030 21.338 -37.607 1.00 87.00 711 VAL A O 1
ATOM 5524 N N . SER A 1 712 ? -2.618 22.173 -39.605 1.00 85.00 712 SER A N 1
ATOM 5525 C CA . SER A 1 712 ? -1.739 21.310 -40.400 1.00 85.00 712 SER A CA 1
ATOM 5526 C C . SER A 1 712 ? -0.291 21.824 -40.424 1.00 85.00 712 SER A C 1
ATOM 5528 O O . SER A 1 712 ? -0.026 23.000 -40.166 1.00 85.00 712 SER A O 1
ATOM 5530 N N . GLU A 1 713 ? 0.665 20.951 -40.762 1.00 79.81 713 GLU A N 1
ATOM 5531 C CA . GLU A 1 713 ? 2.070 21.349 -40.971 1.00 79.81 713 GLU A CA 1
ATOM 5532 C C . GLU A 1 713 ? 2.224 22.349 -42.137 1.00 79.81 713 GLU A C 1
ATOM 5534 O O . GLU A 1 713 ? 3.060 23.258 -42.079 1.00 79.81 713 GLU A O 1
ATOM 5539 N N . ASP A 1 714 ? 1.371 22.255 -43.160 1.00 79.69 714 ASP A N 1
ATOM 5540 C CA . ASP A 1 714 ? 1.383 23.148 -44.326 1.00 79.69 714 ASP A CA 1
ATOM 5541 C C . ASP A 1 714 ? 0.949 24.578 -43.963 1.00 79.69 714 ASP A C 1
ATOM 5543 O O . ASP A 1 714 ? 1.566 25.559 -44.391 1.00 79.69 714 ASP A O 1
ATOM 5547 N N . GLU A 1 715 ? -0.055 24.722 -43.092 1.00 78.38 715 GLU A N 1
ATOM 5548 C CA . GLU A 1 715 ? -0.504 26.023 -42.568 1.00 78.38 715 GLU A CA 1
ATOM 5549 C C . GLU A 1 715 ? 0.561 26.741 -41.729 1.00 78.38 715 GLU A C 1
ATOM 5551 O O . GLU A 1 715 ? 0.500 27.961 -41.559 1.00 78.38 715 GLU A O 1
ATOM 5556 N N . CYS A 1 716 ? 1.534 25.998 -41.206 1.00 72.88 716 CYS A N 1
ATOM 5557 C CA . CYS A 1 716 ? 2.685 26.536 -40.485 1.00 72.88 716 CYS A CA 1
ATOM 5558 C C . CYS A 1 716 ? 3.809 26.990 -41.433 1.00 72.88 716 CYS A C 1
ATOM 5560 O O . CYS A 1 716 ? 4.606 27.865 -41.093 1.00 72.88 716 CYS A O 1
ATOM 5562 N N . SER A 1 717 ? 3.845 26.442 -42.649 1.00 65.56 717 SER A N 1
ATOM 5563 C CA . SER A 1 717 ? 4.903 26.671 -43.641 1.00 65.56 717 SER A CA 1
ATOM 5564 C C . SER A 1 717 ? 4.612 27.865 -44.569 1.00 65.56 717 SER A C 1
ATOM 5566 O O . SER A 1 717 ? 5.530 28.553 -45.025 1.00 65.56 717 SER A O 1
ATOM 5568 N N . HIS A 1 718 ? 3.336 28.190 -44.803 1.00 53.28 718 HIS A N 1
ATOM 5569 C CA . HIS A 1 718 ? 2.913 29.283 -45.688 1.00 53.28 718 HIS A CA 1
ATOM 5570 C C . HIS A 1 718 ? 2.745 30.631 -44.967 1.00 53.28 718 HIS A C 1
ATOM 5572 O O . HIS A 1 718 ? 1.663 31.202 -44.876 1.00 53.28 718 HIS A O 1
ATOM 5578 N N . GLY A 1 719 ? 3.867 31.179 -44.493 1.00 44.03 719 GLY A N 1
ATOM 5579 C CA . GLY A 1 719 ? 4.003 32.592 -44.110 1.00 44.03 719 GLY A CA 1
ATOM 5580 C C . GLY A 1 719 ? 4.557 33.498 -45.221 1.00 44.03 719 GLY A C 1
ATOM 5581 O O . GLY A 1 719 ? 4.838 34.666 -44.955 1.00 44.03 719 GLY A O 1
ATOM 5582 N N . PHE A 1 720 ? 4.755 32.982 -46.440 1.00 38.44 720 PHE A N 1
ATOM 5583 C CA . PHE A 1 720 ? 5.101 33.791 -47.610 1.00 38.44 720 PHE A CA 1
ATOM 5584 C C . PHE A 1 720 ? 3.822 34.236 -48.321 1.00 38.44 720 PHE A C 1
ATOM 5586 O O . PHE A 1 720 ? 3.042 33.410 -48.786 1.00 38.44 720 PHE A O 1
ATOM 5593 N N . ASN A 1 721 ? 3.632 35.555 -48.387 1.00 35.94 721 ASN A N 1
ATOM 5594 C CA . ASN A 1 721 ? 2.595 36.248 -49.146 1.00 35.94 721 ASN A CA 1
ATOM 5595 C C . ASN A 1 721 ? 2.236 35.540 -50.463 1.00 35.94 721 ASN A C 1
ATOM 5597 O O . ASN A 1 721 ? 2.978 35.619 -51.441 1.00 35.94 721 ASN A O 1
ATOM 5601 N N . LEU A 1 722 ? 1.023 34.997 -50.538 1.00 39.41 722 LEU A N 1
ATOM 5602 C CA . LEU A 1 722 ? 0.358 34.624 -51.791 1.00 39.41 722 LEU A CA 1
ATOM 5603 C C . LEU A 1 722 ? -0.214 35.866 -52.516 1.00 39.41 722 LEU A C 1
ATOM 5605 O O . LEU A 1 722 ? -1.290 35.829 -53.100 1.00 39.41 722 LEU A O 1
ATOM 5609 N N . GLN A 1 723 ? 0.509 36.991 -52.463 1.00 39.94 723 GLN A N 1
ATOM 5610 C CA . GLN A 1 723 ? 0.170 38.241 -53.159 1.00 39.94 723 GLN A CA 1
ATOM 5611 C C . GLN A 1 723 ? 1.280 38.759 -54.089 1.00 39.94 723 GLN A C 1
ATOM 5613 O O . GLN A 1 723 ? 1.120 39.816 -54.688 1.00 39.94 723 GLN A O 1
ATOM 5618 N N . ALA A 1 724 ? 2.378 38.019 -54.282 1.00 40.84 724 ALA A N 1
ATOM 5619 C CA . ALA A 1 724 ? 3.491 38.471 -55.127 1.00 40.84 724 ALA A CA 1
ATOM 5620 C C . ALA A 1 724 ? 3.830 37.548 -56.313 1.00 40.84 724 ALA A C 1
ATOM 5622 O O . ALA A 1 724 ? 4.895 37.689 -56.906 1.00 40.84 724 ALA A O 1
ATOM 5623 N N . THR A 1 725 ? 2.941 36.632 -56.708 1.00 39.50 725 THR A N 1
ATOM 5624 C CA . THR A 1 725 ? 3.131 35.794 -57.914 1.00 39.50 725 THR A CA 1
ATOM 5625 C C . THR A 1 725 ? 2.045 35.962 -58.977 1.00 39.50 725 THR A C 1
ATOM 5627 O O . THR A 1 725 ? 2.138 35.353 -60.038 1.00 39.50 725 THR A O 1
ATOM 5630 N N . SER A 1 726 ? 1.099 36.884 -58.779 1.00 39.50 726 SER A N 1
ATOM 5631 C CA . SER A 1 726 ? 0.147 37.303 -59.824 1.00 39.50 726 SER A CA 1
ATOM 5632 C C . SER A 1 726 ? 0.629 38.510 -60.645 1.00 39.50 726 SER A C 1
ATOM 5634 O O . SER A 1 726 ? -0.050 38.908 -61.585 1.00 39.50 726 SER A O 1
ATOM 5636 N N . LEU A 1 727 ? 1.799 39.090 -60.330 1.00 41.25 727 LEU A N 1
ATOM 5637 C CA . LEU A 1 727 ? 2.341 40.269 -61.032 1.00 41.25 727 LEU A CA 1
ATOM 5638 C C . LEU A 1 727 ? 3.543 39.978 -61.953 1.00 41.25 727 LEU A C 1
ATOM 5640 O O . LEU A 1 727 ? 3.980 40.868 -62.673 1.00 41.25 727 LEU A O 1
ATOM 5644 N N . VAL A 1 728 ? 4.052 38.740 -61.987 1.00 42.16 728 VAL A N 1
ATOM 5645 C CA . VAL A 1 728 ? 5.195 38.355 -62.849 1.00 42.16 728 VAL A CA 1
ATOM 5646 C C . VAL A 1 728 ? 4.758 37.578 -64.103 1.00 42.16 728 VAL A C 1
ATOM 5648 O O . VAL A 1 728 ? 5.530 37.464 -65.049 1.00 42.16 728 VAL A O 1
ATOM 5651 N N . LEU A 1 729 ? 3.487 37.160 -64.203 1.00 42.12 729 LEU A N 1
ATOM 5652 C CA . LEU A 1 729 ? 2.918 36.605 -65.446 1.00 42.12 729 LEU A CA 1
ATOM 5653 C C . LEU A 1 729 ? 2.147 37.620 -66.317 1.00 42.12 729 LEU A C 1
ATOM 5655 O O . LEU A 1 729 ? 1.714 37.261 -67.408 1.00 42.12 729 LEU A O 1
ATOM 5659 N N . ALA A 1 730 ? 2.020 38.885 -65.898 1.00 43.00 730 ALA A N 1
ATOM 5660 C CA . ALA A 1 730 ? 1.314 39.927 -66.663 1.00 43.00 730 ALA A CA 1
ATOM 5661 C C . ALA A 1 730 ? 2.232 40.975 -67.334 1.00 43.00 730 ALA A C 1
ATOM 5663 O O . ALA A 1 730 ? 1.742 41.810 -68.087 1.00 43.00 730 ALA A O 1
ATOM 5664 N N . VAL A 1 731 ? 3.556 40.922 -67.125 1.00 45.06 731 VAL A N 1
ATOM 5665 C CA . VAL A 1 731 ? 4.523 41.860 -67.750 1.00 45.06 731 VAL A CA 1
ATOM 5666 C C . VAL A 1 731 ? 5.392 41.185 -68.830 1.00 45.06 731 VAL A C 1
ATOM 5668 O O . VAL A 1 731 ? 6.043 41.859 -69.621 1.00 45.06 731 VAL A O 1
ATOM 5671 N N . GLY A 1 732 ? 5.332 39.855 -68.963 1.00 42.12 732 GLY A N 1
ATOM 5672 C CA . GLY A 1 732 ? 6.032 39.095 -70.013 1.00 42.12 732 GLY A CA 1
ATOM 5673 C C . GLY A 1 732 ? 5.270 38.924 -71.337 1.00 42.12 732 GLY A C 1
ATOM 5674 O O . GLY A 1 732 ? 5.797 38.306 -72.254 1.00 42.12 732 GLY A O 1
ATOM 5675 N N . LEU A 1 733 ? 4.041 39.446 -71.454 1.00 44.75 733 LEU A N 1
ATOM 5676 C CA . LEU A 1 733 ? 3.14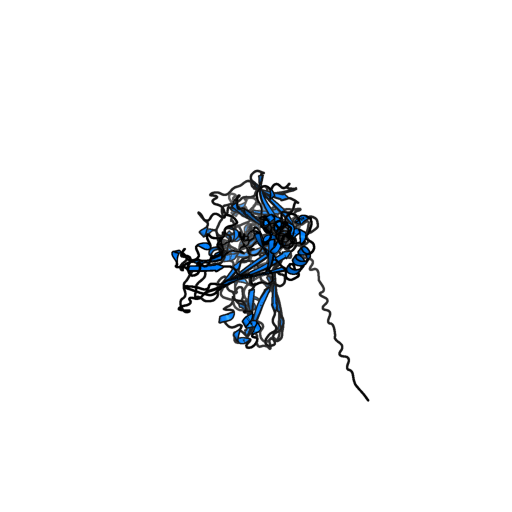2 39.197 -72.597 1.00 44.75 733 LEU A CA 1
ATOM 5677 C C . LEU A 1 733 ? 2.683 40.464 -73.346 1.00 44.75 733 LEU A C 1
ATOM 5679 O O . LEU A 1 733 ? 1.767 40.394 -74.160 1.00 44.75 733 LEU A O 1
ATOM 5683 N N . LEU A 1 734 ? 3.344 41.610 -73.129 1.00 43.22 734 LEU A N 1
ATOM 5684 C CA . LEU A 1 734 ? 3.021 42.876 -73.815 1.00 43.22 734 LEU A CA 1
ATOM 5685 C C . LEU A 1 734 ? 4.210 43.594 -74.484 1.00 43.22 734 LEU A C 1
ATOM 5687 O O . LEU A 1 734 ? 4.068 44.738 -74.896 1.00 43.22 734 LEU A O 1
ATOM 5691 N N . LEU A 1 735 ? 5.357 42.925 -74.663 1.00 43.66 735 LEU A N 1
ATOM 5692 C CA . LEU A 1 735 ? 6.542 43.492 -75.340 1.00 43.66 735 LEU A CA 1
ATOM 5693 C C . LEU A 1 735 ? 7.045 42.661 -76.538 1.00 43.66 735 LEU A C 1
ATOM 5695 O O . LEU A 1 735 ? 8.221 42.687 -76.881 1.00 43.66 735 LEU A O 1
ATOM 5699 N N . THR A 1 736 ? 6.138 41.959 -77.224 1.00 47.06 736 THR A N 1
ATOM 5700 C CA . THR A 1 736 ? 6.388 41.345 -78.548 1.00 47.06 736 THR A CA 1
ATOM 5701 C C . THR A 1 736 ? 5.271 41.633 -79.557 1.00 47.06 736 THR A C 1
ATOM 5703 O O . THR A 1 736 ? 4.927 40.797 -80.390 1.00 47.06 736 THR A O 1
ATOM 5706 N N . ARG A 1 737 ? 4.727 42.857 -79.538 1.00 46.56 737 ARG A N 1
ATOM 5707 C CA . ARG A 1 737 ? 4.096 43.484 -80.711 1.00 46.56 737 ARG A CA 1
ATOM 5708 C C . ARG A 1 737 ? 4.382 44.989 -80.709 1.00 46.56 737 ARG A C 1
ATOM 5710 O O . ARG A 1 737 ? 4.030 45.653 -79.746 1.00 46.56 737 ARG A O 1
ATOM 5717 N N . LEU A 1 738 ? 4.928 45.466 -81.835 1.00 35.22 738 LEU A N 1
ATOM 5718 C CA . LEU A 1 738 ? 5.187 46.858 -82.259 1.00 35.22 738 LEU A CA 1
ATOM 5719 C C . LEU A 1 738 ? 6.556 47.464 -81.902 1.00 35.22 738 LEU A C 1
ATOM 5721 O O . LEU A 1 738 ? 6.690 48.179 -80.919 1.00 35.22 738 LEU A O 1
ATOM 5725 N N . MET A 1 739 ? 7.541 47.192 -82.766 1.00 32.66 739 MET A N 1
ATOM 5726 C CA . MET A 1 739 ? 8.314 48.169 -83.569 1.00 32.66 739 MET A CA 1
ATOM 5727 C C . MET A 1 739 ? 9.058 47.347 -84.656 1.00 32.66 739 MET A C 1
ATOM 5729 O O . MET A 1 739 ? 9.608 46.305 -84.304 1.00 32.66 739 MET A O 1
ATOM 5733 N N . VAL A 1 740 ? 9.114 47.596 -85.976 1.00 39.75 740 VAL A N 1
ATOM 5734 C CA . VAL A 1 740 ? 8.823 48.746 -86.871 1.00 39.75 740 VAL A CA 1
ATOM 5735 C C . VAL A 1 740 ? 9.030 50.117 -86.264 1.00 39.75 740 VAL A C 1
ATOM 5737 O O . VAL A 1 740 ? 8.148 50.553 -85.496 1.00 39.75 740 VAL A O 1
#

Secondary structure (DSSP, 8-state):
---------------------------EEEEEEETTEEEEEEEEE-GGGPEEEEEEEE---S-BEEEEESSPPPP-SSHHHHTSHHHH-SB--TT-GGGSTTHHHHSSGGGGGGS-TT-HHHHH--B-S----EEETT--SSSTT--TT-EEEEEETTTEEEEEEEEE-SSEEEEEEEEE-TTT-EEEEEEEEEETT-SSSPEEEEEEEEE-SS-SS-EEEEEEEEESSPPP-SS-S-EEGGGG-PPP-EEEEEEEEE-B--SSS-TT-EEEEETT--SSSTT--TTSEEEEEETTEEEEEEE-EE-PPEEEEEEEEETTEEEEEEEEESSTTSPEEEEEEEE--TTTEEEEEEESSPPPHHHHHH-S-HHHHTSHHHH-SB--TT-PPP-STTTS-GGGS-TTBHHHHH----S-S-EEEEEEETT--SSSTT--TTSEEEEEETTS-EEEEEE-EESS-SEEEEEEEEE--SSEEEEEEEEEEEEEETTEEEEEEEEEEEEEESS-TT--EEEE-EEEBSS---S-TTS-TTTTTGGG-SB--TT----STTHHHHSBTTBGGGS-TT-HHHHH--EEETS--EEEEE----SSSTT--TT-EEEEEPSTT-SSEEEEEEEEE-STTEEEEEEEESS---HHHHHHHHHHHTTS-GGGEE--S--EEETTTTEEEEEEEEE--SS--HHHHHHHHHHS--GGGGGG----HHHHH--S-TTSSSSSSSSSSSSSS---

InterPro domains:
  IPR001424 Superoxide dismutase, copper/zinc binding domain [PF00080] (321-446)
  IPR036423 Superoxide dismutase-like, copper/zinc binding domain superfamily [G3DSA:2.60.40.200] (24-178)
  IPR036423 Superoxide dismutase-like, copper/zinc binding domain superfamily [G3DSA:2.60.40.200] (310-467)
  IPR036423 Superoxide dismutase-like, copper/zinc binding domain superfamily [G3DSA:2.60.40.200] (468-633)
  IPR036423 Superoxide dismutase-like, copper/zinc binding domain superfamily [SSF49329] (30-167)
  IPR036423 Superoxide dismutase-like, copper/zinc binding domain superfamily [SSF49329] (308-457)
  IPR036423 Superoxide dismutase-like, copper/zinc binding domain superfamily [SSF49329] (471-624)
  IPR053257 Cu-only superoxide dismutase [PTHR20910] (312-618)

pLDDT: mean 86.65, std 16.01, range [24.91, 98.75]